Protein AF-A0A7S3DVK8-F1 (afdb_monomer_lite)

Organism: NCBI:txid265537

Foldseek 3Di:
DDDDDPPPPDPPPQPEAAEEEEEDDPDLCLLVLLLVLVVLVVQLVPLRHAYEYEYAYAPVCVVVVVVSVVVSVVVSPCSDHYDYYYHYAAQQDALVVLLVRLLVRVCCCCPVVVQQAHQFYEHHLPDLFCQLVVLPLDPDPQQSQRSLLRSCSSAPRSVVSNVVSCVVSCRYPQDWPDPDPVPTAQSHEYEYEAALLLLALVVVVSHGADQPDLALVSLLCLSRRVNDSDNDSSNSRNSSRNLVLLQQLLVCVVRVSYFGEYEHLFAAVSVVVSLLPPGDPPVSNVVVCCCCCPVNVVCVPPQHHQYSSSSSVRSVCRRVVPDDPAEDNDHGSFHKADPDSGRGDPYIDRSCVDPSNVCSNVNSSSVSSNSSSVVSSD

Sequence (378 aa):
MSSTAMESATPAFVAAKKVYLLVLNRADLLVSQELTRLLASVSSSKEECGCRIFLAVPSAFHEHARVWMKDIEKSINGQSGTTLEILRYTTNQTVAECREQAQQLVQQLQKQFNISHIDGLVFNCHGALPGRYNVVVENRNGVSGGGVLEMVRYKVLGLMVLLEALLQHKLLKSSKLGTNEETSTPSCRVIVAGSEASRGIPGMGFPAPQFKDDTVESFISILNGSGLVTKNGNIVYGHVEAILSLYIGAMARKHPGIFFGTLSPGFTQDSLNYQLTIEKGFLNRLLMAVFLYVLHPSMVTEDKAVDFTDAAKRFLCAITGELDEGLPQFSTGALIGAPDQGISGKVFCDQSTLSDGAFLTDTTKQDLAYRALHKFLD

Secondary structure (DSSP, 8-state):
--------------PPPEEEEEEE-STTHHHHHHHHHHHHHHHHHSTT--EEEEEEE-GGGHHHHHHHHHHHHHHTTT-TTEEEEEEE--SSS-HHHHHHHHHHHHHIIIIIS-----SEEEEE-TT--TTSSS-----BTTB-HHHHHHHHIIIIIHHHHHHHHHHHTT-S---EESSSTTTPEESEEEEEE--GGGT-BGGGTBPPP--SSSSHHHHHHHHTTSS-----HHHHHHHHHHHHHHHHHHHHHHSTTEEEEEE----BHHHHHHHHHSSS-HHHHHHHHHIIIII-GGGTSTTTSBPHHHHHHHHHHHHH----TT---PPTT-EEE-SSSSS--SS-EEGGGSGGGGGGG-HHHHHHHHHHHHHHH-

Structure (mmCIF, N/CA/C/O backbone):
data_AF-A0A7S3DVK8-F1
#
_entry.id   AF-A0A7S3DVK8-F1
#
loop_
_atom_site.group_PDB
_atom_site.id
_atom_site.type_symbol
_atom_site.label_atom_id
_atom_site.label_alt_id
_atom_site.label_comp_id
_atom_site.label_asym_id
_atom_site.label_entity_id
_atom_site.label_seq_id
_atom_site.pdbx_PDB_ins_code
_atom_site.Cartn_x
_atom_site.Cartn_y
_atom_site.Cartn_z
_atom_site.occupancy
_atom_site.B_iso_or_equiv
_atom_site.auth_seq_id
_atom_site.auth_comp_id
_atom_site.auth_asym_id
_atom_site.auth_atom_id
_atom_site.pdbx_PDB_model_num
ATOM 1 N N . MET A 1 1 ? -46.402 -11.790 48.972 1.00 43.56 1 MET A N 1
ATOM 2 C CA . MET A 1 1 ? -45.074 -12.429 49.095 1.00 43.56 1 MET A CA 1
ATOM 3 C C . MET A 1 1 ? -44.784 -13.171 47.797 1.00 43.56 1 MET A C 1
ATOM 5 O O . MET A 1 1 ? -45.672 -13.881 47.356 1.00 43.56 1 MET A O 1
ATOM 9 N N . SER A 1 2 ? -43.579 -12.964 47.237 1.00 39.19 2 SER A N 1
ATOM 10 C CA . SER A 1 2 ? -42.998 -13.539 45.998 1.00 39.19 2 SER A CA 1
ATOM 11 C C . SER A 1 2 ? -43.705 -13.106 44.699 1.00 39.19 2 SER A C 1
ATOM 13 O O . SER A 1 2 ? -44.805 -13.557 44.432 1.00 39.19 2 SER A O 1
ATOM 15 N N . SER A 1 3 ? -43.240 -12.153 43.878 1.00 41.53 3 SER A N 1
ATOM 16 C CA . SER A 1 3 ? -41.893 -11.832 43.362 1.00 41.53 3 SER A CA 1
ATOM 17 C C . SER A 1 3 ? -41.178 -13.040 42.763 1.00 41.53 3 SER A C 1
ATOM 19 O O . SER A 1 3 ? -40.661 -13.880 43.496 1.00 41.53 3 SER A O 1
ATOM 21 N N . THR A 1 4 ? -41.176 -13.109 41.433 1.00 44.16 4 THR A N 1
ATOM 22 C CA . THR A 1 4 ? -40.106 -13.691 40.608 1.00 44.16 4 THR A CA 1
ATOM 23 C C . THR A 1 4 ? -40.258 -13.133 39.195 1.00 44.16 4 THR A C 1
ATOM 25 O O . THR A 1 4 ? -40.965 -13.670 38.347 1.00 44.16 4 THR A O 1
ATOM 28 N N . ALA A 1 5 ? -39.624 -11.983 38.975 1.00 42.50 5 ALA A N 1
ATOM 29 C CA . ALA A 1 5 ? -39.282 -11.514 37.645 1.00 42.50 5 ALA A CA 1
ATOM 30 C C . ALA A 1 5 ? -38.188 -12.441 37.093 1.00 42.50 5 ALA A C 1
ATOM 32 O O . ALA A 1 5 ? -37.128 -12.566 37.704 1.00 42.50 5 ALA A O 1
ATOM 33 N N . MET A 1 6 ? -38.445 -13.108 35.968 1.00 36.66 6 MET A N 1
ATOM 34 C CA . MET A 1 6 ? -37.371 -13.641 35.131 1.00 36.66 6 MET A CA 1
ATOM 35 C C . MET A 1 6 ? -36.948 -12.528 34.178 1.00 36.66 6 MET A C 1
ATOM 37 O O . MET A 1 6 ? -37.547 -12.331 33.123 1.00 36.66 6 MET A O 1
ATOM 41 N N . GLU A 1 7 ? -35.914 -11.792 34.579 1.00 38.34 7 GLU A N 1
ATOM 42 C CA . GLU A 1 7 ? -35.035 -11.099 33.644 1.00 38.34 7 GLU A CA 1
ATOM 43 C C . GLU A 1 7 ? -34.392 -12.154 32.739 1.00 38.34 7 GLU A C 1
ATOM 45 O O . GLU A 1 7 ? -33.501 -12.902 33.147 1.00 38.34 7 GLU A O 1
ATOM 50 N N . SER A 1 8 ? -34.860 -12.245 31.495 1.00 35.84 8 SER A N 1
ATOM 51 C CA . SER A 1 8 ? -34.099 -12.900 30.441 1.00 35.84 8 SER A CA 1
ATOM 52 C C . SER A 1 8 ? -32.932 -11.984 30.085 1.00 35.84 8 SER A C 1
ATOM 54 O O . SER A 1 8 ? -33.095 -11.015 29.344 1.00 35.84 8 SER A O 1
ATOM 56 N N . ALA A 1 9 ? -31.761 -12.274 30.645 1.00 34.94 9 ALA A N 1
ATOM 57 C CA . ALA A 1 9 ? -30.506 -11.685 30.214 1.00 34.94 9 ALA A CA 1
ATOM 58 C C . ALA A 1 9 ? -30.249 -12.082 28.752 1.00 34.94 9 ALA A C 1
ATOM 60 O O . ALA A 1 9 ? -29.771 -13.178 28.455 1.00 34.94 9 ALA A O 1
ATOM 61 N N . THR A 1 10 ? -30.593 -11.192 27.827 1.00 31.77 10 THR A N 1
ATOM 62 C CA . THR A 1 10 ? -30.059 -11.216 26.468 1.00 31.77 10 THR A CA 1
ATOM 63 C C . THR A 1 10 ? -28.540 -11.070 26.595 1.00 31.77 10 THR A C 1
ATOM 65 O O . THR A 1 10 ? -28.094 -10.120 27.244 1.00 31.77 10 THR A O 1
ATOM 68 N N . PRO A 1 11 ? -27.710 -11.971 26.040 1.00 34.75 11 PRO A N 1
ATOM 69 C CA . PRO A 1 11 ? -26.279 -11.729 26.016 1.00 34.75 11 PRO A CA 1
ATOM 70 C C . PRO A 1 11 ? -26.066 -10.477 25.171 1.00 34.75 11 PRO A C 1
ATOM 72 O O . PRO A 1 11 ? -26.375 -10.469 23.979 1.00 34.75 11 PRO A O 1
ATOM 75 N N . ALA A 1 12 ? -25.590 -9.406 25.804 1.00 31.80 12 ALA A N 1
ATOM 76 C CA . ALA A 1 12 ? -25.098 -8.242 25.095 1.00 31.80 12 ALA A CA 1
ATOM 77 C C . ALA A 1 12 ? -24.007 -8.741 24.142 1.00 31.80 12 ALA A C 1
ATOM 79 O O . ALA A 1 12 ? -22.905 -9.091 24.570 1.00 31.80 12 ALA A O 1
ATOM 80 N N . PHE A 1 13 ? -24.336 -8.841 22.853 1.00 31.67 13 PHE A N 1
ATOM 81 C CA . PHE A 1 13 ? -23.341 -8.891 21.798 1.00 31.67 13 PHE A CA 1
ATOM 82 C C . PHE A 1 13 ? -22.551 -7.594 21.948 1.00 31.67 13 PHE A C 1
ATOM 84 O O . PHE A 1 13 ? -22.978 -6.541 21.489 1.00 31.67 13 PHE A O 1
ATOM 91 N N . VAL A 1 14 ? -21.428 -7.644 22.665 1.00 37.06 14 VAL A N 1
ATOM 92 C CA . VAL A 1 14 ? -20.434 -6.579 22.598 1.00 37.06 14 VAL A CA 1
ATOM 93 C C . VAL A 1 14 ? -20.003 -6.574 21.141 1.00 37.06 14 VAL A C 1
ATOM 95 O O . VAL A 1 14 ? -19.322 -7.507 20.705 1.00 37.06 14 VAL A O 1
ATOM 98 N N . ALA A 1 15 ? -20.490 -5.606 20.366 1.00 48.59 15 ALA A N 1
ATOM 99 C CA . ALA A 1 15 ? -20.186 -5.546 18.951 1.00 48.59 15 ALA A CA 1
ATOM 100 C C . ALA A 1 15 ? -18.659 -5.541 18.789 1.00 48.59 15 ALA A C 1
ATOM 102 O O . ALA A 1 15 ? -17.934 -4.852 19.517 1.00 48.59 15 ALA A O 1
ATOM 103 N N . ALA A 1 16 ? -18.159 -6.409 17.909 1.00 56.28 16 ALA A N 1
ATOM 104 C CA . ALA A 1 16 ? -16.728 -6.599 17.742 1.00 56.28 16 ALA A CA 1
ATOM 105 C C . ALA A 1 16 ? -16.089 -5.267 17.328 1.00 56.28 16 ALA A C 1
ATOM 107 O O . ALA A 1 16 ? -16.503 -4.644 16.350 1.00 56.28 16 ALA A O 1
ATOM 108 N N . LYS A 1 17 ? -15.091 -4.815 18.095 1.00 73.12 17 LYS A N 1
ATOM 109 C CA . LYS A 1 17 ? -14.376 -3.581 17.771 1.00 73.12 17 LYS A CA 1
ATOM 110 C C . LYS A 1 17 ? -13.630 -3.757 16.451 1.00 73.12 17 LYS A C 1
ATOM 112 O O . LYS A 1 17 ? -12.819 -4.678 16.365 1.00 73.12 17 LYS A O 1
ATOM 117 N N . LYS A 1 18 ? -13.841 -2.860 15.482 1.00 86.88 18 LYS A N 1
ATOM 118 C CA . LYS A 1 18 ? -13.066 -2.862 14.231 1.00 86.88 18 LYS A CA 1
ATOM 119 C C . LYS A 1 18 ? -11.596 -2.547 14.523 1.00 86.88 18 LYS A C 1
ATOM 121 O O . LYS A 1 18 ? -11.300 -1.684 15.353 1.00 86.88 18 LYS A O 1
ATOM 126 N N . VAL A 1 19 ? -10.674 -3.216 13.843 1.00 89.19 19 VAL A N 1
ATOM 127 C CA . VAL A 1 19 ? -9.226 -3.043 13.997 1.00 89.19 19 VAL A CA 1
ATOM 128 C C . VAL A 1 19 ? -8.610 -2.590 12.679 1.00 89.19 19 VAL A C 1
ATOM 130 O O . VAL A 1 19 ? -8.657 -3.309 11.680 1.00 89.19 19 VAL A O 1
ATOM 133 N N . TYR A 1 20 ? -7.967 -1.424 12.702 1.00 92.31 20 TYR A N 1
ATOM 134 C CA . TYR A 1 20 ? -7.235 -0.869 11.570 1.00 92.31 20 TYR A CA 1
ATOM 135 C C . TYR A 1 20 ? -5.743 -0.765 11.876 1.00 92.31 20 TYR A C 1
ATOM 137 O O . TYR A 1 20 ? -5.348 -0.334 12.960 1.00 92.31 20 TYR A O 1
ATOM 145 N N . LEU A 1 21 ? -4.911 -1.117 10.901 1.00 93.19 21 LEU A N 1
ATOM 146 C CA . LEU A 1 21 ? -3.465 -0.927 10.940 1.00 93.19 21 LEU A CA 1
ATOM 147 C C . LEU A 1 21 ? -3.047 -0.011 9.786 1.00 93.19 21 LEU A C 1
ATOM 149 O O . LEU A 1 21 ? -3.252 -0.330 8.617 1.00 93.19 21 LEU A O 1
ATOM 153 N N . LEU A 1 22 ? -2.459 1.132 10.121 1.00 92.69 22 LEU A N 1
ATOM 154 C CA . LEU A 1 22 ? -1.942 2.116 9.179 1.00 92.69 22 LEU A CA 1
ATOM 155 C C . LEU A 1 22 ? -0.414 2.080 9.230 1.00 92.69 22 LEU A C 1
ATOM 157 O O . LEU A 1 22 ? 0.191 2.424 10.245 1.00 92.69 22 LEU A O 1
ATOM 161 N N . VAL A 1 23 ? 0.213 1.654 8.140 1.00 89.50 23 VAL A N 1
ATOM 162 C CA . VAL A 1 23 ? 1.669 1.561 7.999 1.00 89.50 23 VAL A CA 1
ATOM 163 C C . VAL A 1 23 ? 2.149 2.738 7.167 1.00 89.50 23 VAL A C 1
ATOM 165 O O . VAL A 1 23 ? 1.765 2.870 6.003 1.00 89.50 23 VAL A O 1
ATOM 168 N N . LEU A 1 24 ? 2.975 3.602 7.755 1.00 85.00 24 LEU A N 1
ATOM 169 C CA . LEU A 1 24 ? 3.355 4.870 7.140 1.00 85.00 24 LEU A CA 1
ATOM 170 C C . LEU A 1 24 ? 4.844 4.945 6.833 1.00 85.00 24 LEU A C 1
ATOM 172 O O . LEU A 1 24 ? 5.685 4.555 7.640 1.00 85.00 24 LEU A O 1
ATOM 176 N N . ASN A 1 25 ? 5.173 5.577 5.709 1.00 72.12 25 ASN A N 1
ATOM 177 C CA . ASN A 1 25 ? 6.548 5.909 5.358 1.00 72.12 25 ASN A CA 1
ATOM 178 C C . ASN A 1 25 ? 6.683 7.420 5.111 1.00 72.12 25 ASN A C 1
ATOM 180 O O . ASN A 1 25 ? 6.599 7.864 3.976 1.00 72.12 25 ASN A O 1
ATOM 184 N N . ARG A 1 26 ? 6.853 8.200 6.191 1.00 64.25 26 ARG A N 1
ATOM 185 C CA . ARG A 1 26 ? 7.161 9.652 6.291 1.00 64.25 26 ARG A CA 1
ATOM 186 C C . ARG A 1 26 ? 6.374 10.671 5.438 1.00 64.25 26 ARG A C 1
ATOM 188 O O . ARG A 1 26 ? 5.991 11.693 5.994 1.00 64.25 26 ARG A O 1
ATOM 195 N N . ALA A 1 27 ? 6.247 10.502 4.126 1.00 51.91 27 ALA A N 1
ATOM 196 C CA . ALA A 1 27 ? 5.914 11.578 3.190 1.00 51.91 27 ALA A CA 1
ATOM 197 C C . ALA A 1 27 ? 4.464 12.055 3.255 1.00 51.91 27 ALA A C 1
ATOM 199 O O . ALA A 1 27 ? 4.225 13.250 3.120 1.00 51.91 27 ALA A O 1
ATOM 200 N N . ASP A 1 28 ? 3.524 11.170 3.567 1.00 61.94 28 ASP A N 1
ATOM 201 C CA . ASP A 1 28 ? 2.096 11.493 3.525 1.00 61.94 28 ASP A CA 1
ATOM 202 C C . ASP A 1 28 ? 1.512 11.657 4.929 1.00 61.94 28 ASP A C 1
ATOM 204 O O . ASP A 1 28 ? 0.454 11.115 5.260 1.00 61.94 28 ASP A O 1
ATOM 208 N N . LEU A 1 29 ? 2.227 12.388 5.790 1.00 70.56 29 LEU A N 1
ATOM 209 C CA . LEU A 1 29 ? 1.797 12.648 7.165 1.00 70.56 29 LEU A CA 1
ATOM 210 C C . LEU A 1 29 ? 0.401 13.278 7.211 1.00 70.56 29 LEU A C 1
ATOM 212 O O . LEU A 1 29 ? -0.399 12.826 8.016 1.00 70.56 29 LEU A O 1
ATOM 216 N N . LEU A 1 30 ? 0.079 14.230 6.330 1.00 78.69 30 LEU A N 1
ATOM 217 C CA . LEU A 1 30 ? -1.217 14.926 6.332 1.00 78.69 30 LEU A CA 1
ATOM 218 C C . LEU A 1 30 ? -2.373 14.024 5.883 1.00 78.69 30 LEU A C 1
ATOM 220 O O . LEU A 1 30 ? -3.361 13.905 6.599 1.00 78.69 30 LEU A O 1
ATOM 224 N N . VAL A 1 31 ? -2.224 13.296 4.770 1.00 82.00 31 VAL A N 1
ATOM 225 C CA . VAL A 1 31 ? -3.234 12.312 4.328 1.00 82.00 31 VAL A CA 1
ATOM 226 C C . VAL A 1 31 ? -3.431 11.228 5.388 1.00 82.00 31 VAL A C 1
ATOM 228 O O . VAL A 1 31 ? -4.552 10.810 5.652 1.00 82.00 31 VAL A O 1
ATOM 231 N N . SER A 1 32 ? -2.352 10.778 6.031 1.00 85.06 32 SER A N 1
ATOM 232 C CA . SER A 1 32 ? -2.425 9.730 7.053 1.00 85.06 32 SER A CA 1
ATOM 233 C C . SER A 1 32 ? -3.022 10.225 8.370 1.00 85.06 32 SER A C 1
ATOM 235 O O . SER A 1 32 ? -3.780 9.495 9.008 1.00 85.06 32 SER A O 1
ATOM 237 N N . GLN A 1 33 ? -2.697 11.454 8.775 1.00 86.81 33 GLN A N 1
ATOM 238 C CA . GLN A 1 33 ? -3.319 12.152 9.902 1.00 86.81 33 GLN A CA 1
ATOM 239 C C . GLN A 1 33 ? -4.819 12.264 9.684 1.00 86.81 33 GLN A C 1
ATOM 241 O O . GLN A 1 33 ? -5.610 11.860 10.533 1.00 86.81 33 GLN A O 1
ATOM 246 N N . GLU A 1 34 ? -5.198 12.749 8.510 1.00 87.75 34 GLU A N 1
ATOM 247 C CA . GLU A 1 34 ? -6.582 12.973 8.142 1.00 87.75 34 GLU A CA 1
ATOM 248 C C . GLU A 1 34 ? -7.351 11.654 8.003 1.00 87.75 34 GLU A C 1
ATOM 250 O O . GLU A 1 34 ? -8.441 11.518 8.548 1.00 87.75 34 GLU A O 1
ATOM 255 N N . LEU A 1 35 ? -6.746 10.617 7.417 1.00 89.25 35 LEU A N 1
ATOM 256 C CA . LEU A 1 35 ? -7.310 9.263 7.397 1.00 89.25 35 LEU A CA 1
ATOM 257 C C . LEU A 1 35 ? -7.519 8.720 8.815 1.00 89.25 35 LEU A C 1
ATOM 259 O O . LEU A 1 35 ? -8.563 8.138 9.103 1.00 89.25 35 LEU A O 1
ATOM 263 N N . THR A 1 36 ? -6.549 8.922 9.710 1.00 89.56 36 THR A N 1
ATOM 264 C CA . THR A 1 36 ? -6.661 8.503 11.116 1.00 89.56 36 THR A CA 1
ATOM 265 C C . THR A 1 36 ? -7.820 9.224 11.802 1.00 89.56 36 THR A C 1
ATOM 267 O O . THR A 1 36 ? -8.614 8.586 12.495 1.00 89.56 36 THR A O 1
ATOM 270 N N . ARG A 1 37 ? -7.958 10.536 11.569 1.00 88.31 37 ARG A N 1
ATOM 271 C CA . ARG A 1 37 ? -9.053 11.361 12.091 1.00 88.31 37 ARG A CA 1
ATOM 272 C C . ARG A 1 37 ? -10.409 10.874 11.582 1.00 88.31 37 ARG A C 1
ATOM 274 O O . ARG A 1 37 ? -11.319 10.681 12.382 1.00 88.31 37 ARG A O 1
ATOM 281 N N . LEU A 1 38 ? -10.523 10.624 10.278 1.00 87.69 38 LEU A N 1
ATOM 282 C CA . LEU A 1 38 ? -11.746 10.139 9.640 1.00 87.69 38 LEU A CA 1
ATOM 283 C C . LEU A 1 38 ? -12.142 8.736 10.124 1.00 87.69 38 LEU A C 1
ATOM 285 O O . LEU A 1 38 ? -13.304 8.497 10.445 1.00 87.69 38 LEU A O 1
ATOM 289 N N . LEU A 1 39 ? -11.190 7.806 10.240 1.00 87.56 39 LEU A N 1
ATOM 290 C CA . LEU A 1 39 ? -11.446 6.475 10.804 1.00 87.56 39 LEU A CA 1
ATOM 291 C C . LEU A 1 39 ? -11.931 6.564 12.256 1.00 87.56 39 LEU A C 1
ATOM 293 O O . LEU A 1 39 ? -12.867 5.858 12.648 1.00 87.56 39 LEU A O 1
ATOM 297 N N . ALA A 1 40 ? -11.323 7.453 13.044 1.00 84.94 40 ALA A N 1
ATOM 298 C CA . ALA A 1 40 ? -11.721 7.683 14.424 1.00 84.94 40 ALA A CA 1
ATOM 299 C C . ALA A 1 40 ? -13.137 8.280 14.530 1.00 84.94 40 ALA A C 1
ATOM 301 O O . ALA A 1 40 ? -13.885 7.871 15.418 1.00 84.94 40 ALA A O 1
ATOM 302 N N . SER A 1 41 ? -13.526 9.174 13.609 1.00 82.50 41 SER A N 1
ATOM 303 C CA . SER A 1 41 ? -14.848 9.817 13.595 1.00 82.50 41 SER A CA 1
ATOM 304 C C . SER A 1 41 ? -15.970 8.941 13.030 1.00 82.50 41 SER A C 1
ATOM 306 O O . SER A 1 41 ? -17.102 9.004 13.496 1.00 82.50 41 SER A O 1
ATOM 308 N N . VAL A 1 42 ? -15.698 8.105 12.024 1.00 76.38 42 VAL A N 1
ATOM 309 C CA . VAL A 1 42 ? -16.714 7.168 11.503 1.00 76.38 42 VAL A CA 1
ATOM 310 C C . VAL A 1 42 ? -17.106 6.169 12.588 1.00 76.38 42 VAL A C 1
ATOM 312 O O . VAL A 1 42 ? -18.286 5.867 12.770 1.00 76.38 42 VAL A O 1
ATOM 315 N N . SER A 1 43 ? -16.120 5.709 13.354 1.00 68.31 43 SER A N 1
ATOM 316 C CA . SER A 1 43 ? -16.313 4.725 14.419 1.00 68.31 43 SER A CA 1
ATOM 317 C C . SER A 1 43 ? -17.141 5.253 15.590 1.00 68.31 43 SER A C 1
ATOM 319 O O . SER A 1 43 ? -17.801 4.476 16.264 1.00 68.31 43 SER A O 1
ATOM 321 N N . SER A 1 44 ? -17.147 6.565 15.825 1.00 59.00 44 SER A N 1
ATOM 322 C CA . SER A 1 44 ? -17.921 7.168 16.910 1.00 59.00 44 SER A CA 1
ATOM 323 C C . SER A 1 44 ? -19.370 7.490 16.558 1.00 59.00 44 SER A C 1
ATOM 325 O O . SER A 1 44 ? -20.189 7.648 17.458 1.00 59.00 44 SER A O 1
ATOM 327 N N . SER A 1 45 ? -19.697 7.584 15.267 1.00 57.00 45 SER A N 1
ATOM 328 C CA . SER A 1 45 ? -21.059 7.874 14.794 1.00 57.00 45 SER A CA 1
ATOM 329 C C . SER A 1 45 ? -22.008 6.670 14.841 1.00 57.00 45 SER A C 1
ATOM 331 O O . SER A 1 45 ? -23.223 6.844 14.866 1.00 57.00 45 SER A O 1
A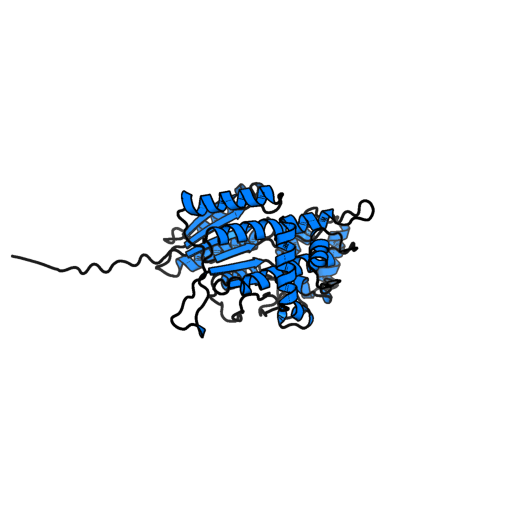TOM 333 N N . LYS A 1 46 ? -21.468 5.444 14.860 1.00 58.84 46 LYS A N 1
ATOM 334 C CA . LYS A 1 46 ? -22.240 4.200 14.965 1.00 58.84 46 LYS A CA 1
ATOM 335 C C . LYS A 1 46 ? -22.176 3.743 16.423 1.00 58.84 46 LYS A C 1
ATOM 337 O O . LYS A 1 46 ? -21.191 3.118 16.802 1.00 58.84 46 LYS A O 1
ATOM 342 N N . GLU A 1 47 ? -23.199 4.080 17.214 1.00 51.41 47 GLU A N 1
ATOM 343 C CA . GLU A 1 47 ? -23.296 3.981 18.692 1.00 51.41 47 GLU A CA 1
ATOM 344 C C . GLU A 1 47 ? -22.891 2.636 19.347 1.00 51.41 47 GLU A C 1
ATOM 346 O O . GLU A 1 47 ? -22.836 2.548 20.571 1.00 51.41 47 GLU A O 1
ATOM 351 N N . GLU A 1 48 ? -22.546 1.596 18.583 1.00 52.44 48 GLU A N 1
ATOM 352 C CA . GLU A 1 48 ? -22.295 0.247 19.098 1.00 52.44 48 GLU A CA 1
ATOM 353 C C . GLU A 1 48 ? -20.884 -0.314 18.825 1.00 52.44 48 GLU A C 1
ATOM 355 O O . GLU A 1 48 ? -20.486 -1.263 19.497 1.00 52.44 48 GLU A O 1
ATOM 360 N N . CYS A 1 49 ? -20.069 0.259 17.926 1.00 60.59 49 CYS A N 1
ATOM 361 C CA . CYS A 1 49 ? -18.787 -0.348 17.523 1.00 60.59 49 CYS A CA 1
ATOM 362 C C . CYS A 1 49 ? -17.570 0.529 17.849 1.00 60.59 49 CYS A C 1
ATOM 364 O O . CYS A 1 49 ? -17.192 1.406 17.076 1.00 60.59 49 CYS A O 1
ATOM 366 N N . GLY A 1 50 ? -16.872 0.230 18.950 1.00 71.44 50 GLY A N 1
ATOM 367 C CA . GLY A 1 50 ? -15.544 0.801 19.197 1.00 71.44 50 GLY A CA 1
ATOM 368 C C . GLY A 1 50 ? -14.533 0.430 18.099 1.00 71.44 50 GLY A C 1
ATOM 369 O O . GLY A 1 50 ? -14.703 -0.552 17.379 1.00 71.44 50 GLY A O 1
ATOM 370 N N . CYS A 1 51 ? -13.445 1.187 17.982 1.00 86.38 51 CYS A N 1
ATOM 371 C CA . CYS A 1 51 ? -12.422 0.982 16.958 1.00 86.38 51 CYS A CA 1
ATOM 372 C C . CYS A 1 51 ? -11.020 0.997 17.571 1.00 86.38 51 CYS A C 1
ATOM 374 O O . CYS A 1 51 ? -10.757 1.715 18.530 1.00 86.38 51 CYS A O 1
ATOM 376 N N . ARG A 1 52 ? -10.088 0.214 17.033 1.00 90.75 52 ARG A N 1
ATOM 377 C CA . ARG A 1 52 ? -8.674 0.273 17.415 1.00 90.75 52 ARG A CA 1
ATOM 378 C C . ARG A 1 52 ? -7.840 0.598 16.194 1.00 90.75 52 ARG A C 1
ATOM 380 O O . ARG A 1 52 ? -7.856 -0.165 15.234 1.00 90.75 52 ARG A O 1
ATOM 387 N N . ILE A 1 53 ? -7.126 1.716 16.232 1.00 90.94 53 ILE A N 1
ATOM 388 C CA . ILE A 1 53 ? -6.268 2.158 15.135 1.00 90.94 53 ILE A CA 1
ATOM 389 C C . ILE A 1 53 ? -4.822 2.074 15.600 1.00 90.94 53 ILE A C 1
ATOM 391 O O . ILE A 1 53 ? -4.426 2.725 16.565 1.00 90.94 53 ILE A O 1
ATOM 395 N N . PHE A 1 54 ? -4.037 1.272 14.896 1.00 93.56 54 PHE A N 1
ATOM 396 C CA . PHE A 1 54 ? -2.605 1.146 15.105 1.00 93.56 54 PHE A CA 1
ATOM 397 C C . PHE A 1 54 ? -1.867 1.910 14.017 1.00 93.56 54 PHE A C 1
ATOM 399 O O . PHE A 1 54 ? -2.104 1.696 12.831 1.00 93.56 54 PHE A O 1
ATOM 406 N N . LEU A 1 55 ? -0.944 2.769 14.422 1.00 91.44 55 LEU A N 1
ATOM 407 C CA . LEU A 1 55 ? -0.081 3.529 13.542 1.00 91.44 55 LEU A CA 1
ATOM 408 C C . LEU A 1 55 ? 1.338 2.965 13.609 1.00 91.44 55 LEU A C 1
ATOM 410 O O . LEU A 1 55 ? 2.065 3.209 14.569 1.00 91.44 55 LEU A O 1
ATOM 414 N N . ALA A 1 56 ? 1.738 2.217 12.590 1.00 91.00 56 ALA A N 1
ATOM 415 C CA . ALA A 1 56 ? 3.077 1.666 12.472 1.00 91.00 56 ALA A CA 1
ATOM 416 C C . ALA A 1 56 ? 3.973 2.647 11.697 1.00 91.00 56 ALA A C 1
ATOM 418 O O . ALA A 1 56 ? 3.796 2.848 10.493 1.00 91.00 56 ALA A O 1
ATOM 419 N N . VAL A 1 57 ? 4.916 3.284 12.397 1.00 87.19 57 VAL A N 1
ATOM 420 C CA . VAL A 1 57 ? 5.782 4.350 11.858 1.00 87.19 57 VAL A CA 1
ATOM 421 C C . VAL A 1 57 ? 7.264 4.095 12.155 1.00 87.19 57 VAL A C 1
ATOM 423 O O . VAL A 1 57 ? 7.600 3.457 13.159 1.00 87.19 57 VAL A O 1
ATOM 426 N N . PRO A 1 58 ? 8.191 4.634 11.338 1.00 84.50 58 PRO A N 1
ATOM 427 C CA . PRO A 1 58 ? 9.611 4.564 11.644 1.00 84.50 58 PRO A CA 1
ATOM 428 C C . PRO A 1 58 ? 9.940 5.329 12.923 1.00 84.50 58 PRO A C 1
ATOM 430 O O . PRO A 1 58 ? 9.380 6.397 13.172 1.00 84.50 58 PRO A O 1
ATOM 433 N N . SER A 1 59 ? 10.923 4.847 13.689 1.00 83.00 59 SER A N 1
ATOM 434 C CA . SER A 1 59 ? 11.313 5.440 14.982 1.00 83.00 59 SER A CA 1
ATOM 435 C C . SER A 1 59 ? 11.584 6.951 14.917 1.00 83.00 59 SER A C 1
ATOM 437 O O . SER A 1 59 ? 11.245 7.671 15.851 1.00 83.00 59 SER A O 1
ATOM 439 N N . ALA A 1 60 ? 12.129 7.448 13.803 1.00 79.88 60 ALA A N 1
ATOM 440 C CA . ALA A 1 60 ? 12.392 8.874 13.584 1.00 79.88 60 ALA A CA 1
ATOM 441 C C . ALA A 1 60 ? 11.121 9.753 13.538 1.00 79.88 60 ALA A C 1
ATOM 443 O O . ALA A 1 60 ? 11.204 10.967 13.717 1.00 79.88 60 ALA A O 1
ATOM 444 N N . PHE A 1 61 ? 9.944 9.161 13.317 1.00 81.50 61 PHE A N 1
ATOM 445 C CA . PHE A 1 61 ? 8.656 9.861 13.244 1.00 81.50 61 PHE A CA 1
ATOM 446 C C . PHE A 1 61 ? 7.776 9.646 14.468 1.00 81.50 61 PHE A C 1
ATOM 448 O O . PHE A 1 61 ? 6.694 10.217 14.519 1.00 81.50 61 PHE A O 1
ATOM 455 N N . HIS A 1 62 ? 8.229 8.886 15.467 1.00 84.06 62 HIS A N 1
ATOM 456 C CA . HIS A 1 62 ? 7.428 8.589 16.655 1.00 84.06 62 HIS A CA 1
ATOM 457 C C . HIS A 1 62 ? 6.978 9.842 17.405 1.00 84.06 62 HIS A C 1
ATOM 459 O O . HIS A 1 62 ? 5.805 9.951 17.745 1.00 84.06 62 HIS A O 1
ATOM 465 N N . GLU A 1 63 ? 7.881 10.793 17.660 1.00 84.31 63 GLU A N 1
ATOM 466 C CA . GLU A 1 63 ? 7.503 12.001 18.403 1.00 84.31 63 GLU A CA 1
ATOM 467 C C . GLU A 1 63 ? 6.548 12.882 17.598 1.00 84.31 63 GLU A C 1
ATOM 469 O O . GLU A 1 63 ? 5.546 13.344 18.136 1.00 84.31 63 GLU A O 1
ATOM 474 N N . HIS A 1 64 ? 6.785 13.036 16.292 1.00 83.38 64 HIS A N 1
ATOM 475 C CA . HIS A 1 64 ? 5.852 13.740 15.412 1.00 83.38 64 HIS A CA 1
ATOM 476 C C . HIS A 1 64 ? 4.477 13.059 15.399 1.00 83.38 64 HIS A C 1
ATOM 478 O O . HIS A 1 64 ? 3.471 13.740 15.568 1.00 83.38 64 HIS A O 1
ATOM 484 N N . ALA A 1 65 ? 4.442 11.725 15.276 1.00 85.88 65 ALA A N 1
ATOM 485 C CA . ALA A 1 65 ? 3.230 10.913 15.347 1.00 85.88 65 ALA A CA 1
ATOM 486 C C . ALA A 1 65 ? 2.450 11.134 16.644 1.00 85.88 65 ALA A C 1
ATOM 488 O O . ALA A 1 65 ? 1.247 11.372 16.611 1.00 85.88 65 ALA A O 1
ATOM 489 N N . ARG A 1 66 ? 3.143 11.143 17.787 1.00 87.81 66 ARG A N 1
ATOM 490 C CA . ARG A 1 66 ? 2.528 11.390 19.099 1.00 87.81 66 ARG A CA 1
ATOM 491 C C . ARG A 1 66 ? 1.897 12.766 19.217 1.00 87.81 66 ARG A C 1
ATOM 493 O O . ARG A 1 66 ? 0.870 12.883 19.878 1.00 87.81 66 ARG A O 1
ATOM 500 N N . VAL A 1 67 ? 2.515 13.799 18.646 1.00 87.25 67 VAL A N 1
ATOM 501 C CA . VAL A 1 67 ? 1.991 15.169 18.732 1.00 87.25 67 VAL A CA 1
ATOM 502 C C . VAL A 1 67 ? 0.624 15.248 18.061 1.00 87.25 67 VAL A C 1
ATOM 504 O O . VAL A 1 67 ? -0.353 15.559 18.733 1.00 87.25 67 VAL A O 1
ATOM 507 N N . TRP A 1 68 ? 0.527 14.884 16.781 1.00 85.75 68 TRP A N 1
ATOM 508 C CA . TRP A 1 68 ? -0.750 14.994 16.074 1.00 85.75 68 TRP A CA 1
ATOM 509 C C . TRP A 1 68 ? -1.769 13.947 16.525 1.00 85.75 68 TRP A C 1
ATOM 511 O O . TRP A 1 68 ? -2.966 14.217 16.494 1.00 85.75 68 TRP A O 1
ATOM 521 N N . MET A 1 69 ? -1.337 12.775 17.006 1.00 85.38 69 MET A N 1
ATOM 522 C CA . MET A 1 69 ? -2.269 11.809 17.587 1.00 85.38 69 MET A CA 1
ATOM 523 C C . MET A 1 69 ? -2.959 12.351 18.834 1.00 85.38 69 MET A C 1
ATOM 525 O O . MET A 1 69 ? -4.167 12.184 18.952 1.00 85.38 69 MET A O 1
ATOM 529 N N . LYS A 1 70 ? -2.246 13.070 19.710 1.00 87.25 70 LYS A N 1
ATOM 530 C CA . LYS A 1 70 ? -2.875 13.751 20.854 1.00 87.25 70 LYS A CA 1
ATOM 531 C C . LYS A 1 70 ? -3.909 14.780 20.409 1.00 87.25 70 LYS A C 1
ATOM 533 O O . LYS A 1 70 ? -4.907 14.978 21.096 1.00 87.25 70 LYS A O 1
ATOM 538 N N . ASP A 1 71 ? -3.675 15.450 19.287 1.00 86.19 71 ASP A N 1
ATOM 539 C CA . ASP A 1 71 ? -4.628 16.419 18.751 1.00 86.19 71 ASP A CA 1
ATOM 540 C C . ASP A 1 71 ? -5.869 15.724 18.176 1.00 86.19 71 ASP A C 1
ATOM 542 O O . ASP A 1 71 ? -6.989 16.169 18.435 1.00 86.19 71 ASP A O 1
ATOM 546 N N . ILE A 1 72 ? -5.700 14.573 17.512 1.00 84.69 72 ILE A N 1
ATOM 547 C CA . ILE A 1 72 ? -6.826 13.727 17.093 1.00 84.69 72 ILE A CA 1
ATOM 548 C C . ILE A 1 72 ? -7.596 13.212 18.314 1.00 84.69 72 ILE A C 1
ATOM 550 O O . ILE A 1 72 ? -8.815 13.361 18.343 1.00 84.69 72 ILE A O 1
ATOM 554 N N . GLU A 1 73 ? -6.921 12.680 19.338 1.00 85.69 73 GLU A N 1
ATOM 555 C CA . GLU A 1 73 ? -7.542 12.194 20.584 1.00 85.69 73 GLU A CA 1
ATOM 556 C C . GLU A 1 73 ? -8.377 13.278 21.274 1.00 85.69 73 GLU A C 1
ATOM 558 O O . GLU A 1 73 ? -9.502 13.019 21.704 1.00 85.69 73 GLU A O 1
ATOM 563 N N . LYS A 1 74 ? -7.864 14.513 21.334 1.00 86.19 74 LYS A N 1
ATOM 564 C CA . LYS A 1 74 ? -8.625 15.664 21.838 1.00 86.19 74 LYS A CA 1
ATOM 565 C C . LYS A 1 74 ? -9.838 15.965 20.960 1.00 86.19 74 LYS A C 1
ATOM 567 O O . LYS A 1 74 ? -10.907 16.242 21.493 1.00 86.19 74 LYS A O 1
ATOM 572 N N . SER A 1 75 ? -9.685 15.914 19.635 1.00 80.94 75 SER A N 1
ATOM 573 C CA . SER A 1 75 ? -10.766 16.232 18.691 1.00 80.94 75 SER A CA 1
ATOM 574 C C . SER A 1 75 ? -11.927 15.233 18.744 1.00 80.94 75 SER A C 1
ATOM 576 O O . SER A 1 75 ? -13.074 15.626 18.552 1.00 80.94 75 SER A O 1
ATOM 578 N N . ILE A 1 76 ? -11.647 13.967 19.071 1.00 77.06 76 ILE A N 1
ATOM 579 C CA . ILE A 1 76 ? -12.664 12.914 19.232 1.00 77.06 76 ILE A CA 1
ATOM 580 C C . ILE A 1 76 ? -13.240 12.846 20.659 1.00 77.06 76 ILE A C 1
ATOM 582 O O . ILE A 1 76 ? -14.097 12.011 20.933 1.00 77.06 76 ILE A O 1
ATOM 586 N N . ASN A 1 77 ? -12.779 13.726 21.558 1.00 63.19 77 ASN A N 1
ATOM 587 C CA . ASN A 1 77 ? -13.375 14.140 22.835 1.00 63.19 77 ASN A CA 1
ATOM 588 C C . ASN A 1 77 ? -14.201 13.074 23.591 1.00 63.19 77 ASN A C 1
ATOM 590 O O . ASN A 1 77 ? -15.378 13.276 23.889 1.00 63.19 77 ASN A O 1
ATOM 594 N N . GLY A 1 78 ? -13.596 11.924 23.905 1.00 57.09 78 GLY A N 1
ATOM 595 C CA . GLY A 1 78 ? -14.235 10.898 24.737 1.00 57.09 78 GLY A CA 1
ATOM 596 C C . GLY A 1 78 ? -15.372 10.119 24.068 1.00 57.09 78 GLY A C 1
ATOM 597 O O . GLY A 1 78 ? -16.117 9.435 24.769 1.00 57.09 78 GLY A O 1
ATOM 598 N N . GLN A 1 79 ? -15.505 10.175 22.739 1.00 59.72 79 GLN A N 1
ATOM 599 C CA . GLN A 1 79 ? -16.405 9.288 22.005 1.00 59.72 79 GLN A CA 1
ATOM 600 C C . GLN A 1 79 ? -16.046 7.826 22.318 1.00 59.72 79 GLN A C 1
ATOM 602 O O . GLN A 1 79 ? -14.926 7.361 22.085 1.00 59.72 79 GLN A O 1
ATOM 607 N N . SER A 1 80 ? -16.985 7.130 22.956 1.00 60.94 80 SER A N 1
ATOM 608 C CA . SER A 1 80 ? -16.727 5.916 23.723 1.00 60.94 80 SER A CA 1
ATOM 609 C C . SER A 1 80 ? -16.410 4.732 22.815 1.00 60.94 80 SER A C 1
ATOM 611 O O . SER A 1 80 ? -17.304 4.014 22.381 1.00 60.94 80 SER A O 1
ATOM 613 N N . GLY A 1 81 ? -15.128 4.488 22.543 1.00 76.00 81 GLY A N 1
ATOM 614 C CA . GLY A 1 81 ? -14.706 3.207 21.975 1.00 76.00 81 GLY A CA 1
ATOM 615 C C . GLY A 1 81 ? -13.486 3.220 21.067 1.00 76.00 81 GLY A C 1
ATOM 616 O O . GLY A 1 81 ? -12.949 2.134 20.833 1.00 76.00 81 GLY A O 1
ATOM 617 N N . THR A 1 82 ? -13.036 4.384 20.586 1.00 85.75 82 THR A N 1
ATOM 618 C CA . THR A 1 82 ? -11.847 4.481 19.726 1.00 85.75 82 THR A CA 1
ATOM 619 C C . THR A 1 82 ? -10.561 4.536 20.553 1.00 85.75 82 THR A C 1
ATOM 621 O O . THR A 1 82 ? -10.417 5.391 21.420 1.00 85.75 82 THR A O 1
ATOM 624 N N . THR A 1 83 ? -9.608 3.645 20.272 1.00 89.06 83 THR A N 1
ATOM 625 C CA . THR A 1 83 ? -8.246 3.676 20.838 1.00 89.06 83 THR A CA 1
ATOM 626 C C . THR A 1 83 ? -7.224 3.871 19.729 1.00 89.06 83 THR A C 1
ATOM 628 O O . THR A 1 83 ? -7.294 3.159 18.722 1.00 89.06 83 THR A O 1
ATOM 631 N N . LEU A 1 84 ? -6.259 4.764 19.930 1.00 90.19 84 LEU A N 1
ATOM 632 C CA . LEU A 1 84 ? -5.157 4.987 19.000 1.00 90.19 84 LEU A CA 1
ATOM 633 C C . LEU A 1 84 ? -3.844 4.514 19.634 1.00 90.19 84 LEU A C 1
ATOM 635 O O . LEU A 1 84 ? -3.578 4.801 20.795 1.00 90.19 84 LEU A O 1
ATOM 639 N N . GLU A 1 85 ? -3.022 3.791 18.879 1.00 93.38 85 GLU A N 1
ATOM 640 C CA . GLU A 1 85 ? -1.764 3.216 19.368 1.00 93.38 85 GLU A CA 1
ATOM 641 C C . GLU A 1 85 ? -0.644 3.434 18.349 1.00 93.38 85 GLU A C 1
ATOM 643 O O . GLU A 1 85 ? -0.850 3.241 17.152 1.00 93.38 85 GLU A O 1
ATOM 648 N N . ILE A 1 86 ? 0.559 3.791 18.806 1.00 91.88 86 ILE A N 1
ATOM 649 C CA . ILE A 1 86 ? 1.734 3.965 17.934 1.00 91.88 86 ILE A CA 1
ATOM 650 C C . ILE A 1 86 ? 2.673 2.780 18.101 1.00 91.88 86 ILE A C 1
ATOM 652 O O . ILE A 1 86 ? 3.177 2.522 19.196 1.00 91.88 86 ILE A O 1
ATOM 656 N N . LEU A 1 87 ? 2.978 2.118 16.991 1.00 93.00 87 LEU A N 1
ATOM 657 C CA . LEU A 1 87 ? 3.885 0.982 16.908 1.00 93.00 87 LEU A CA 1
ATOM 658 C C . LEU A 1 87 ? 5.122 1.348 16.083 1.00 93.00 87 LEU A C 1
ATOM 660 O O . LEU A 1 87 ? 5.072 2.184 15.181 1.00 93.00 87 LEU A O 1
ATOM 664 N N . ARG A 1 88 ? 6.249 0.701 16.392 1.00 91.12 88 ARG A N 1
ATOM 665 C CA . ARG A 1 88 ? 7.496 0.868 15.634 1.00 91.12 88 ARG A CA 1
ATOM 666 C C . ARG A 1 88 ? 7.479 -0.051 14.424 1.00 91.12 88 ARG A C 1
ATOM 668 O O . ARG A 1 88 ? 7.355 -1.261 14.587 1.00 91.12 88 ARG A O 1
ATOM 675 N N . TYR A 1 89 ? 7.662 0.516 13.237 1.00 90.06 89 TYR A N 1
ATOM 676 C CA . TYR A 1 89 ? 7.897 -0.257 12.023 1.00 90.06 89 TYR A CA 1
ATOM 677 C C . TYR A 1 89 ? 8.590 0.588 10.955 1.00 90.06 89 TYR A C 1
ATOM 679 O O . TYR A 1 89 ? 8.143 1.688 10.639 1.00 90.06 89 TYR A O 1
ATOM 687 N N . THR A 1 90 ? 9.688 0.094 10.390 1.00 84.75 90 THR A N 1
ATOM 688 C CA . THR A 1 90 ? 10.448 0.796 9.347 1.00 84.75 90 THR A CA 1
ATOM 689 C C . THR A 1 90 ? 10.577 -0.080 8.112 1.00 84.75 90 THR A C 1
ATOM 691 O O . THR A 1 90 ? 11.009 -1.220 8.212 1.00 84.75 90 THR A O 1
ATOM 694 N N . THR A 1 91 ? 10.251 0.465 6.938 1.00 75.75 91 THR A N 1
ATOM 695 C CA . THR A 1 91 ? 10.329 -0.277 5.669 1.00 75.75 91 THR A CA 1
ATOM 696 C C . THR A 1 91 ? 11.707 -0.206 5.006 1.00 75.75 91 THR A C 1
ATOM 698 O O . THR A 1 91 ? 12.061 -1.094 4.239 1.00 75.75 91 THR A O 1
ATOM 701 N N . ASN A 1 92 ? 12.513 0.818 5.307 1.00 75.56 92 ASN A N 1
ATOM 702 C CA . ASN A 1 92 ? 13.839 1.006 4.710 1.00 75.56 92 ASN A CA 1
ATOM 703 C C . ASN A 1 92 ? 14.955 0.322 5.497 1.00 75.56 92 ASN A C 1
ATOM 705 O O . ASN A 1 92 ? 15.784 0.982 6.126 1.00 75.56 92 ASN A O 1
ATOM 709 N N . GLN A 1 93 ? 14.945 -1.002 5.488 1.00 81.31 93 GLN A N 1
ATOM 710 C CA . GLN A 1 93 ? 15.972 -1.819 6.121 1.00 81.31 93 GLN A CA 1
ATOM 711 C C . GLN A 1 93 ? 16.368 -2.987 5.218 1.00 81.31 93 GLN A C 1
ATOM 713 O O . GLN A 1 93 ? 15.857 -3.135 4.102 1.00 81.31 93 GLN A O 1
ATOM 718 N N . THR A 1 94 ? 17.317 -3.805 5.670 1.00 85.88 94 THR A N 1
ATOM 719 C CA . THR A 1 94 ? 17.594 -5.087 5.018 1.00 85.88 94 THR A CA 1
ATOM 720 C C . THR A 1 94 ? 16.393 -6.024 5.155 1.00 85.88 94 THR A C 1
ATOM 722 O O . THR A 1 94 ? 15.556 -5.871 6.044 1.00 85.88 94 THR A O 1
ATOM 725 N N . VAL A 1 95 ? 16.308 -7.039 4.291 1.00 87.12 95 VAL A N 1
ATOM 726 C CA . VAL A 1 95 ? 15.215 -8.024 4.343 1.00 87.12 95 VAL A CA 1
ATOM 727 C C . VAL A 1 95 ? 15.153 -8.726 5.706 1.00 87.12 95 VAL A C 1
ATOM 729 O O . VAL A 1 95 ? 14.066 -8.917 6.246 1.00 87.12 95 VAL A O 1
ATOM 732 N N . ALA A 1 96 ? 16.306 -9.079 6.284 1.00 89.94 96 ALA A N 1
ATOM 733 C CA . ALA A 1 96 ? 16.380 -9.736 7.587 1.00 89.94 96 ALA A CA 1
ATOM 734 C C . ALA A 1 96 ? 15.815 -8.853 8.712 1.00 89.94 96 ALA A C 1
ATOM 736 O O . ALA A 1 96 ? 14.991 -9.317 9.499 1.00 89.94 96 ALA A O 1
ATOM 737 N N . GLU A 1 97 ? 16.187 -7.574 8.743 1.00 91.19 97 GLU A N 1
ATOM 738 C CA . GLU A 1 97 ? 15.688 -6.628 9.745 1.00 91.19 97 GLU A CA 1
ATOM 739 C C . GLU A 1 97 ? 14.189 -6.335 9.549 1.00 91.19 97 GLU A C 1
ATOM 741 O O . GLU A 1 97 ? 13.430 -6.319 10.518 1.00 91.19 97 GLU A O 1
ATOM 746 N N . CYS A 1 98 ? 13.722 -6.198 8.299 1.00 90.25 98 CYS A N 1
ATOM 747 C CA . CYS A 1 98 ? 12.292 -6.086 7.993 1.00 90.25 98 CYS A CA 1
ATOM 748 C C . CYS A 1 98 ? 11.508 -7.310 8.498 1.00 90.25 98 CYS A C 1
ATOM 750 O O . CYS A 1 98 ? 10.410 -7.149 9.036 1.00 90.25 98 CYS A O 1
ATOM 752 N N . ARG A 1 99 ? 12.061 -8.526 8.346 1.00 93.50 99 ARG A N 1
ATOM 753 C CA . ARG A 1 99 ? 11.448 -9.778 8.832 1.00 93.50 99 ARG A CA 1
ATOM 754 C C . ARG A 1 99 ? 11.369 -9.783 10.349 1.00 93.50 99 ARG A C 1
ATOM 756 O O . ARG A 1 99 ? 10.309 -10.076 10.896 1.00 93.50 99 ARG A O 1
ATOM 763 N N . GLU A 1 100 ? 12.450 -9.411 11.023 1.00 94.75 100 GLU A N 1
ATOM 764 C CA . GLU A 1 100 ? 12.473 -9.307 12.479 1.00 94.75 100 GLU A CA 1
ATOM 765 C C . GLU A 1 100 ? 11.431 -8.299 12.986 1.00 94.75 100 GLU A C 1
ATOM 767 O O . GLU A 1 100 ? 10.601 -8.648 13.829 1.00 94.75 100 GLU A O 1
ATOM 772 N N . GLN A 1 101 ? 11.399 -7.084 12.429 1.00 94.12 101 GLN A N 1
ATOM 773 C CA . GLN A 1 101 ? 10.426 -6.062 12.826 1.00 94.12 101 GLN A CA 1
ATOM 774 C C . GLN A 1 101 ? 8.986 -6.481 12.549 1.00 94.12 101 GLN A C 1
ATOM 776 O O . GLN A 1 101 ? 8.113 -6.229 13.376 1.00 94.12 101 GLN A O 1
ATOM 781 N N . ALA A 1 102 ? 8.718 -7.136 11.417 1.00 95.06 102 ALA A N 1
ATOM 782 C CA . ALA A 1 102 ? 7.385 -7.639 11.110 1.00 95.06 102 ALA A CA 1
ATOM 783 C C . ALA A 1 102 ? 6.933 -8.682 12.143 1.00 95.06 102 ALA A C 1
ATOM 785 O O . ALA A 1 102 ? 5.812 -8.605 12.643 1.00 95.06 102 ALA A O 1
ATOM 786 N N . GLN A 1 103 ? 7.813 -9.612 12.527 1.00 96.69 103 GLN A N 1
ATOM 787 C CA . GLN A 1 103 ? 7.513 -10.602 13.565 1.00 96.69 103 GLN A CA 1
ATOM 788 C C . GLN A 1 103 ? 7.304 -9.948 14.936 1.00 96.69 103 GLN A C 1
ATOM 790 O O . GLN A 1 103 ? 6.357 -10.297 15.640 1.00 96.69 103 GLN A O 1
ATOM 795 N N . GLN A 1 104 ? 8.139 -8.976 15.314 1.00 96.31 104 GLN A N 1
ATOM 796 C CA . GLN A 1 104 ? 7.967 -8.217 16.557 1.00 96.31 104 GLN A CA 1
ATOM 797 C C . GLN A 1 104 ? 6.631 -7.464 16.575 1.00 96.31 104 GLN A C 1
ATOM 799 O O . GLN A 1 104 ? 5.910 -7.522 17.570 1.00 96.31 104 GLN A O 1
ATOM 804 N N . LEU A 1 105 ? 6.269 -6.810 15.469 1.00 96.12 105 LEU A N 1
ATOM 805 C CA . LEU A 1 105 ? 5.011 -6.082 15.325 1.00 96.12 105 LEU A CA 1
ATOM 806 C C . LEU A 1 105 ? 3.802 -7.016 15.463 1.00 96.12 105 LEU A C 1
ATOM 808 O O . LEU A 1 105 ? 2.882 -6.731 16.228 1.00 96.12 105 LEU A O 1
ATOM 812 N N . VAL A 1 106 ? 3.825 -8.166 14.784 1.00 96.81 106 VAL A N 1
ATOM 813 C CA . VAL A 1 106 ? 2.785 -9.199 14.906 1.00 96.81 106 VAL A CA 1
ATOM 814 C C . VAL A 1 106 ? 2.657 -9.692 16.348 1.00 96.81 106 VAL A C 1
ATOM 816 O O . VAL A 1 106 ? 1.547 -9.786 16.875 1.00 96.81 106 VAL A O 1
ATOM 819 N N . GLN A 1 107 ? 3.780 -9.966 17.016 1.00 96.38 107 GLN A N 1
ATOM 820 C CA . GLN A 1 107 ? 3.774 -10.412 18.408 1.00 96.38 107 GLN A CA 1
ATOM 821 C C . GLN A 1 107 ? 3.224 -9.347 19.356 1.00 96.38 107 GLN A C 1
ATOM 823 O O . GLN A 1 107 ? 2.481 -9.696 20.272 1.00 96.38 107 GLN A O 1
ATOM 828 N N . GLN A 1 108 ? 3.545 -8.068 19.145 1.00 96.25 108 GLN A N 1
ATOM 829 C CA . GLN A 1 108 ? 2.952 -6.968 19.907 1.00 96.25 108 GLN A CA 1
ATOM 830 C C . GLN A 1 108 ? 1.434 -6.938 19.706 1.00 96.25 108 GLN A C 1
ATOM 832 O O . GLN A 1 108 ? 0.687 -6.977 20.684 1.00 96.25 108 GLN A O 1
ATOM 837 N N . LEU A 1 109 ? 0.958 -6.962 18.458 1.00 95.25 109 LEU A N 1
ATOM 838 C CA . LEU A 1 109 ? -0.475 -6.978 18.150 1.00 95.25 109 LEU A CA 1
ATOM 839 C C . LEU A 1 109 ? -1.195 -8.138 18.856 1.00 95.25 109 LEU A C 1
ATOM 841 O O . LEU A 1 109 ? -2.182 -7.918 19.555 1.00 95.25 109 LEU A O 1
ATOM 845 N N . GLN A 1 110 ? -0.677 -9.360 18.746 1.00 94.62 110 GLN A N 1
ATOM 846 C CA . GLN A 1 110 ? -1.320 -10.544 19.322 1.00 94.62 110 GLN A CA 1
ATOM 847 C C . GLN A 1 110 ? -1.200 -10.624 20.845 1.00 94.62 110 GLN A C 1
ATOM 849 O O . GLN A 1 110 ? -2.191 -10.872 21.522 1.00 94.62 110 GLN A O 1
ATOM 854 N N . LYS A 1 111 ? 0.002 -10.446 21.401 1.00 94.88 111 LYS A N 1
ATOM 855 C CA . LYS A 1 111 ? 0.266 -10.721 22.822 1.00 94.88 111 LYS A CA 1
ATOM 856 C C . LYS A 1 111 ? 0.004 -9.516 23.710 1.00 94.88 111 LYS A C 1
ATOM 858 O O . LYS A 1 111 ? -0.579 -9.667 24.775 1.00 94.88 111 LYS A O 1
ATOM 863 N N . GLN A 1 112 ? 0.447 -8.333 23.288 1.00 94.69 112 GLN A N 1
ATOM 864 C CA . GLN A 1 112 ? 0.305 -7.115 24.085 1.00 94.69 112 GLN A CA 1
ATOM 865 C C . GLN A 1 112 ? -1.087 -6.509 23.917 1.00 94.69 112 GLN A C 1
ATOM 867 O O . GLN A 1 112 ? -1.692 -6.081 24.895 1.00 94.69 112 GLN A O 1
ATOM 872 N N . PHE A 1 113 ? -1.611 -6.494 22.691 1.00 92.56 113 PHE A N 1
ATOM 873 C CA . PHE A 1 113 ? -2.893 -5.856 22.401 1.00 92.56 113 PHE A CA 1
ATOM 874 C C . PHE A 1 113 ? -4.059 -6.837 22.240 1.00 92.56 113 PHE A C 1
ATOM 876 O O . PHE A 1 113 ? -5.184 -6.375 22.058 1.00 92.56 113 PHE A O 1
ATOM 883 N N . ASN A 1 114 ? -3.829 -8.151 22.344 1.00 93.56 114 ASN A N 1
ATOM 884 C CA . ASN A 1 114 ? -4.855 -9.190 22.188 1.00 93.56 114 ASN A CA 1
ATOM 885 C C . ASN A 1 114 ? -5.636 -9.075 20.861 1.00 93.56 114 ASN A C 1
ATOM 887 O O . ASN A 1 114 ? -6.854 -9.253 20.812 1.00 93.56 114 ASN A O 1
ATOM 891 N N . ILE A 1 115 ? -4.940 -8.715 19.779 1.00 92.81 115 ILE A N 1
ATOM 892 C CA . ILE A 1 115 ? -5.521 -8.606 18.440 1.00 92.81 115 ILE A CA 1
ATOM 893 C C . ILE A 1 115 ? -5.519 -9.980 17.779 1.00 92.81 115 ILE A C 1
ATOM 895 O O . ILE A 1 115 ? -4.475 -10.603 17.597 1.00 92.81 115 ILE A O 1
ATOM 899 N N . SER A 1 116 ? -6.706 -10.445 17.396 1.00 90.94 116 SER A N 1
ATOM 900 C CA . SER A 1 116 ? -6.912 -11.738 16.734 1.00 90.94 116 SER A CA 1
ATOM 901 C C . SER A 1 116 ? -7.248 -11.618 15.245 1.00 90.94 116 SER A C 1
ATOM 903 O O . SER A 1 116 ? -7.273 -12.637 14.548 1.00 90.94 116 SER A O 1
ATOM 905 N N . HIS A 1 117 ? -7.550 -10.405 14.775 1.00 92.00 117 HIS A N 1
ATOM 906 C CA . HIS A 1 117 ? -7.845 -10.071 13.384 1.00 92.00 117 HIS A CA 1
ATOM 907 C C . HIS A 1 117 ? -7.666 -8.565 13.130 1.00 92.00 117 HIS A C 1
ATOM 909 O O . HIS A 1 117 ? -7.745 -7.764 14.060 1.00 92.00 117 HIS A O 1
ATOM 915 N N . ILE A 1 118 ? -7.417 -8.210 11.871 1.00 93.06 118 ILE A N 1
ATOM 916 C CA . ILE A 1 118 ? -7.369 -6.844 11.345 1.00 93.06 118 ILE A CA 1
ATOM 917 C C . ILE A 1 118 ? -8.437 -6.741 10.252 1.00 93.06 118 ILE A C 1
ATOM 919 O O . ILE A 1 118 ? -8.407 -7.509 9.288 1.00 93.06 118 ILE A O 1
ATOM 923 N N . ASP A 1 119 ? -9.362 -5.796 10.394 1.00 91.00 119 ASP A N 1
ATOM 924 C CA . ASP A 1 119 ? -10.425 -5.533 9.413 1.00 91.00 119 ASP A CA 1
ATOM 925 C C . ASP A 1 119 ? -9.909 -4.686 8.251 1.00 91.00 119 ASP A C 1
ATOM 927 O O . ASP A 1 119 ? -10.302 -4.873 7.100 1.00 91.00 119 ASP A O 1
ATOM 931 N N . GLY A 1 120 ? -8.979 -3.778 8.538 1.00 92.62 120 GLY A N 1
ATOM 932 C CA . GLY A 1 120 ? -8.410 -2.903 7.532 1.00 92.62 120 GLY A CA 1
ATOM 933 C C . GLY A 1 120 ? -6.915 -2.677 7.703 1.00 92.62 120 GLY A C 1
ATOM 934 O O . GLY A 1 120 ? -6.433 -2.358 8.787 1.00 92.62 120 GLY A O 1
ATOM 935 N N . LEU A 1 121 ? -6.180 -2.767 6.603 1.00 95.56 121 LEU A N 1
ATOM 936 C CA . LEU A 1 121 ? -4.755 -2.480 6.530 1.00 95.56 121 LEU A CA 1
ATOM 937 C C . LEU A 1 121 ? -4.498 -1.461 5.423 1.00 95.56 121 LEU A C 1
ATOM 939 O O . LEU A 1 121 ? -4.818 -1.727 4.268 1.00 95.56 121 LEU A O 1
ATOM 943 N N . VAL A 1 122 ? -3.903 -0.315 5.756 1.00 94.00 122 VAL A N 1
ATOM 944 C CA . VAL A 1 122 ? -3.393 0.641 4.763 1.00 94.00 122 VAL A CA 1
ATOM 945 C C . VAL A 1 122 ? -1.876 0.675 4.829 1.00 94.00 122 VAL A C 1
ATOM 947 O O . VAL A 1 122 ? -1.304 0.976 5.874 1.00 94.00 122 VAL A O 1
ATOM 950 N N . PHE A 1 123 ? -1.227 0.452 3.692 1.00 91.75 123 PHE A N 1
ATOM 951 C CA . PHE A 1 123 ? 0.177 0.794 3.493 1.00 91.75 123 PHE A CA 1
ATOM 952 C C . PHE A 1 123 ? 0.273 2.133 2.777 1.00 91.75 123 PHE A C 1
ATOM 954 O O . PHE A 1 123 ? 0.289 2.186 1.545 1.00 91.75 123 PHE A O 1
ATOM 961 N N . ASN A 1 124 ? 0.350 3.222 3.539 1.00 87.00 124 ASN A N 1
ATOM 962 C CA . ASN A 1 124 ? 0.559 4.544 2.969 1.00 87.00 124 ASN A CA 1
ATOM 963 C C . ASN A 1 124 ? 2.058 4.848 2.854 1.00 87.00 124 ASN A C 1
ATOM 965 O O . ASN A 1 124 ? 2.654 5.580 3.649 1.00 87.00 124 ASN A O 1
ATOM 969 N N . CYS A 1 125 ? 2.679 4.215 1.860 1.00 74.31 125 CYS A N 1
ATOM 970 C CA . CYS A 1 125 ? 4.090 4.385 1.518 1.00 74.31 125 CYS A CA 1
ATOM 971 C C . CYS A 1 125 ? 4.274 5.195 0.224 1.00 74.31 125 CYS A C 1
ATOM 973 O O . CYS A 1 125 ? 5.212 4.959 -0.547 1.00 74.31 125 CYS A O 1
ATOM 975 N N . HIS A 1 126 ? 3.351 6.118 -0.062 1.00 68.06 126 HIS A N 1
ATOM 976 C CA . HIS A 1 126 ? 3.462 7.001 -1.215 1.00 68.06 126 HIS A CA 1
ATOM 977 C C . HIS A 1 126 ? 4.673 7.943 -1.080 1.00 68.06 126 HIS A C 1
ATOM 979 O O . HIS A 1 126 ? 5.244 8.125 -0.004 1.00 68.06 126 HIS A O 1
ATOM 985 N N . GLY A 1 127 ? 5.092 8.511 -2.211 1.00 57.75 127 GLY A N 1
ATOM 986 C CA . GLY A 1 127 ? 6.035 9.622 -2.231 1.00 57.75 127 GLY A CA 1
ATOM 987 C C . GLY A 1 127 ? 7.436 9.308 -2.741 1.00 57.75 127 GLY A C 1
ATOM 988 O O . GLY A 1 127 ? 8.047 10.260 -3.215 1.00 57.75 127 GLY A O 1
ATOM 989 N N . ALA A 1 128 ? 7.911 8.049 -2.741 1.00 51.81 128 ALA A N 1
ATOM 990 C CA . ALA A 1 128 ? 9.298 7.621 -3.041 1.00 51.81 128 ALA A CA 1
ATOM 991 C C . ALA A 1 128 ? 9.800 7.833 -4.486 1.00 51.81 128 ALA A C 1
ATOM 993 O O . ALA A 1 128 ? 10.357 6.928 -5.101 1.00 51.81 128 ALA A O 1
ATOM 994 N N . LEU A 1 129 ? 9.631 9.032 -5.043 1.00 54.09 129 LEU A N 1
ATOM 995 C CA . LEU A 1 129 ? 10.242 9.421 -6.309 1.00 54.09 129 LEU A CA 1
ATOM 996 C C . LEU A 1 129 ? 11.770 9.537 -6.155 1.00 54.09 129 LEU A C 1
ATOM 998 O O . LEU A 1 129 ? 12.247 10.032 -5.124 1.00 54.09 129 LEU A O 1
ATOM 1002 N N . PRO A 1 130 ? 12.551 9.162 -7.186 1.00 43.56 130 PRO A N 1
ATOM 1003 C CA . PRO A 1 130 ? 13.984 9.426 -7.220 1.00 43.56 130 PRO A CA 1
ATOM 1004 C C . PRO A 1 130 ? 14.263 10.921 -7.031 1.00 43.56 130 PRO A C 1
ATOM 1006 O O . PRO A 1 130 ? 13.709 11.755 -7.748 1.00 43.56 130 PRO A O 1
ATOM 1009 N N . GLY A 1 131 ? 15.084 11.263 -6.037 1.00 46.69 131 GLY A N 1
ATOM 1010 C CA . GLY A 1 131 ? 15.356 12.650 -5.647 1.00 46.69 131 GLY A CA 1
ATOM 1011 C C . GLY A 1 131 ? 14.295 13.340 -4.776 1.00 46.69 131 GLY A C 1
ATOM 1012 O O . GLY A 1 131 ? 14.316 14.561 -4.729 1.00 46.69 131 GLY A O 1
ATOM 1013 N N . ARG A 1 132 ? 13.360 12.608 -4.141 1.00 49.47 132 ARG A N 1
ATOM 1014 C CA . ARG A 1 132 ? 12.585 13.081 -2.962 1.00 49.47 132 ARG A CA 1
ATOM 1015 C C . ARG A 1 132 ? 13.119 12.532 -1.621 1.00 49.47 132 ARG A C 1
ATOM 1017 O O . ARG A 1 132 ? 12.645 12.927 -0.562 1.00 49.47 132 ARG A O 1
ATOM 1024 N N . TYR A 1 133 ? 14.032 11.556 -1.665 1.00 46.66 133 TYR A N 1
ATOM 1025 C CA . TYR A 1 133 ? 14.515 10.789 -0.498 1.00 46.66 133 TYR A CA 1
ATOM 1026 C C . TYR A 1 133 ? 16.040 10.641 -0.487 1.00 46.66 133 TYR A C 1
ATOM 1028 O O . TYR A 1 133 ? 16.549 9.683 0.080 1.00 46.66 133 TYR A O 1
ATOM 1036 N N . ASN A 1 134 ? 16.781 11.515 -1.181 1.00 43.78 134 ASN A N 1
ATOM 1037 C CA . ASN A 1 134 ? 18.171 11.237 -1.582 1.00 43.78 134 ASN A CA 1
ATOM 1038 C C . ASN A 1 134 ? 18.342 9.904 -2.332 1.00 43.78 134 ASN A C 1
ATOM 1040 O O . ASN A 1 134 ? 19.448 9.380 -2.415 1.00 43.78 134 ASN A O 1
ATOM 1044 N N . VAL A 1 135 ? 17.261 9.404 -2.940 1.00 46.41 135 VAL A N 1
ATOM 1045 C CA . VAL A 1 135 ? 17.295 8.306 -3.904 1.00 46.41 135 VAL A CA 1
ATOM 1046 C C . VAL A 1 135 ? 17.996 8.833 -5.148 1.00 46.41 135 VAL A C 1
ATOM 1048 O O . VAL A 1 135 ? 17.369 9.310 -6.100 1.00 46.41 135 VAL A O 1
ATOM 1051 N N . VAL A 1 136 ? 19.323 8.842 -5.097 1.00 46.53 136 VAL A N 1
ATOM 1052 C CA . VAL A 1 136 ? 20.163 9.191 -6.228 1.00 46.53 136 VAL A CA 1
ATOM 1053 C C . VAL A 1 136 ? 20.190 7.957 -7.112 1.00 46.53 136 VAL A C 1
ATOM 1055 O O . VAL A 1 136 ? 20.687 6.899 -6.724 1.00 46.53 136 VAL A O 1
ATOM 1058 N N . VAL A 1 137 ? 19.670 8.079 -8.332 1.00 51.88 137 VAL A N 1
ATOM 1059 C CA . VAL A 1 137 ? 19.985 7.119 -9.398 1.00 51.88 137 VAL A CA 1
ATOM 1060 C C . VAL A 1 137 ? 21.435 7.393 -9.808 1.00 51.88 137 VAL A C 1
ATOM 1062 O O . VAL A 1 137 ? 21.716 8.009 -10.835 1.00 51.88 137 VAL A O 1
ATOM 1065 N N . GLU A 1 138 ? 22.370 7.057 -8.918 1.00 44.28 138 GLU A N 1
ATOM 1066 C CA . GLU A 1 138 ? 23.785 7.340 -9.088 1.00 44.28 138 GLU A CA 1
ATOM 1067 C C . GLU A 1 138 ? 24.380 6.237 -9.955 1.00 44.28 138 GLU A C 1
ATOM 1069 O O . GLU A 1 138 ? 24.453 5.074 -9.564 1.00 44.28 138 GLU A O 1
ATOM 1074 N N . ASN A 1 139 ? 24.776 6.606 -11.169 1.00 46.56 139 ASN A N 1
ATOM 1075 C CA . ASN A 1 139 ? 25.434 5.703 -12.095 1.00 46.56 139 ASN A CA 1
ATOM 1076 C C . ASN A 1 139 ? 26.947 5.769 -11.862 1.00 46.56 139 ASN A C 1
ATOM 1078 O O . ASN A 1 139 ? 27.670 6.430 -12.612 1.00 46.56 139 ASN A O 1
ATOM 1082 N N . ARG A 1 140 ? 27.440 5.126 -10.800 1.00 39.88 140 ARG A N 1
ATOM 1083 C CA . ARG A 1 140 ? 28.883 4.883 -10.689 1.00 39.88 140 ARG A CA 1
ATOM 1084 C C . ARG A 1 140 ? 29.216 3.690 -11.588 1.00 39.88 140 ARG A C 1
ATOM 1086 O O . ARG A 1 140 ? 28.887 2.555 -11.270 1.00 39.88 140 ARG A O 1
ATOM 1093 N N . ASN A 1 141 ? 29.866 3.969 -12.719 1.00 42.22 141 ASN A N 1
ATOM 1094 C CA . ASN A 1 141 ? 30.466 2.994 -13.646 1.00 42.22 141 ASN A CA 1
ATOM 1095 C C . ASN A 1 141 ? 29.513 2.138 -14.509 1.00 42.22 141 ASN A C 1
ATOM 1097 O O . ASN A 1 141 ? 29.886 1.043 -14.916 1.00 42.22 141 ASN A O 1
ATOM 1101 N N . GLY A 1 142 ? 28.313 2.616 -14.844 1.00 44.97 142 GLY A N 1
ATOM 1102 C CA . GLY A 1 142 ? 27.383 1.891 -15.727 1.00 44.97 142 GLY A CA 1
ATOM 1103 C C . GLY A 1 142 ? 26.372 0.998 -15.001 1.00 44.97 142 GLY A C 1
ATOM 1104 O O . GLY A 1 142 ? 25.604 0.308 -15.664 1.00 44.97 142 GLY A O 1
ATOM 1105 N N . VAL A 1 143 ? 26.337 1.022 -13.663 1.00 42.75 143 VAL A N 1
ATOM 1106 C CA . VAL A 1 143 ? 25.392 0.258 -12.835 1.00 42.75 143 VAL A CA 1
ATOM 1107 C C . VAL A 1 143 ? 24.436 1.234 -12.138 1.00 42.75 143 VAL A C 1
ATOM 1109 O O . VAL A 1 143 ? 24.824 1.976 -11.240 1.00 42.75 143 VAL A O 1
ATOM 1112 N N . SER A 1 144 ? 23.169 1.238 -12.554 1.00 50.56 144 SER A N 1
ATOM 1113 C CA . SER A 1 144 ? 22.087 2.134 -12.100 1.00 50.56 144 SER A CA 1
ATOM 1114 C C . SER A 1 144 ? 21.350 1.673 -10.826 1.00 50.56 144 SER A C 1
ATOM 1116 O O . SER A 1 144 ? 20.292 2.207 -10.500 1.00 50.56 144 SER A O 1
ATOM 1118 N N . GLY A 1 145 ? 21.879 0.690 -10.089 1.00 53.06 145 GLY A N 1
ATOM 1119 C CA . GLY A 1 145 ? 21.123 -0.053 -9.069 1.00 53.06 145 GLY A CA 1
ATOM 1120 C C . GLY A 1 145 ? 20.809 0.681 -7.757 1.00 53.06 145 GLY A C 1
ATOM 1121 O O . GLY A 1 145 ? 19.790 0.391 -7.138 1.00 53.06 145 GLY A O 1
ATOM 1122 N N . GLY A 1 146 ? 21.641 1.637 -7.324 1.00 60.78 146 GLY A N 1
ATOM 1123 C CA . GLY A 1 146 ? 21.571 2.206 -5.965 1.00 60.78 146 GLY A CA 1
ATOM 1124 C C . GLY A 1 146 ? 20.224 2.849 -5.618 1.00 60.78 146 GLY A C 1
ATOM 1125 O O . GLY A 1 146 ? 19.581 2.453 -4.647 1.00 60.78 146 GLY A O 1
ATOM 1126 N N . GLY A 1 147 ? 19.760 3.786 -6.449 1.00 66.81 147 GLY A N 1
ATOM 1127 C CA . GLY A 1 147 ? 18.485 4.468 -6.218 1.00 66.81 147 GLY A CA 1
ATOM 1128 C C . GLY A 1 147 ? 17.255 3.573 -6.426 1.00 66.81 147 GLY A C 1
ATOM 1129 O O . GLY A 1 147 ? 16.249 3.714 -5.734 1.00 66.81 147 GLY A O 1
ATOM 1130 N N . VAL A 1 148 ? 17.326 2.601 -7.339 1.00 74.81 148 VAL A N 1
ATOM 1131 C CA . VAL A 1 148 ? 16.222 1.648 -7.542 1.00 74.81 148 VAL A CA 1
ATOM 1132 C C . VAL A 1 148 ? 16.054 0.758 -6.313 1.00 74.81 148 VAL A C 1
ATOM 1134 O O . VAL A 1 148 ? 14.949 0.627 -5.792 1.00 74.81 148 VAL A O 1
ATOM 1137 N N . LEU A 1 149 ? 17.161 0.214 -5.800 1.00 75.94 149 LEU A N 1
ATOM 1138 C CA . LEU A 1 149 ? 17.171 -0.614 -4.596 1.00 75.94 149 LEU A CA 1
ATOM 1139 C C . LEU A 1 149 ? 16.636 0.136 -3.379 1.00 75.94 149 LEU A C 1
ATOM 1141 O O . LEU A 1 149 ? 15.907 -0.440 -2.574 1.00 75.94 149 LEU A O 1
ATOM 1145 N N . GLU A 1 150 ? 16.977 1.413 -3.241 1.00 76.81 150 GLU A N 1
ATOM 1146 C CA . GLU A 1 150 ? 16.455 2.244 -2.165 1.00 76.81 150 GLU A CA 1
ATOM 1147 C C . GLU A 1 150 ? 14.931 2.426 -2.279 1.00 76.81 150 GLU A C 1
ATOM 1149 O O . GLU A 1 150 ? 14.211 2.185 -1.311 1.00 76.81 150 GLU A O 1
ATOM 1154 N N . MET A 1 151 ? 14.407 2.740 -3.468 1.00 79.81 151 MET A N 1
ATOM 1155 C CA . MET A 1 151 ? 12.957 2.829 -3.693 1.00 79.81 151 MET A CA 1
ATOM 1156 C C . MET A 1 151 ? 12.239 1.506 -3.397 1.00 79.81 151 MET A C 1
ATOM 1158 O O . MET A 1 151 ? 11.208 1.494 -2.720 1.00 79.81 151 MET A O 1
ATOM 1162 N N . VAL A 1 152 ? 12.797 0.387 -3.866 1.00 85.12 152 VAL A N 1
ATOM 1163 C CA . VAL A 1 152 ? 12.259 -0.957 -3.623 1.00 85.12 152 VAL A CA 1
ATOM 1164 C C . VAL A 1 152 ? 12.253 -1.281 -2.128 1.00 85.12 152 VAL A C 1
ATOM 1166 O O . VAL A 1 152 ? 11.254 -1.798 -1.628 1.00 85.12 152 VAL A O 1
ATOM 1169 N N . ARG A 1 153 ? 13.296 -0.906 -1.374 1.00 80.44 153 ARG A N 1
ATOM 1170 C CA . ARG A 1 153 ? 13.307 -1.028 0.095 1.00 80.44 153 ARG A CA 1
ATOM 1171 C C . ARG A 1 153 ? 12.155 -0.250 0.725 1.00 80.44 153 ARG A C 1
ATOM 1173 O O . ARG A 1 153 ? 11.348 -0.829 1.446 1.00 80.44 153 ARG A O 1
ATOM 1180 N N . TYR A 1 154 ? 12.029 1.034 0.395 1.00 77.31 154 TYR A N 1
ATOM 1181 C CA . TYR A 1 154 ? 11.021 1.914 0.991 1.00 77.31 154 TYR A CA 1
ATOM 1182 C C . TYR A 1 154 ? 9.575 1.506 0.696 1.00 77.31 154 TYR A C 1
ATOM 1184 O O . TYR A 1 154 ? 8.727 1.634 1.584 1.00 77.31 154 TYR A O 1
ATOM 1192 N N . LYS A 1 155 ? 9.282 1.084 -0.539 1.00 82.44 155 LYS A N 1
ATOM 1193 C CA . LYS A 1 155 ? 7.905 0.857 -1.005 1.00 82.44 155 LYS A CA 1
ATOM 1194 C C . LYS A 1 155 ? 7.472 -0.599 -1.002 1.00 82.44 155 LYS A C 1
ATOM 1196 O O . LYS A 1 155 ? 6.294 -0.871 -0.802 1.00 82.44 155 LYS A O 1
ATOM 1201 N N . VAL A 1 156 ? 8.398 -1.515 -1.260 1.00 88.69 156 VAL A N 1
ATOM 1202 C CA . VAL A 1 156 ? 8.056 -2.895 -1.606 1.00 88.69 156 VAL A CA 1
ATOM 1203 C C . VAL A 1 156 ? 8.469 -3.852 -0.496 1.00 88.69 156 VAL A C 1
ATOM 1205 O O . VAL A 1 156 ? 7.621 -4.572 0.021 1.00 88.69 156 VAL A O 1
ATOM 1208 N N . LEU A 1 157 ? 9.734 -3.825 -0.063 1.00 86.94 157 LEU A N 1
ATOM 1209 C CA . LEU A 1 157 ? 10.268 -4.837 0.859 1.00 86.94 157 LEU A CA 1
ATOM 1210 C C . LEU A 1 157 ? 9.540 -4.880 2.202 1.00 86.94 157 LEU A C 1
ATOM 1212 O O . LEU A 1 157 ? 9.029 -5.929 2.586 1.00 86.94 157 LEU A O 1
ATOM 1216 N N . GLY A 1 158 ? 9.478 -3.751 2.915 1.00 86.06 158 GLY A N 1
ATOM 1217 C CA . GLY A 1 158 ? 8.807 -3.717 4.216 1.00 86.06 158 GLY A CA 1
ATOM 1218 C C . GLY A 1 158 ? 7.321 -4.070 4.106 1.00 86.06 158 GLY A C 1
ATOM 1219 O O . GLY A 1 158 ? 6.805 -4.869 4.880 1.00 86.06 158 GLY A O 1
ATOM 1220 N N . LEU A 1 159 ? 6.642 -3.560 3.076 1.00 91.69 159 LEU A N 1
ATOM 1221 C CA . LEU A 1 159 ? 5.240 -3.889 2.823 1.00 91.69 159 LEU A CA 1
ATOM 1222 C C . LEU A 1 159 ? 5.029 -5.394 2.681 1.00 91.69 159 LEU A C 1
ATOM 1224 O O . LEU A 1 159 ? 4.179 -5.965 3.361 1.00 91.69 159 LEU A O 1
ATOM 1228 N N . MET A 1 160 ? 5.809 -6.032 1.812 1.00 92.62 160 MET A N 1
ATOM 1229 C CA . MET A 1 160 ? 5.673 -7.454 1.528 1.00 92.62 160 MET A CA 1
ATOM 1230 C C . MET A 1 160 ? 5.946 -8.314 2.748 1.00 92.62 160 MET A C 1
ATOM 1232 O O . MET A 1 160 ? 5.134 -9.167 3.092 1.00 92.62 160 MET A O 1
ATOM 1236 N N . VAL A 1 161 ? 7.057 -8.046 3.430 1.00 93.56 161 VAL A N 1
ATOM 1237 C CA . VAL A 1 161 ? 7.472 -8.821 4.596 1.00 93.56 161 VAL A CA 1
ATOM 1238 C C . VAL A 1 161 ? 6.453 -8.702 5.731 1.00 93.56 161 VAL A C 1
ATOM 1240 O O . VAL A 1 161 ? 6.130 -9.701 6.376 1.00 93.56 161 VAL A O 1
ATOM 1243 N N . LEU A 1 162 ? 5.901 -7.506 5.965 1.00 95.00 162 LEU A N 1
ATOM 1244 C CA . LEU A 1 162 ? 4.837 -7.340 6.951 1.00 95.00 162 LEU A CA 1
ATOM 1245 C C . LEU A 1 162 ? 3.545 -8.034 6.517 1.00 95.00 162 LEU A C 1
ATOM 1247 O O . LEU A 1 162 ? 2.919 -8.713 7.329 1.00 95.00 162 LEU A O 1
ATOM 1251 N N . LEU A 1 163 ? 3.151 -7.894 5.252 1.00 94.94 163 LEU A N 1
ATOM 1252 C CA . LEU A 1 163 ? 1.947 -8.530 4.729 1.00 94.94 163 LEU A CA 1
ATOM 1253 C C . LEU A 1 163 ? 2.011 -10.060 4.863 1.00 94.94 163 LEU A C 1
ATOM 1255 O O . LEU A 1 163 ? 1.060 -10.670 5.352 1.00 94.94 163 LEU A O 1
ATOM 1259 N N . GLU A 1 164 ? 3.138 -10.674 4.499 1.00 94.44 164 GLU A N 1
ATOM 1260 C CA . GLU A 1 164 ? 3.377 -12.108 4.676 1.00 94.44 164 GLU A CA 1
ATOM 1261 C C . GLU A 1 164 ? 3.302 -12.519 6.147 1.00 94.44 164 GLU A C 1
ATOM 1263 O O . GLU A 1 164 ? 2.619 -13.489 6.473 1.00 94.44 164 GLU A O 1
ATOM 1268 N N . ALA A 1 165 ? 3.940 -11.769 7.051 1.00 96.25 165 ALA A N 1
ATOM 1269 C CA . ALA A 1 165 ? 3.894 -12.066 8.480 1.00 96.25 165 ALA A CA 1
ATOM 1270 C C . ALA A 1 165 ? 2.455 -12.004 9.028 1.00 96.25 165 ALA A C 1
ATOM 1272 O O . ALA A 1 165 ? 2.022 -12.904 9.750 1.00 96.25 165 ALA A O 1
ATOM 1273 N N . LEU A 1 166 ? 1.677 -10.987 8.648 1.00 96.94 166 LEU A N 1
ATOM 1274 C CA . LEU A 1 166 ? 0.277 -10.847 9.060 1.00 96.94 166 LEU A CA 1
ATOM 1275 C C . LEU A 1 166 ? -0.606 -11.994 8.531 1.00 96.94 166 LEU A C 1
ATOM 1277 O O . LEU A 1 166 ? -1.488 -12.469 9.254 1.00 96.94 166 LEU A O 1
ATOM 1281 N N . LEU A 1 167 ? -0.368 -12.459 7.300 1.00 95.19 167 LEU A N 1
ATOM 1282 C CA . LEU A 1 167 ? -1.062 -13.610 6.707 1.00 95.19 167 LEU A CA 1
ATOM 1283 C C . LEU A 1 167 ? -0.673 -14.928 7.393 1.00 95.19 167 LEU A C 1
ATOM 1285 O O . LEU A 1 167 ? -1.553 -15.697 7.781 1.00 95.19 167 LEU A O 1
ATOM 1289 N N . GLN A 1 168 ? 0.625 -15.175 7.597 1.00 95.00 168 GLN A N 1
ATOM 1290 C CA . GLN A 1 168 ? 1.150 -16.377 8.263 1.00 95.00 168 GLN A CA 1
ATOM 1291 C C . GLN A 1 168 ? 0.584 -16.537 9.679 1.00 95.00 168 GLN A C 1
ATOM 1293 O O . GLN A 1 168 ? 0.198 -17.634 10.085 1.00 95.00 168 GLN A O 1
ATOM 1298 N N . HIS A 1 169 ? 0.465 -15.428 10.410 1.00 95.31 169 HIS A N 1
ATOM 1299 C CA . HIS A 1 169 ? -0.097 -15.391 11.762 1.00 95.31 169 HIS A CA 1
ATOM 1300 C C . HIS A 1 169 ? -1.622 -15.231 11.801 1.00 95.31 169 HIS A C 1
ATOM 1302 O O . HIS A 1 169 ? -2.200 -15.072 12.878 1.00 95.31 169 HIS A O 1
ATOM 1308 N N . LYS A 1 170 ? -2.290 -15.317 10.642 1.00 93.81 170 LYS A N 1
ATOM 1309 C CA . LYS A 1 170 ? -3.754 -15.283 10.495 1.00 93.81 170 LYS A CA 1
ATOM 1310 C C . LYS A 1 170 ? -4.397 -14.026 11.089 1.00 93.81 170 LYS A C 1
ATOM 1312 O O . LYS A 1 170 ? -5.535 -14.085 11.549 1.00 93.81 170 LYS A O 1
ATOM 1317 N N . LEU A 1 171 ? -3.685 -12.899 11.091 1.00 94.06 171 LEU A N 1
ATOM 1318 C CA . LEU A 1 171 ? -4.248 -11.603 11.476 1.00 94.06 171 LEU A CA 1
ATOM 1319 C C . LEU A 1 171 ? -5.087 -11.006 10.345 1.00 94.06 171 LEU A C 1
ATOM 1321 O O . LEU A 1 171 ? -6.084 -10.345 10.612 1.00 94.06 171 LEU A O 1
ATOM 1325 N N . LEU A 1 172 ? -4.743 -11.298 9.092 1.00 92.88 172 LEU A N 1
ATOM 1326 C CA . LEU A 1 172 ? -5.582 -10.989 7.936 1.00 92.88 172 LEU A CA 1
ATOM 1327 C C . LEU A 1 172 ? -6.404 -12.232 7.603 1.00 92.88 172 LEU A C 1
ATOM 1329 O O . LEU A 1 172 ? -5.870 -13.228 7.110 1.00 92.88 172 LEU A O 1
ATOM 1333 N N . LYS A 1 173 ? -7.693 -12.209 7.948 1.00 84.19 173 LYS A N 1
ATOM 1334 C CA . LYS A 1 173 ? -8.581 -13.361 7.771 1.00 84.19 173 LYS A CA 1
ATOM 1335 C C . LYS A 1 173 ? -9.506 -13.141 6.593 1.00 84.19 173 LYS A C 1
ATOM 1337 O O . LYS A 1 173 ? -10.190 -12.128 6.497 1.00 84.19 173 LYS A O 1
ATOM 1342 N N . SER A 1 174 ? -9.561 -14.160 5.749 1.00 69.81 174 SER A N 1
ATOM 1343 C CA . SER A 1 174 ? -10.584 -14.294 4.729 1.00 69.81 174 SER A CA 1
ATOM 1344 C C . SER A 1 174 ? -11.917 -14.591 5.409 1.00 69.81 174 SER A C 1
ATOM 1346 O O . SER A 1 174 ? -12.161 -15.731 5.806 1.00 69.81 174 SER A O 1
ATOM 1348 N N . SER A 1 175 ? -12.774 -13.587 5.558 1.00 67.50 175 SER A N 1
ATOM 1349 C CA . SER A 1 175 ? -14.180 -13.815 5.877 1.00 67.50 175 SER A CA 1
ATOM 1350 C C . SER A 1 175 ? -15.056 -12.934 4.996 1.00 67.50 175 SER A C 1
ATOM 1352 O O . SER A 1 175 ? -14.642 -11.870 4.543 1.00 67.50 175 SER A O 1
ATOM 1354 N N . LYS A 1 176 ? -16.237 -13.440 4.673 1.00 61.88 176 LYS A N 1
ATOM 1355 C CA . LYS A 1 176 ? -17.205 -12.821 3.774 1.00 61.88 176 LYS A CA 1
ATOM 1356 C C . LYS A 1 176 ? -18.380 -12.356 4.640 1.00 61.88 176 LYS A C 1
ATOM 1358 O O . LYS A 1 176 ? -18.970 -13.181 5.333 1.00 61.88 176 LYS A O 1
ATOM 1363 N N . LEU A 1 177 ? -18.695 -11.060 4.651 1.00 57.28 177 LEU A N 1
ATOM 1364 C CA . LEU A 1 177 ? -19.923 -10.539 5.259 1.00 57.28 177 LEU A CA 1
ATOM 1365 C C . LEU A 1 177 ? -21.067 -10.651 4.250 1.00 57.28 177 LEU A C 1
ATOM 1367 O O . LEU A 1 177 ? -20.983 -10.084 3.166 1.00 57.28 177 LEU A O 1
ATOM 1371 N N . GLY A 1 178 ? -22.138 -11.355 4.615 1.00 53.88 178 GLY A N 1
ATOM 1372 C CA . GLY A 1 178 ? -23.345 -11.525 3.797 1.00 53.88 178 GLY A CA 1
ATOM 1373 C C . GLY A 1 178 ? -23.825 -12.977 3.767 1.00 53.88 178 GLY A C 1
ATOM 1374 O O . GLY A 1 178 ? -23.030 -13.900 3.912 1.00 53.88 178 GLY A O 1
ATOM 1375 N N . THR A 1 179 ? -25.133 -13.191 3.600 1.00 47.84 179 THR A N 1
ATOM 1376 C CA . THR A 1 179 ? -25.740 -14.537 3.544 1.00 47.84 179 THR A CA 1
ATOM 1377 C C . THR A 1 179 ? -25.655 -15.183 2.161 1.00 47.84 179 THR A C 1
ATOM 1379 O O . THR A 1 179 ? -25.795 -16.397 2.055 1.00 47.84 179 THR A O 1
ATOM 1382 N N . ASN A 1 180 ? -25.400 -14.387 1.117 1.00 53.12 180 ASN A N 1
ATOM 1383 C CA . ASN A 1 180 ? -25.291 -14.842 -0.267 1.00 53.12 180 ASN A CA 1
ATOM 1384 C C . ASN A 1 180 ? -23.865 -14.638 -0.777 1.00 53.12 180 ASN A C 1
ATOM 1386 O O . ASN A 1 180 ? -23.282 -13.566 -0.612 1.00 53.12 180 ASN A O 1
ATOM 1390 N N . GLU A 1 181 ? -23.317 -15.656 -1.437 1.00 54.44 181 GLU A N 1
ATOM 1391 C CA . GLU A 1 181 ? -21.934 -15.653 -1.917 1.00 54.44 181 GLU A CA 1
ATOM 1392 C C . GLU A 1 181 ? -21.669 -14.546 -2.956 1.00 54.44 181 GLU A C 1
ATOM 1394 O O . GLU A 1 181 ? -20.588 -13.957 -2.955 1.00 54.44 181 GLU A O 1
ATOM 1399 N N . GLU A 1 182 ? -22.684 -14.195 -3.753 1.00 48.66 182 GLU A N 1
ATOM 1400 C CA . GLU A 1 182 ? -22.645 -13.147 -4.787 1.00 48.66 182 GLU A CA 1
ATOM 1401 C C . GLU A 1 182 ? -22.675 -11.714 -4.231 1.00 48.66 182 GLU A C 1
ATOM 1403 O O . GLU A 1 182 ? -22.131 -10.806 -4.852 1.00 48.66 182 GLU A O 1
ATOM 1408 N N . THR A 1 183 ? -23.269 -11.492 -3.052 1.00 53.84 183 THR A N 1
ATOM 1409 C CA . THR A 1 183 ? -23.339 -10.161 -2.412 1.00 53.84 183 THR A CA 1
ATOM 1410 C C . THR A 1 183 ? -22.367 -10.024 -1.246 1.00 53.84 183 THR A C 1
ATOM 1412 O O . THR A 1 183 ? -22.405 -9.035 -0.514 1.00 53.84 183 THR A O 1
ATOM 1415 N N . SER A 1 184 ? -21.542 -11.047 -1.019 1.00 57.59 184 SER A N 1
ATOM 1416 C CA . SER A 1 184 ? -20.681 -11.097 0.147 1.00 57.59 184 SER A CA 1
ATOM 1417 C C . SER A 1 184 ? -19.471 -10.176 -0.003 1.00 57.59 184 SER A C 1
ATOM 1419 O O . SER A 1 184 ? -18.695 -10.284 -0.954 1.00 57.59 184 SER A O 1
ATOM 1421 N N . THR A 1 185 ? -19.297 -9.252 0.939 1.00 62.56 185 THR A N 1
ATOM 1422 C CA . THR A 1 185 ? -18.164 -8.323 0.947 1.00 62.56 185 THR A CA 1
ATOM 1423 C C . THR A 1 185 ? -17.017 -8.899 1.778 1.00 62.56 185 THR A C 1
ATOM 1425 O O . THR A 1 185 ? -17.259 -9.483 2.837 1.00 62.56 185 THR A O 1
ATOM 1428 N N . PRO A 1 186 ? -15.751 -8.774 1.341 1.00 68.75 186 PRO A N 1
ATOM 1429 C CA . PRO A 1 186 ? -14.623 -9.172 2.174 1.00 68.75 186 PRO A CA 1
ATOM 1430 C C . PRO A 1 186 ? -14.616 -8.377 3.483 1.00 68.75 186 PRO A C 1
ATOM 1432 O O . PRO A 1 186 ? -14.688 -7.148 3.466 1.00 68.75 186 PRO A O 1
ATOM 1435 N N . SER A 1 187 ? -14.505 -9.077 4.611 1.00 75.31 187 SER A N 1
ATOM 1436 C CA . SER A 1 187 ? -14.420 -8.479 5.948 1.00 75.31 187 SER A CA 1
ATOM 1437 C C . SER A 1 187 ? -13.085 -7.787 6.193 1.00 75.31 187 SER A C 1
ATOM 1439 O O . SER A 1 187 ? -12.995 -6.890 7.019 1.00 75.31 187 SER A O 1
ATOM 1441 N N . CYS A 1 188 ? -12.040 -8.267 5.517 1.00 89.38 188 CYS A N 1
ATOM 1442 C CA . CYS A 1 188 ? -10.675 -7.791 5.638 1.00 89.38 188 CYS A CA 1
ATOM 1443 C C . CYS A 1 188 ? -10.276 -7.100 4.336 1.00 89.38 188 CYS A C 1
ATOM 1445 O O . CYS A 1 188 ? -10.433 -7.677 3.252 1.00 89.38 188 CYS A O 1
ATOM 1447 N N . ARG A 1 189 ? -9.767 -5.871 4.438 1.00 92.62 189 ARG A N 1
ATOM 1448 C CA . ARG A 1 189 ? -9.384 -5.046 3.288 1.00 92.62 189 ARG A CA 1
ATOM 1449 C C . ARG A 1 189 ? -7.954 -4.537 3.452 1.00 92.62 189 ARG A C 1
ATOM 1451 O O . ARG A 1 189 ? -7.617 -3.916 4.453 1.00 92.62 189 ARG A O 1
ATOM 1458 N N . VAL A 1 190 ? -7.112 -4.794 2.459 1.00 95.44 190 VAL A N 1
ATOM 1459 C CA . VAL A 1 190 ? -5.712 -4.377 2.376 1.00 95.44 190 VAL A CA 1
ATOM 1460 C C . VAL A 1 190 ? -5.574 -3.400 1.218 1.00 95.44 190 VAL A C 1
ATOM 1462 O O . VAL A 1 190 ? -5.712 -3.780 0.053 1.00 95.44 190 VAL A O 1
ATOM 1465 N N . ILE A 1 191 ? -5.289 -2.144 1.545 1.00 94.50 191 ILE A N 1
ATOM 1466 C CA . ILE A 1 191 ? -5.105 -1.059 0.587 1.00 94.50 191 ILE A CA 1
ATOM 1467 C C . ILE A 1 191 ? -3.646 -0.631 0.583 1.00 94.50 191 ILE A C 1
ATOM 1469 O O . ILE A 1 191 ? -3.079 -0.267 1.613 1.00 94.50 191 ILE A O 1
ATOM 1473 N N . VAL A 1 192 ? -3.034 -0.649 -0.592 1.00 93.62 192 VAL A N 1
ATOM 1474 C CA . VAL A 1 192 ? -1.658 -0.197 -0.789 1.00 93.62 192 VAL A CA 1
ATOM 1475 C C . VAL A 1 192 ? -1.669 1.115 -1.549 1.00 93.62 192 VAL A C 1
ATOM 1477 O O . VAL A 1 192 ? -2.277 1.208 -2.610 1.00 93.62 192 VAL A O 1
ATOM 1480 N N . ALA A 1 193 ? -0.990 2.132 -1.025 1.00 89.94 193 ALA A N 1
ATOM 1481 C CA . ALA A 1 193 ? -0.824 3.388 -1.738 1.00 89.94 193 ALA A CA 1
ATOM 1482 C C . ALA A 1 193 ? 0.035 3.173 -2.993 1.00 89.94 193 ALA A C 1
ATOM 1484 O O . ALA A 1 193 ? 1.219 2.837 -2.895 1.00 89.94 193 ALA A O 1
ATOM 1485 N N . GLY A 1 194 ? -0.561 3.393 -4.160 1.00 89.69 194 GLY A N 1
ATOM 1486 C CA . GLY A 1 194 ? 0.099 3.305 -5.457 1.00 89.69 194 GLY A CA 1
ATOM 1487 C C . GLY A 1 194 ? 0.131 4.638 -6.186 1.00 89.69 194 GLY A C 1
ATOM 1488 O O . GLY A 1 194 ? 0.044 5.713 -5.585 1.00 89.69 194 GLY A O 1
ATOM 1489 N N . SER A 1 195 ? 0.269 4.551 -7.505 1.00 87.81 195 SER A N 1
ATOM 1490 C CA . SER A 1 195 ? 0.282 5.695 -8.409 1.00 87.81 195 SER A CA 1
ATOM 1491 C C . SER A 1 195 ? -0.216 5.299 -9.794 1.00 87.81 195 SER A C 1
ATOM 1493 O O . SER A 1 195 ? 0.059 4.194 -10.267 1.00 87.81 195 SER A O 1
ATOM 1495 N N . GLU A 1 196 ? -0.861 6.232 -10.494 1.00 88.81 196 GLU A N 1
ATOM 1496 C CA . GLU A 1 196 ? -1.172 6.114 -11.922 1.00 88.81 196 GLU A CA 1
ATOM 1497 C C . GLU A 1 196 ? 0.100 5.925 -12.776 1.00 88.81 196 GLU A C 1
ATOM 1499 O O . GLU A 1 196 ? 0.030 5.379 -13.875 1.00 88.81 196 GLU A O 1
ATOM 1504 N N . ALA A 1 197 ? 1.293 6.252 -12.253 1.00 88.62 197 ALA A N 1
ATOM 1505 C CA . ALA A 1 197 ? 2.570 5.898 -12.877 1.00 88.62 197 ALA A CA 1
ATOM 1506 C C . ALA A 1 197 ? 2.725 4.386 -13.137 1.00 88.62 197 ALA A C 1
ATOM 1508 O O . ALA A 1 197 ? 3.464 4.013 -14.045 1.00 88.62 197 ALA A O 1
ATOM 1509 N N . SER A 1 198 ? 1.998 3.531 -12.404 1.00 92.62 198 SER A N 1
ATOM 1510 C CA . SER A 1 198 ? 1.952 2.081 -12.640 1.00 92.62 198 SER A CA 1
ATOM 1511 C C . SER A 1 198 ? 1.473 1.730 -14.045 1.00 92.62 198 SER A C 1
ATOM 1513 O O . SER A 1 198 ? 1.983 0.788 -14.628 1.00 92.62 198 SER A O 1
ATOM 1515 N N . ARG A 1 199 ? 0.496 2.461 -14.598 1.00 92.75 199 ARG A N 1
ATOM 1516 C CA . ARG A 1 199 ? 0.046 2.275 -15.993 1.00 92.75 199 ARG A CA 1
ATOM 1517 C C . ARG A 1 199 ? 0.780 3.188 -16.976 1.00 92.75 199 ARG A C 1
ATOM 1519 O O . ARG A 1 199 ? 0.787 2.945 -18.174 1.00 92.75 199 ARG A O 1
ATOM 1526 N N . GLY A 1 200 ? 1.398 4.245 -16.461 1.00 89.69 200 GLY A N 1
ATOM 1527 C CA . GLY A 1 200 ? 1.935 5.335 -17.255 1.00 89.69 200 GLY A CA 1
ATOM 1528 C C . GLY A 1 200 ? 0.922 6.454 -17.475 1.00 89.69 200 GLY A C 1
ATOM 1529 O O . GLY A 1 200 ? -0.281 6.257 -17.644 1.00 89.69 200 GLY A O 1
ATOM 1530 N N . ILE A 1 201 ? 1.461 7.664 -17.481 1.00 86.00 201 ILE A N 1
ATOM 1531 C CA . ILE A 1 201 ? 0.791 8.916 -17.793 1.00 86.00 201 ILE A CA 1
ATOM 1532 C C . ILE A 1 201 ? 1.746 9.729 -18.685 1.00 86.00 201 ILE A C 1
ATOM 1534 O O . ILE A 1 201 ? 2.492 10.582 -18.187 1.00 86.00 201 ILE A O 1
ATOM 1538 N N . PRO A 1 202 ? 1.796 9.461 -20.004 1.00 83.19 202 PRO A N 1
ATOM 1539 C CA . PRO A 1 202 ? 2.780 10.088 -20.888 1.00 83.19 202 PRO A CA 1
ATOM 1540 C C . PRO A 1 202 ? 2.732 11.621 -20.867 1.00 83.19 202 PRO A C 1
ATOM 1542 O O . PRO A 1 202 ? 3.784 12.259 -20.862 1.00 83.19 202 PRO A O 1
ATOM 1545 N N . GLY A 1 203 ? 1.536 12.212 -20.740 1.00 76.00 203 GLY A N 1
ATOM 1546 C CA . GLY A 1 203 ? 1.350 13.662 -20.599 1.00 76.00 203 GLY A CA 1
ATOM 1547 C C . GLY A 1 203 ? 2.004 14.281 -19.352 1.00 76.00 203 GLY A C 1
ATOM 1548 O O . GLY A 1 203 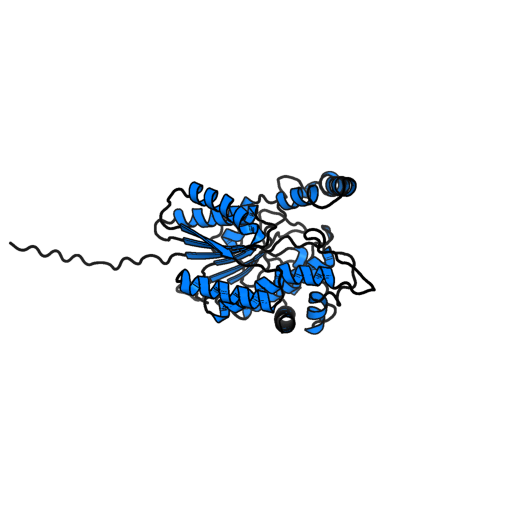? 2.239 15.483 -19.324 1.00 76.00 203 GLY A O 1
ATOM 1549 N N . MET A 1 204 ? 2.347 13.463 -18.352 1.00 72.50 204 MET A N 1
ATOM 1550 C CA . MET A 1 204 ? 3.051 13.846 -17.118 1.00 72.50 204 MET A CA 1
ATOM 1551 C C . MET A 1 204 ? 4.524 13.400 -17.117 1.00 72.50 204 MET A C 1
ATOM 1553 O O . MET A 1 204 ? 5.208 13.479 -16.097 1.00 72.50 204 MET A O 1
ATOM 1557 N N . GLY A 1 205 ? 5.024 12.870 -18.237 1.00 78.12 205 GLY A N 1
ATOM 1558 C CA . GLY A 1 205 ? 6.388 12.353 -18.338 1.00 78.12 205 GLY A CA 1
ATOM 1559 C C . GLY A 1 205 ? 6.608 10.998 -17.654 1.00 78.12 205 GLY A C 1
ATOM 1560 O O . GLY A 1 205 ? 7.760 10.637 -17.404 1.00 78.12 205 GLY A O 1
ATOM 1561 N N . PHE A 1 206 ? 5.540 10.250 -17.359 1.00 84.69 206 PHE A N 1
ATOM 1562 C CA . PHE A 1 206 ? 5.602 8.856 -16.908 1.00 84.69 206 PHE A CA 1
ATOM 1563 C C . PHE A 1 206 ? 5.211 7.948 -18.078 1.00 84.69 206 PHE A C 1
ATOM 1565 O O . PHE A 1 206 ? 4.024 7.733 -18.295 1.00 84.69 206 PHE A O 1
ATOM 1572 N N . PRO A 1 207 ? 6.147 7.437 -18.890 1.00 89.62 207 PRO A N 1
ATOM 1573 C CA . PRO A 1 207 ? 5.773 6.502 -19.947 1.00 89.62 207 PRO A CA 1
ATOM 1574 C C . PRO A 1 207 ? 5.214 5.205 -19.345 1.00 89.62 207 PRO A C 1
ATOM 1576 O O . PRO A 1 207 ? 5.578 4.831 -18.228 1.00 89.62 207 PRO A O 1
ATOM 1579 N N . ALA A 1 208 ? 4.353 4.518 -20.100 1.00 91.06 208 ALA A N 1
ATOM 1580 C CA . ALA A 1 208 ? 3.853 3.201 -19.720 1.00 91.06 208 ALA A CA 1
ATOM 1581 C C . ALA A 1 208 ? 5.025 2.231 -19.485 1.00 91.06 208 ALA A C 1
ATOM 1583 O O . ALA A 1 208 ? 5.920 2.163 -20.337 1.00 91.06 208 ALA A O 1
ATOM 1584 N N . PRO A 1 209 ? 5.053 1.496 -18.358 1.00 93.06 209 PRO A N 1
ATOM 1585 C CA . PRO A 1 209 ? 6.084 0.499 -18.094 1.00 93.06 209 PRO A CA 1
ATOM 1586 C C . PRO A 1 209 ? 6.155 -0.561 -19.195 1.00 93.06 209 PRO A C 1
ATOM 1588 O O . PRO A 1 209 ? 5.131 -1.031 -19.686 1.00 93.06 209 PRO A O 1
ATOM 1591 N N . GLN A 1 210 ? 7.373 -0.926 -19.595 1.00 90.19 210 GLN A N 1
ATOM 1592 C CA . GLN A 1 210 ? 7.636 -1.900 -20.654 1.00 90.19 210 GLN A CA 1
ATOM 1593 C C . GLN A 1 210 ? 8.544 -2.995 -20.099 1.00 90.19 210 GLN A C 1
ATOM 1595 O O . GLN A 1 210 ? 9.710 -2.756 -19.784 1.00 90.19 210 GLN A O 1
ATOM 1600 N N . PHE A 1 211 ? 8.012 -4.209 -19.989 1.00 89.88 211 PHE A N 1
ATOM 1601 C CA . PHE A 1 211 ? 8.779 -5.376 -19.563 1.00 89.88 211 PHE A CA 1
ATOM 1602 C C . PHE A 1 211 ? 9.476 -5.983 -20.782 1.00 89.88 211 PHE A C 1
ATOM 1604 O O . PHE A 1 211 ? 8.848 -6.198 -21.817 1.00 89.88 211 PHE A O 1
ATOM 1611 N N . LYS A 1 212 ? 10.789 -6.216 -20.677 1.00 85.12 212 LYS A N 1
ATOM 1612 C CA . LYS A 1 212 ? 11.611 -6.707 -21.795 1.00 85.12 212 LYS A CA 1
ATOM 1613 C C . LYS A 1 212 ? 11.148 -8.085 -22.271 1.00 85.12 212 LYS A C 1
ATOM 1615 O O . LYS A 1 212 ? 11.112 -8.343 -23.470 1.00 85.12 212 LYS A O 1
ATOM 1620 N N . ASP A 1 213 ? 10.839 -8.951 -21.317 1.00 90.12 213 ASP A N 1
ATOM 1621 C CA . ASP A 1 213 ? 10.275 -10.273 -21.525 1.00 90.12 213 ASP A CA 1
ATOM 1622 C C . ASP A 1 213 ? 9.409 -10.659 -20.314 1.00 90.12 213 ASP A C 1
ATOM 1624 O O . ASP A 1 213 ? 9.528 -10.090 -19.226 1.00 90.12 213 ASP A O 1
ATOM 1628 N N . ASP A 1 214 ? 8.511 -11.622 -20.512 1.00 93.06 214 ASP A N 1
ATOM 1629 C CA . ASP A 1 214 ? 7.633 -12.144 -19.463 1.00 93.06 214 ASP A CA 1
ATOM 1630 C C . ASP A 1 214 ? 8.357 -13.251 -18.663 1.00 93.06 214 ASP A C 1
ATOM 1632 O O . ASP A 1 214 ? 7.921 -14.403 -18.604 1.00 93.06 214 ASP A O 1
ATOM 1636 N N . THR A 1 215 ? 9.500 -12.909 -18.051 1.00 96.56 215 THR A N 1
ATOM 1637 C CA . THR A 1 215 ? 10.276 -13.812 -17.178 1.00 96.56 215 THR A CA 1
ATOM 1638 C C . THR A 1 215 ? 10.440 -13.265 -15.764 1.00 96.56 215 THR A C 1
ATOM 1640 O O . THR A 1 215 ? 10.431 -12.059 -15.522 1.00 96.56 215 THR A O 1
ATOM 1643 N N . VAL A 1 216 ? 10.638 -14.166 -14.797 1.00 97.00 216 VAL A N 1
ATOM 1644 C CA . VAL A 1 216 ? 10.899 -13.791 -13.397 1.00 97.00 216 VAL A CA 1
ATOM 1645 C C . VAL A 1 216 ? 12.185 -12.963 -13.301 1.00 97.00 216 VAL A C 1
ATOM 1647 O O . VAL A 1 216 ? 12.254 -11.983 -12.562 1.00 97.00 216 VAL A O 1
ATOM 1650 N N . GLU A 1 217 ? 13.193 -13.328 -14.087 1.00 95.56 217 GLU A N 1
ATOM 1651 C CA . GLU A 1 217 ? 14.494 -12.674 -14.149 1.00 95.56 217 GLU A CA 1
ATOM 1652 C C . GLU A 1 217 ? 14.397 -11.232 -14.668 1.00 95.56 217 GLU A C 1
ATOM 1654 O O . GLU A 1 217 ? 15.081 -10.359 -14.130 1.00 95.56 217 GLU A O 1
ATOM 1659 N N . SER A 1 218 ? 13.519 -10.938 -15.638 1.00 94.00 218 SER A N 1
ATOM 1660 C CA . SER A 1 218 ? 13.299 -9.555 -16.085 1.00 94.00 218 SER A CA 1
ATOM 1661 C C . SER A 1 218 ? 12.707 -8.685 -14.977 1.00 94.00 218 SER A C 1
ATOM 1663 O O . SER A 1 218 ? 13.213 -7.587 -14.733 1.00 94.00 218 SER A O 1
ATOM 1665 N N . PHE A 1 219 ? 11.731 -9.189 -14.224 1.00 95.38 219 PHE A N 1
ATOM 1666 C CA . PHE A 1 219 ? 11.156 -8.462 -13.090 1.00 95.38 219 PHE A CA 1
ATOM 1667 C C . PHE A 1 219 ? 12.190 -8.242 -11.974 1.00 95.38 219 PHE A C 1
ATOM 1669 O O . PHE A 1 219 ? 12.321 -7.128 -11.467 1.00 95.38 219 PHE A O 1
ATOM 1676 N N . ILE A 1 220 ? 12.994 -9.258 -11.641 1.00 93.69 220 ILE A N 1
ATOM 1677 C CA . ILE A 1 220 ? 14.102 -9.124 -10.676 1.00 93.69 220 ILE A CA 1
ATOM 1678 C C . ILE A 1 220 ? 15.124 -8.088 -11.150 1.00 93.69 220 ILE A C 1
ATOM 1680 O O . ILE A 1 220 ? 15.607 -7.292 -10.343 1.00 93.69 220 ILE A O 1
ATOM 1684 N N . SER A 1 221 ? 15.438 -8.064 -12.448 1.00 91.69 221 SER A N 1
ATOM 1685 C CA . SER A 1 221 ? 16.383 -7.092 -13.002 1.00 91.69 221 SER A CA 1
ATOM 1686 C C . SER A 1 221 ? 15.891 -5.650 -12.832 1.00 91.69 221 SER A C 1
ATOM 1688 O O . SER A 1 221 ? 16.687 -4.749 -12.577 1.00 91.69 221 SER A O 1
ATOM 1690 N N . ILE A 1 222 ? 14.579 -5.413 -12.901 1.00 90.81 222 ILE A N 1
ATOM 1691 C CA . ILE A 1 222 ? 13.995 -4.104 -12.593 1.00 90.81 222 ILE A CA 1
ATOM 1692 C C . ILE A 1 222 ? 14.157 -3.801 -11.102 1.00 90.81 222 ILE A C 1
ATOM 1694 O O . ILE A 1 222 ? 14.650 -2.733 -10.758 1.00 90.81 222 ILE A O 1
ATOM 1698 N N . LEU A 1 223 ? 13.800 -4.739 -10.220 1.00 89.06 223 LEU A N 1
ATOM 1699 C CA . LEU A 1 223 ? 13.848 -4.551 -8.763 1.00 89.06 223 LEU A CA 1
ATOM 1700 C C . LEU A 1 223 ? 15.262 -4.279 -8.230 1.00 89.06 223 LEU A C 1
ATOM 1702 O O . LEU A 1 223 ? 15.442 -3.469 -7.323 1.00 89.06 223 LEU A O 1
ATOM 1706 N N . ASN A 1 224 ? 16.280 -4.918 -8.808 1.00 87.06 224 ASN A N 1
ATOM 1707 C CA . ASN A 1 224 ? 17.679 -4.671 -8.454 1.00 87.06 224 ASN A CA 1
ATOM 1708 C C . ASN A 1 224 ? 18.328 -3.522 -9.258 1.00 87.06 224 ASN A C 1
ATOM 1710 O O . ASN A 1 224 ? 19.501 -3.208 -9.055 1.00 87.06 224 ASN A O 1
ATOM 1714 N N . GLY A 1 225 ? 17.573 -2.905 -10.173 1.00 83.50 225 GLY A N 1
ATOM 1715 C CA . GLY A 1 225 ? 17.984 -1.783 -11.015 1.00 83.50 225 GLY A CA 1
ATOM 1716 C C . GLY A 1 225 ? 18.943 -2.111 -12.165 1.00 83.50 225 GLY A C 1
ATOM 1717 O O . GLY A 1 225 ? 19.348 -1.190 -12.875 1.00 83.50 225 GLY A O 1
ATOM 1718 N N . SER A 1 226 ? 19.294 -3.382 -12.388 1.00 84.81 226 SER A N 1
ATOM 1719 C CA . SER A 1 226 ? 20.146 -3.806 -13.517 1.00 84.81 226 SER A CA 1
ATOM 1720 C C . SER A 1 226 ? 19.418 -3.831 -14.866 1.00 84.81 226 SER A C 1
ATOM 1722 O O . SER A 1 226 ? 20.048 -3.686 -15.910 1.00 84.81 226 SER A O 1
ATOM 1724 N N . GLY A 1 227 ? 18.092 -3.986 -14.855 1.00 83.69 227 GLY A N 1
ATOM 1725 C CA . GLY A 1 227 ? 17.239 -4.067 -16.043 1.00 83.69 227 GLY A CA 1
ATOM 1726 C C . GLY A 1 227 ? 16.807 -2.715 -16.607 1.00 83.69 227 GLY A C 1
ATOM 1727 O O . GLY A 1 227 ? 16.311 -2.649 -17.729 1.00 83.69 227 GLY A O 1
ATOM 1728 N N . LEU A 1 228 ? 17.006 -1.628 -15.856 1.00 80.19 228 LEU A N 1
ATOM 1729 C CA . LEU A 1 228 ? 16.622 -0.275 -16.252 1.00 80.19 228 LEU A CA 1
ATOM 1730 C C . LEU A 1 228 ? 17.862 0.565 -16.560 1.00 80.19 228 LEU A C 1
ATOM 1732 O O . LEU A 1 228 ? 18.379 1.277 -15.702 1.00 80.19 228 LEU A O 1
ATOM 1736 N N . VAL A 1 229 ? 18.316 0.529 -17.814 1.00 72.62 229 VAL A N 1
ATOM 1737 C CA . VAL A 1 229 ? 19.419 1.377 -18.295 1.00 72.62 229 VAL A CA 1
ATOM 1738 C C . VAL A 1 229 ? 18.876 2.760 -18.663 1.00 72.62 229 VAL A C 1
ATOM 1740 O O . VAL A 1 229 ? 18.795 3.145 -19.827 1.00 72.62 229 VAL A O 1
ATOM 1743 N N . THR A 1 230 ? 18.432 3.516 -17.660 1.00 75.38 230 THR A N 1
ATOM 1744 C CA . THR A 1 230 ? 17.877 4.860 -17.851 1.00 75.38 230 THR A CA 1
ATOM 1745 C C . THR A 1 230 ? 18.227 5.787 -16.697 1.00 75.38 230 THR A C 1
ATOM 1747 O O . THR A 1 230 ? 18.337 5.370 -15.548 1.00 75.38 230 THR A O 1
ATOM 1750 N N . LYS A 1 231 ? 18.388 7.077 -17.008 1.00 67.88 231 LYS A N 1
ATOM 1751 C CA . LYS A 1 231 ? 18.520 8.151 -16.009 1.00 67.88 231 LYS A CA 1
ATOM 1752 C C . LYS A 1 231 ? 17.172 8.782 -15.657 1.00 67.88 231 LYS A C 1
ATOM 1754 O O . LYS A 1 231 ? 17.108 9.647 -14.788 1.00 67.88 231 LYS A O 1
ATOM 1759 N N . ASN A 1 232 ? 16.103 8.397 -16.353 1.00 76.19 232 ASN A N 1
ATOM 1760 C CA . ASN A 1 232 ? 14.787 8.967 -16.127 1.00 76.19 232 ASN A CA 1
ATOM 1761 C C . ASN A 1 232 ? 14.137 8.307 -14.902 1.00 76.19 232 ASN A C 1
ATOM 1763 O O . ASN A 1 232 ? 13.635 7.185 -14.978 1.00 76.19 232 ASN A O 1
ATOM 1767 N N . GLY A 1 233 ? 14.128 9.031 -13.782 1.00 76.38 233 GLY A N 1
ATOM 1768 C CA . GLY A 1 233 ? 13.525 8.572 -12.533 1.00 76.38 233 GLY A CA 1
ATOM 1769 C C . GLY A 1 233 ? 12.034 8.240 -12.643 1.00 76.38 233 GLY A C 1
ATOM 1770 O O . GLY A 1 233 ? 11.564 7.366 -11.921 1.00 76.38 233 GLY A O 1
ATOM 1771 N N . ASN A 1 234 ? 11.306 8.848 -13.585 1.00 81.06 234 ASN A N 1
ATOM 1772 C CA . ASN A 1 234 ? 9.894 8.539 -13.817 1.00 81.06 234 ASN A CA 1
ATOM 1773 C C . ASN A 1 234 ? 9.708 7.146 -14.423 1.00 81.06 234 ASN A C 1
ATOM 1775 O O . ASN A 1 234 ? 8.759 6.452 -14.068 1.00 81.06 234 ASN A O 1
ATOM 1779 N N . ILE A 1 235 ? 10.631 6.716 -15.295 1.00 85.12 235 ILE A N 1
ATOM 1780 C CA . ILE A 1 235 ? 10.628 5.353 -15.843 1.00 85.12 235 ILE A CA 1
ATOM 1781 C C . ILE A 1 235 ? 10.840 4.360 -14.705 1.00 85.12 235 ILE A C 1
ATOM 1783 O O . ILE A 1 235 ? 10.057 3.428 -14.560 1.00 85.12 235 ILE A O 1
ATOM 1787 N N . VAL A 1 236 ? 11.860 4.585 -13.873 1.00 84.88 236 VAL A N 1
ATOM 1788 C CA . VAL A 1 236 ? 12.151 3.732 -12.710 1.00 84.88 236 VAL A CA 1
ATOM 1789 C C . VAL A 1 236 ? 10.942 3.630 -11.789 1.00 84.88 236 VAL A C 1
ATOM 1791 O O . VAL A 1 236 ? 10.499 2.528 -11.479 1.00 84.88 236 VAL A O 1
ATOM 1794 N N . TYR A 1 237 ? 10.389 4.776 -11.397 1.00 85.56 237 TYR A N 1
ATOM 1795 C CA . TYR A 1 237 ? 9.242 4.840 -10.504 1.00 85.56 237 TYR A CA 1
ATOM 1796 C C . TYR A 1 237 ? 8.031 4.103 -11.080 1.00 85.56 237 TYR A C 1
ATOM 1798 O O . TYR A 1 237 ? 7.479 3.237 -10.410 1.00 85.56 237 TYR A O 1
ATOM 1806 N N . GLY A 1 238 ? 7.671 4.365 -12.341 1.00 90.69 238 GLY A N 1
ATOM 1807 C CA . GLY A 1 238 ? 6.548 3.691 -12.995 1.00 90.69 238 GLY A CA 1
ATOM 1808 C C . GLY A 1 238 ? 6.700 2.168 -13.030 1.00 90.69 238 GLY A C 1
ATOM 1809 O O . GLY A 1 238 ? 5.742 1.455 -12.753 1.00 90.69 238 GLY A O 1
ATOM 1810 N N . HIS A 1 239 ? 7.907 1.650 -13.284 1.00 93.12 239 HIS A N 1
ATOM 1811 C CA . HIS A 1 239 ? 8.148 0.203 -13.284 1.00 93.12 239 HIS A CA 1
ATOM 1812 C C . HIS A 1 239 ? 8.036 -0.416 -11.885 1.00 93.12 239 HIS A C 1
ATOM 1814 O O . HIS A 1 239 ? 7.440 -1.482 -11.741 1.00 93.12 239 HIS A O 1
ATOM 1820 N N . VAL A 1 240 ? 8.576 0.235 -10.849 1.00 91.81 240 VAL A N 1
ATOM 1821 C CA . VAL A 1 240 ? 8.461 -0.257 -9.464 1.00 91.81 240 VAL A CA 1
ATOM 1822 C C . VAL A 1 240 ? 6.997 -0.250 -9.006 1.00 91.81 240 VAL A C 1
ATOM 1824 O O . VAL A 1 240 ? 6.527 -1.239 -8.443 1.00 91.81 240 VAL A O 1
ATOM 1827 N N . GLU A 1 241 ? 6.257 0.820 -9.302 1.00 92.12 241 GLU A N 1
ATOM 1828 C CA . GLU A 1 241 ? 4.818 0.939 -9.023 1.00 92.12 241 GLU A CA 1
ATOM 1829 C C . GLU A 1 241 ? 3.987 -0.114 -9.778 1.00 92.12 241 GLU A C 1
ATOM 1831 O O . GLU A 1 241 ? 3.077 -0.723 -9.209 1.00 92.12 241 GLU A O 1
ATOM 1836 N N . ALA A 1 242 ? 4.334 -0.400 -11.037 1.00 95.25 242 ALA A N 1
ATOM 1837 C CA . ALA A 1 242 ? 3.684 -1.442 -11.826 1.00 95.25 242 ALA A CA 1
ATOM 1838 C C . ALA A 1 242 ? 3.915 -2.838 -11.252 1.00 95.25 242 ALA A C 1
ATOM 1840 O O . ALA A 1 242 ? 2.962 -3.604 -11.126 1.00 95.25 242 ALA A O 1
ATOM 1841 N N . ILE A 1 243 ? 5.151 -3.170 -10.865 1.00 96.12 243 ILE A N 1
ATOM 1842 C CA . ILE A 1 243 ? 5.461 -4.461 -10.235 1.00 96.12 243 ILE A CA 1
ATOM 1843 C C . ILE A 1 243 ? 4.699 -4.608 -8.916 1.00 96.12 243 ILE A C 1
ATOM 1845 O O . ILE A 1 243 ? 4.132 -5.671 -8.661 1.00 96.12 243 ILE A O 1
ATOM 1849 N N . LEU A 1 244 ? 4.626 -3.549 -8.104 1.00 94.94 244 LEU A N 1
ATOM 1850 C CA . LEU A 1 244 ? 3.836 -3.557 -6.874 1.00 94.94 244 LEU A CA 1
ATOM 1851 C C . LEU A 1 244 ? 2.340 -3.753 -7.165 1.00 94.94 244 LEU A C 1
ATOM 1853 O O . LEU A 1 244 ? 1.695 -4.573 -6.520 1.00 94.94 244 LEU A O 1
ATOM 1857 N N . SER A 1 245 ? 1.785 -3.068 -8.164 1.00 95.94 245 SER A N 1
ATOM 1858 C CA . SER A 1 245 ? 0.375 -3.223 -8.547 1.00 95.94 245 SER A CA 1
ATOM 1859 C C . SER A 1 245 ? 0.061 -4.633 -9.060 1.00 95.94 245 SER A C 1
ATOM 1861 O O . SER A 1 245 ? -0.923 -5.239 -8.637 1.00 95.94 245 SER A O 1
ATOM 1863 N N . LEU A 1 246 ? 0.932 -5.199 -9.899 1.00 97.75 246 LEU A N 1
ATOM 1864 C CA . LEU A 1 246 ? 0.835 -6.585 -10.367 1.00 97.75 246 LEU A CA 1
ATOM 1865 C C . LEU A 1 246 ? 0.922 -7.586 -9.204 1.00 97.75 246 LEU A C 1
ATOM 1867 O O . LEU A 1 246 ? 0.164 -8.556 -9.160 1.00 97.75 246 LEU A O 1
ATOM 1871 N N . TYR A 1 247 ? 1.804 -7.334 -8.235 1.00 97.50 247 TYR A N 1
ATOM 1872 C CA . TYR A 1 247 ? 1.911 -8.130 -7.014 1.00 97.50 247 TYR A CA 1
ATOM 1873 C C . TYR A 1 247 ? 0.616 -8.118 -6.201 1.00 97.50 247 TYR A C 1
ATOM 1875 O O . TYR A 1 247 ? 0.127 -9.178 -5.817 1.00 97.50 247 TYR A O 1
ATOM 1883 N N . ILE A 1 248 ? 0.014 -6.947 -5.983 1.00 97.12 248 ILE A N 1
ATOM 1884 C CA . ILE A 1 248 ? -1.265 -6.833 -5.268 1.00 97.12 248 ILE A CA 1
ATOM 1885 C C . ILE A 1 248 ? -2.397 -7.531 -6.034 1.00 97.12 248 ILE A C 1
ATOM 1887 O O . ILE A 1 248 ? -3.206 -8.229 -5.417 1.00 97.12 248 ILE A O 1
ATOM 1891 N N . GLY A 1 249 ? -2.401 -7.461 -7.368 1.00 97.00 249 GLY A N 1
ATOM 1892 C CA . GLY A 1 249 ? -3.288 -8.268 -8.211 1.00 97.00 249 GLY A CA 1
ATOM 1893 C C . GLY A 1 249 ? -3.109 -9.780 -8.000 1.00 97.00 249 GLY A C 1
ATOM 1894 O O . GLY A 1 249 ? -4.092 -10.518 -7.899 1.00 97.00 249 GLY A O 1
ATOM 1895 N N . ALA A 1 250 ? -1.866 -10.256 -7.863 1.00 97.69 250 ALA A N 1
ATOM 1896 C CA . ALA A 1 250 ? -1.561 -11.649 -7.522 1.00 97.69 250 ALA A CA 1
ATOM 1897 C C . ALA A 1 250 ? -2.050 -12.042 -6.125 1.00 97.69 250 ALA A C 1
ATOM 1899 O O . ALA A 1 250 ? -2.639 -13.114 -5.962 1.00 97.69 250 ALA A O 1
ATOM 1900 N N . MET A 1 251 ? -1.853 -11.169 -5.135 1.00 96.94 251 MET A N 1
ATOM 1901 C CA . MET A 1 251 ? -2.333 -11.382 -3.768 1.00 96.94 251 MET A CA 1
ATOM 1902 C C . MET A 1 251 ? -3.856 -11.518 -3.724 1.00 96.94 251 MET A C 1
ATOM 1904 O O . MET A 1 251 ? -4.355 -12.446 -3.091 1.00 96.94 251 MET A O 1
ATOM 1908 N N . ALA A 1 252 ? -4.583 -10.681 -4.470 1.00 95.00 252 ALA A N 1
ATOM 1909 C CA . ALA A 1 252 ? -6.038 -10.765 -4.599 1.00 95.00 252 ALA A CA 1
ATOM 1910 C C . ALA A 1 252 ? -6.515 -12.157 -5.047 1.00 95.00 252 ALA A C 1
ATOM 1912 O O . ALA A 1 252 ? -7.405 -12.743 -4.433 1.00 95.00 252 ALA A O 1
ATOM 1913 N N . ARG A 1 253 ? -5.881 -12.732 -6.080 1.00 94.94 253 ARG A N 1
ATOM 1914 C CA . ARG A 1 253 ? -6.233 -14.078 -6.570 1.00 94.94 253 ARG A CA 1
ATOM 1915 C C . ARG A 1 253 ? -5.854 -15.186 -5.596 1.00 94.94 253 ARG A C 1
ATOM 1917 O O . ARG A 1 253 ? -6.584 -16.164 -5.469 1.00 94.94 253 ARG A O 1
ATOM 1924 N N . LYS A 1 254 ? -4.701 -15.063 -4.937 1.00 94.81 254 LYS A N 1
ATOM 1925 C CA . LYS A 1 254 ? -4.193 -16.081 -4.002 1.00 94.81 254 LYS A CA 1
ATOM 1926 C C . LYS A 1 254 ? -4.943 -16.083 -2.668 1.00 94.81 254 LYS A C 1
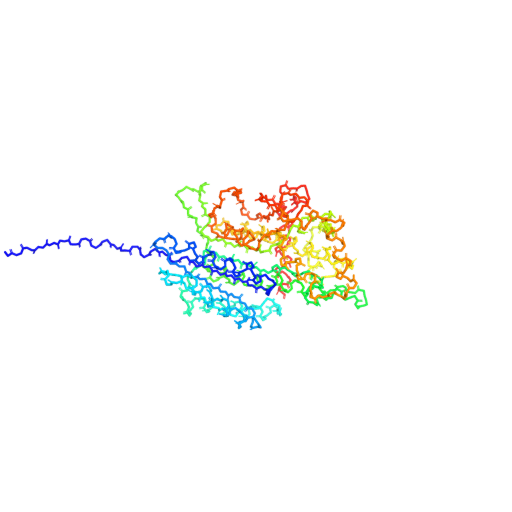ATOM 1928 O O . LYS A 1 254 ? -4.928 -17.093 -1.969 1.00 94.81 254 LYS A O 1
ATOM 1933 N N . HIS A 1 255 ? -5.622 -14.987 -2.335 1.00 93.00 255 HIS A N 1
ATOM 1934 C CA . HIS A 1 255 ? -6.345 -14.801 -1.078 1.00 93.00 255 HIS A CA 1
ATOM 1935 C C . HIS A 1 255 ? -7.770 -14.259 -1.321 1.00 93.00 255 HIS A C 1
ATOM 1937 O O . HIS A 1 255 ? -8.094 -13.160 -0.872 1.00 93.00 255 HIS A O 1
ATOM 1943 N N . PRO A 1 256 ? -8.657 -15.027 -1.983 1.00 88.88 256 PRO A N 1
ATOM 1944 C CA . PRO A 1 256 ? -9.910 -14.518 -2.556 1.00 88.88 256 PRO A CA 1
ATOM 1945 C C . PRO A 1 256 ? -10.968 -14.024 -1.553 1.00 88.88 256 PRO A C 1
ATOM 1947 O O . PRO A 1 256 ? -11.964 -13.439 -1.969 1.00 88.88 256 PRO A O 1
ATOM 1950 N N . GLY A 1 257 ? -10.807 -14.252 -0.246 1.00 86.88 257 GLY A N 1
ATOM 1951 C CA . GLY A 1 257 ? -11.700 -13.669 0.766 1.00 86.88 257 GLY A CA 1
ATOM 1952 C C . GLY A 1 257 ? -11.115 -12.483 1.531 1.00 86.88 257 GLY A C 1
ATOM 1953 O O . GLY A 1 257 ? -11.696 -12.064 2.529 1.00 86.88 257 GLY A O 1
ATOM 1954 N N . ILE A 1 258 ? -9.986 -11.938 1.076 1.00 91.50 258 ILE A N 1
ATOM 1955 C CA . ILE A 1 258 ? -9.451 -10.649 1.520 1.00 91.50 258 ILE A CA 1
ATOM 1956 C C . ILE A 1 258 ? -9.513 -9.705 0.321 1.00 91.50 258 ILE A C 1
ATOM 1958 O O . ILE A 1 258 ? -9.070 -10.052 -0.772 1.00 91.50 258 ILE A O 1
ATOM 1962 N N . PHE A 1 259 ? -10.041 -8.499 0.516 1.00 93.19 259 PHE A N 1
ATOM 1963 C CA . PHE A 1 259 ? -9.956 -7.475 -0.514 1.00 93.19 259 PHE A CA 1
ATOM 1964 C C . PHE A 1 259 ? -8.532 -6.932 -0.552 1.00 93.19 259 PHE A C 1
ATOM 1966 O O . PHE A 1 259 ? -8.096 -6.274 0.384 1.00 93.19 259 PHE A O 1
ATOM 1973 N N . PHE A 1 260 ? -7.820 -7.165 -1.640 1.00 94.81 260 PHE A N 1
ATOM 1974 C CA . PHE A 1 260 ? -6.592 -6.455 -1.975 1.00 94.81 260 PHE A CA 1
ATOM 1975 C C . PHE A 1 260 ? -6.885 -5.364 -2.998 1.00 94.81 260 PHE A C 1
ATOM 1977 O O . PHE A 1 260 ? -7.626 -5.615 -3.948 1.00 94.81 260 PHE A O 1
ATOM 1984 N N . GLY A 1 261 ? -6.297 -4.183 -2.833 1.00 94.00 261 GLY A N 1
ATOM 1985 C CA . GLY A 1 261 ? -6.373 -3.113 -3.821 1.00 94.00 261 GLY A CA 1
ATOM 1986 C C . GLY A 1 261 ? -5.177 -2.177 -3.740 1.00 94.00 261 GLY A C 1
ATOM 1987 O O . GLY A 1 261 ? -4.639 -1.924 -2.659 1.00 94.00 261 GLY A O 1
ATOM 1988 N N . THR A 1 262 ? -4.775 -1.648 -4.888 1.00 93.94 262 THR A N 1
ATOM 1989 C CA . THR A 1 262 ? -3.821 -0.542 -4.958 1.00 93.94 262 THR A CA 1
ATOM 1990 C C . THR A 1 262 ? -4.611 0.739 -5.176 1.00 93.94 262 THR A C 1
ATOM 1992 O O . THR A 1 262 ? -5.507 0.762 -6.011 1.00 93.94 262 THR A O 1
ATOM 1995 N N . LEU A 1 263 ? -4.314 1.807 -4.443 1.00 91.00 263 LEU A N 1
ATOM 1996 C CA . LEU A 1 263 ? -5.031 3.074 -4.543 1.00 91.00 263 LEU A CA 1
ATOM 1997 C C . LEU A 1 263 ? -4.052 4.222 -4.739 1.00 91.00 263 LEU A C 1
ATOM 1999 O O . LEU A 1 263 ? -3.181 4.448 -3.901 1.00 91.00 263 LEU A O 1
ATOM 2003 N N . SER A 1 264 ? -4.212 4.965 -5.829 1.00 88.00 264 SER A N 1
ATOM 2004 C CA . SER A 1 264 ? -3.620 6.287 -5.950 1.00 88.00 264 SER A CA 1
ATOM 2005 C C . SER A 1 264 ? -4.545 7.305 -5.279 1.00 88.00 264 SER A C 1
ATOM 2007 O O . SER A 1 264 ? -5.689 7.469 -5.713 1.00 88.00 264 SER A O 1
ATOM 2009 N N . PRO A 1 265 ? -4.092 8.016 -4.232 1.00 79.75 265 PRO A N 1
ATOM 2010 C CA . PRO A 1 265 ? -4.886 9.082 -3.628 1.00 79.75 265 PRO A CA 1
ATOM 2011 C C . PRO A 1 265 ? -4.985 10.320 -4.528 1.00 79.75 265 PRO A C 1
ATOM 2013 O O . PRO A 1 265 ? -5.771 11.218 -4.232 1.00 79.75 265 PRO A O 1
ATOM 2016 N N . GLY A 1 266 ? -4.240 10.354 -5.636 1.00 73.88 266 GLY A N 1
ATOM 2017 C CA . GLY A 1 266 ? -4.076 11.509 -6.504 1.00 73.88 266 GLY A CA 1
ATOM 2018 C C . GLY A 1 266 ? -2.995 12.474 -6.015 1.00 73.88 266 GLY A C 1
ATOM 2019 O O . GLY A 1 266 ? -2.407 12.319 -4.945 1.00 73.88 266 GLY A O 1
ATOM 2020 N N . PHE A 1 267 ? -2.709 13.479 -6.834 1.00 70.19 267 PHE A N 1
ATOM 2021 C CA . PHE A 1 267 ? -1.701 14.492 -6.558 1.00 70.19 267 PHE A CA 1
ATOM 2022 C C . PHE A 1 267 ? -2.240 15.540 -5.591 1.00 70.19 267 PHE A C 1
ATOM 2024 O O . PHE A 1 267 ? -3.107 16.346 -5.938 1.00 70.19 267 PHE A O 1
ATOM 2031 N N . THR A 1 268 ? -1.727 15.506 -4.364 1.00 65.81 268 THR A N 1
ATOM 2032 C CA . THR A 1 268 ? -2.146 16.410 -3.293 1.00 65.81 268 THR A CA 1
ATOM 2033 C C . THR A 1 268 ? -1.444 17.765 -3.365 1.00 65.81 268 THR A C 1
ATOM 2035 O O . THR A 1 268 ? -0.300 17.861 -3.819 1.00 65.81 268 THR A O 1
ATOM 2038 N N . GLN A 1 269 ? -2.086 18.829 -2.872 1.00 59.78 269 GLN A N 1
ATOM 2039 C CA . GLN A 1 269 ? -1.460 20.162 -2.778 1.00 59.78 269 GLN A CA 1
ATOM 2040 C C . GLN A 1 269 ? -0.167 20.156 -1.938 1.00 59.78 269 GLN A C 1
ATOM 2042 O O . GLN A 1 269 ? 0.758 20.918 -2.203 1.00 59.78 269 GLN A O 1
ATOM 2047 N N . ASP A 1 270 ? -0.022 19.240 -0.984 1.00 57.56 270 ASP A N 1
ATOM 2048 C CA . ASP A 1 270 ? 1.219 19.106 -0.214 1.00 57.56 270 ASP A CA 1
ATOM 2049 C C . ASP A 1 270 ? 2.343 18.439 -1.004 1.00 57.56 270 ASP A C 1
ATOM 2051 O O . ASP A 1 270 ? 3.510 18.808 -0.857 1.00 57.56 270 ASP A O 1
ATOM 2055 N N . SER A 1 271 ? 2.007 17.522 -1.918 1.00 57.06 271 SER A N 1
ATOM 2056 C CA . SER A 1 271 ? 2.973 16.991 -2.886 1.00 57.06 271 SER A CA 1
ATOM 2057 C C . SER A 1 271 ? 3.559 18.100 -3.761 1.00 57.06 271 SER A C 1
ATOM 2059 O O . SER A 1 271 ? 4.738 18.026 -4.129 1.00 57.06 271 SER A O 1
ATOM 2061 N N . LEU A 1 272 ? 2.748 19.119 -4.065 1.00 56.25 272 LEU A N 1
ATOM 2062 C CA . LEU A 1 272 ? 3.126 20.330 -4.786 1.00 56.25 272 LEU A CA 1
ATOM 2063 C C . LEU A 1 272 ? 3.982 21.254 -3.907 1.00 56.25 272 LEU A C 1
ATOM 2065 O O . LEU A 1 272 ? 5.097 21.606 -4.290 1.00 56.25 272 LEU A O 1
ATOM 2069 N N . ASN A 1 273 ? 3.517 21.577 -2.698 1.00 51.69 273 ASN A N 1
ATOM 2070 C CA . ASN A 1 273 ? 4.238 22.439 -1.760 1.00 51.69 273 ASN A CA 1
ATOM 2071 C C . ASN A 1 273 ? 5.610 21.861 -1.390 1.00 51.69 273 ASN A C 1
ATOM 2073 O O . ASN A 1 273 ? 6.597 22.594 -1.372 1.00 51.69 273 ASN A O 1
ATOM 2077 N N . TYR A 1 274 ? 5.720 20.548 -1.182 1.00 52.47 274 TYR A N 1
ATOM 2078 C CA . TYR A 1 274 ? 6.991 19.866 -0.927 1.00 52.47 274 TYR A CA 1
ATOM 2079 C C . TYR A 1 274 ? 7.943 19.930 -2.132 1.00 52.47 274 TYR A C 1
ATOM 2081 O O . TYR A 1 274 ? 9.125 20.240 -1.969 1.00 52.47 274 TYR A O 1
ATOM 2089 N N . GLN A 1 275 ? 7.444 19.700 -3.358 1.00 52.16 275 GLN A N 1
ATOM 2090 C CA . GLN A 1 275 ? 8.249 19.860 -4.582 1.00 52.16 275 GLN A CA 1
ATOM 2091 C C . GLN A 1 275 ? 8.783 21.289 -4.739 1.00 52.16 275 GLN A C 1
ATOM 2093 O O . GLN A 1 275 ? 9.895 21.482 -5.236 1.00 52.16 275 GLN A O 1
ATOM 2098 N N . LEU A 1 276 ? 8.005 22.276 -4.297 1.00 49.22 276 LEU A N 1
ATOM 2099 C CA . LEU A 1 276 ? 8.371 23.687 -4.332 1.00 49.22 276 LEU A CA 1
ATOM 2100 C C . LEU A 1 276 ? 9.280 24.106 -3.165 1.00 49.22 276 LEU A C 1
ATOM 2102 O O . LEU A 1 276 ? 9.932 25.144 -3.269 1.00 49.22 276 LEU A O 1
ATOM 2106 N N . THR A 1 277 ? 9.378 23.329 -2.079 1.00 49.06 277 THR A N 1
ATOM 2107 C CA . THR A 1 277 ? 10.095 23.748 -0.860 1.00 49.06 277 THR A CA 1
ATOM 2108 C C . THR A 1 277 ? 11.364 22.963 -0.539 1.00 49.06 277 THR A C 1
ATOM 2110 O O . THR A 1 277 ? 12.292 23.600 -0.040 1.00 49.06 277 THR A O 1
ATOM 2113 N N . ILE A 1 278 ? 11.473 21.652 -0.818 1.00 49.41 278 ILE A N 1
ATOM 2114 C CA . ILE A 1 278 ? 12.457 20.841 -0.065 1.00 49.41 278 ILE A CA 1
ATOM 2115 C C . ILE A 1 278 ? 13.770 20.453 -0.770 1.00 49.41 278 ILE A C 1
ATOM 2117 O O . ILE A 1 278 ? 14.776 20.433 -0.077 1.00 49.41 278 ILE A O 1
ATOM 2121 N N . GLU A 1 279 ? 13.891 20.252 -2.087 1.00 45.28 279 GLU A N 1
ATOM 2122 C CA . GLU A 1 279 ? 15.159 19.648 -2.594 1.00 45.28 279 GLU A CA 1
ATOM 2123 C C . GLU A 1 279 ? 15.757 20.236 -3.873 1.00 45.28 279 GLU A C 1
ATOM 2125 O O . GLU A 1 279 ? 16.646 19.662 -4.503 1.00 45.28 279 GLU A O 1
ATOM 2130 N N . LYS A 1 280 ? 15.321 21.425 -4.279 1.00 49.12 280 LYS A N 1
ATOM 2131 C CA . LYS A 1 280 ? 15.737 21.995 -5.559 1.00 49.12 280 LYS A CA 1
ATOM 2132 C C . LYS A 1 280 ? 16.213 23.436 -5.374 1.00 49.12 280 LYS A C 1
ATOM 2134 O O . LYS A 1 280 ? 15.516 24.266 -4.797 1.00 49.12 280 LYS A O 1
ATOM 2139 N N . GLY A 1 281 ? 17.434 23.733 -5.838 1.00 53.62 281 GLY A N 1
ATOM 2140 C CA . GLY A 1 281 ? 17.994 25.091 -5.826 1.00 53.62 281 GLY A CA 1
ATOM 2141 C C . GLY A 1 281 ? 17.021 26.102 -6.442 1.00 53.62 281 GLY A C 1
ATOM 2142 O O . GLY A 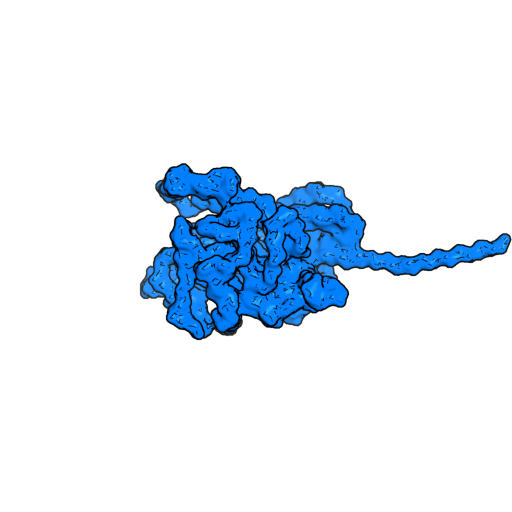1 281 ? 16.127 25.719 -7.196 1.00 53.62 281 GLY A O 1
ATOM 2143 N N . PHE A 1 282 ? 17.169 27.392 -6.121 1.00 63.03 282 PHE A N 1
ATOM 2144 C CA . PHE A 1 282 ? 16.241 28.460 -6.538 1.00 63.03 282 PHE A CA 1
ATOM 2145 C C . PHE A 1 282 ? 15.780 28.347 -8.004 1.00 63.03 282 PHE A C 1
ATOM 2147 O O . PHE A 1 282 ? 14.586 28.422 -8.271 1.00 63.03 282 PHE A O 1
ATOM 2154 N N . LEU A 1 283 ? 16.700 28.054 -8.929 1.00 58.50 283 LEU A N 1
ATOM 2155 C CA . LEU A 1 283 ? 16.392 27.896 -10.350 1.00 58.50 283 LEU A CA 1
ATOM 2156 C C . LEU A 1 283 ? 15.438 26.729 -10.647 1.00 58.50 283 LEU A C 1
ATOM 2158 O O . LEU A 1 283 ? 14.532 26.870 -11.454 1.00 58.50 283 LEU A O 1
ATOM 2162 N N . ASN A 1 284 ? 15.591 25.593 -9.973 1.00 55.22 284 ASN A N 1
ATOM 2163 C CA . ASN A 1 284 ? 14.697 24.454 -10.151 1.00 55.22 284 ASN A CA 1
ATOM 2164 C C . ASN A 1 284 ? 13.321 24.695 -9.509 1.00 55.22 284 ASN A C 1
ATOM 2166 O O . ASN A 1 284 ? 12.328 24.199 -10.031 1.00 55.22 284 ASN A O 1
ATOM 2170 N N . ARG A 1 285 ? 13.245 25.469 -8.416 1.00 62.25 285 ARG A N 1
ATOM 2171 C CA . ARG A 1 285 ? 11.961 25.932 -7.858 1.00 62.25 285 ARG A CA 1
ATOM 2172 C C . ARG A 1 285 ? 11.252 26.870 -8.824 1.00 62.25 285 ARG A C 1
ATOM 2174 O O . ARG A 1 285 ? 10.069 26.689 -9.071 1.00 62.25 285 ARG A O 1
ATOM 2181 N N . LEU A 1 286 ? 11.990 27.809 -9.418 1.00 64.06 286 LEU A N 1
ATOM 2182 C CA . LEU A 1 286 ? 11.468 28.723 -10.429 1.00 64.06 286 LEU A CA 1
ATOM 2183 C C . LEU A 1 286 ? 11.007 27.972 -11.684 1.00 64.06 286 LEU A C 1
ATOM 2185 O O . LEU A 1 286 ? 9.897 28.193 -12.144 1.00 64.06 286 LEU A O 1
ATOM 2189 N N . LEU A 1 287 ? 11.814 27.048 -12.209 1.00 63.53 287 LEU A N 1
ATOM 2190 C CA . LEU A 1 287 ? 11.456 26.238 -13.376 1.00 63.53 287 LEU A CA 1
ATOM 2191 C C . LEU A 1 287 ? 10.261 25.328 -13.102 1.00 63.53 287 LEU A C 1
ATOM 2193 O O . LEU A 1 287 ? 9.410 25.184 -13.970 1.00 63.53 287 LEU A O 1
ATOM 2197 N N . MET A 1 288 ? 10.172 24.740 -11.907 1.00 61.47 288 MET A N 1
ATOM 2198 C CA . MET A 1 288 ? 9.025 23.917 -11.532 1.00 61.47 288 MET A CA 1
ATOM 2199 C C . MET A 1 288 ? 7.772 24.777 -11.343 1.00 61.47 288 MET A C 1
ATOM 2201 O O . MET A 1 288 ? 6.713 24.415 -11.837 1.00 61.47 288 MET A O 1
ATOM 2205 N N . ALA A 1 289 ? 7.892 25.963 -10.742 1.00 58.53 289 ALA A N 1
ATOM 2206 C CA . ALA A 1 289 ? 6.798 26.926 -10.679 1.00 58.53 289 ALA A CA 1
ATOM 2207 C C . ALA A 1 289 ? 6.351 27.374 -12.082 1.00 58.53 289 ALA A C 1
ATOM 2209 O O . ALA A 1 289 ? 5.161 27.400 -12.358 1.00 58.53 289 ALA A O 1
ATOM 2210 N N . VAL A 1 290 ? 7.268 27.647 -13.012 1.00 62.81 290 VAL A N 1
ATOM 2211 C CA . VAL A 1 290 ? 6.914 27.953 -14.409 1.00 62.81 290 VAL A CA 1
ATOM 2212 C C . VAL A 1 290 ? 6.254 26.745 -15.082 1.00 62.81 290 VAL A C 1
ATOM 2214 O O . VAL A 1 290 ? 5.222 26.889 -15.729 1.00 62.81 290 VAL A O 1
ATOM 2217 N N . PHE A 1 291 ? 6.785 25.536 -14.899 1.00 64.50 291 PHE A N 1
ATOM 2218 C CA . PHE A 1 291 ? 6.193 24.318 -15.450 1.00 64.50 291 PHE A CA 1
ATOM 2219 C C . PHE A 1 291 ? 4.758 24.105 -14.952 1.00 64.50 291 PHE A C 1
ATOM 2221 O O . PHE A 1 291 ? 3.859 23.877 -15.751 1.00 64.50 291 PHE A O 1
ATOM 2228 N N . LEU A 1 292 ? 4.530 24.245 -13.649 1.00 59.47 292 LEU A N 1
ATOM 2229 C CA . LEU A 1 292 ? 3.238 24.002 -13.016 1.00 59.47 292 LEU A CA 1
ATOM 2230 C C . LEU A 1 292 ? 2.241 25.142 -13.254 1.00 59.47 292 LEU A C 1
ATOM 2232 O O . LEU A 1 292 ? 1.110 24.889 -13.638 1.00 59.47 292 LEU A O 1
ATOM 2236 N N . TYR A 1 293 ? 2.642 26.396 -13.053 1.00 57.28 293 TYR A N 1
ATOM 2237 C CA . TYR A 1 293 ? 1.726 27.541 -13.104 1.00 57.28 293 TYR A CA 1
ATOM 2238 C C . TYR A 1 293 ? 1.598 28.169 -14.497 1.00 57.28 293 TYR A C 1
ATOM 2240 O O . TYR A 1 293 ? 0.612 28.854 -14.753 1.00 57.28 293 TYR A O 1
ATOM 2248 N N . VAL A 1 294 ? 2.566 27.963 -15.398 1.00 60.41 294 VAL A N 1
ATOM 2249 C CA . VAL A 1 294 ? 2.574 28.586 -16.738 1.00 60.41 294 VAL A CA 1
ATOM 2250 C C . VAL A 1 294 ? 2.395 27.555 -17.848 1.00 60.41 294 VAL A C 1
ATOM 2252 O O . VAL A 1 294 ? 1.580 27.771 -18.740 1.00 60.41 294 VAL A O 1
ATOM 2255 N N . LEU A 1 295 ? 3.127 26.435 -17.812 1.00 48.06 295 LEU A N 1
ATOM 2256 C CA . LEU A 1 295 ? 3.063 25.423 -18.880 1.00 48.06 295 LEU A CA 1
ATOM 2257 C C . LEU A 1 295 ? 1.932 24.411 -18.672 1.00 48.06 295 LEU A C 1
ATOM 2259 O O . LEU A 1 295 ? 1.323 23.958 -19.638 1.00 48.06 295 LEU A O 1
ATOM 2263 N N . HIS A 1 296 ? 1.619 24.096 -17.417 1.00 57.06 296 HIS A N 1
ATOM 2264 C CA . HIS A 1 296 ? 0.557 23.172 -17.041 1.00 57.06 296 HIS A CA 1
ATOM 2265 C C . HIS A 1 296 ? -0.372 23.750 -15.964 1.00 57.06 296 HIS A C 1
ATOM 2267 O O . HIS A 1 296 ? -0.634 23.067 -14.974 1.00 57.06 296 HIS A O 1
ATOM 2273 N N . PRO A 1 297 ? -0.934 24.964 -16.152 1.00 51.94 297 PRO A N 1
ATOM 2274 C CA . PRO A 1 297 ? -1.767 25.629 -15.144 1.00 51.94 297 PRO A CA 1
ATOM 2275 C C . PRO A 1 297 ? -2.940 24.758 -14.681 1.00 51.94 297 PRO A C 1
ATOM 2277 O O . PRO A 1 297 ? -3.345 24.819 -13.525 1.00 51.94 297 PRO A O 1
ATOM 2280 N N . SER A 1 298 ? -3.425 23.862 -15.547 1.00 51.25 298 SER A N 1
ATOM 2281 C CA . SER A 1 298 ? -4.433 22.857 -15.211 1.00 51.25 298 SER A CA 1
ATOM 2282 C C . SER A 1 298 ? -4.040 21.910 -14.070 1.00 51.25 298 SER A C 1
ATOM 2284 O O . SER A 1 298 ? -4.916 21.262 -13.527 1.00 51.25 298 SER A O 1
ATOM 2286 N N . MET A 1 299 ? -2.761 21.764 -13.716 1.00 51.12 299 MET A N 1
ATOM 2287 C CA . MET A 1 299 ? -2.313 20.928 -12.589 1.00 51.12 299 MET A CA 1
ATOM 2288 C C . MET A 1 299 ? -2.370 21.655 -11.241 1.00 51.12 299 MET A C 1
ATOM 2290 O O . MET A 1 299 ? -2.218 21.013 -10.205 1.00 51.12 299 MET A O 1
ATOM 2294 N N . VAL A 1 300 ? -2.564 22.978 -11.251 1.00 51.88 300 VAL A N 1
ATOM 2295 C CA . VAL A 1 300 ? -2.533 23.829 -10.051 1.00 51.88 300 VAL A CA 1
ATOM 2296 C C . VAL A 1 300 ? -3.847 24.575 -9.818 1.00 51.88 300 VAL A C 1
ATOM 2298 O O . VAL A 1 300 ? -4.017 25.235 -8.798 1.00 51.88 300 VAL A O 1
ATOM 2301 N N . THR A 1 301 ? -4.810 24.463 -10.732 1.00 51.72 301 THR A N 1
ATOM 2302 C CA . THR A 1 301 ? -6.177 24.919 -10.467 1.00 51.72 301 THR A CA 1
ATOM 2303 C C . THR A 1 301 ? -6.757 24.146 -9.282 1.00 51.72 301 THR A C 1
ATOM 2305 O O . THR A 1 301 ? -6.596 22.925 -9.222 1.00 51.72 301 THR A O 1
ATOM 2308 N N . GLU A 1 302 ? -7.463 24.839 -8.384 1.00 46.31 302 GLU A N 1
ATOM 2309 C CA . GLU A 1 302 ? -8.134 24.271 -7.198 1.00 46.31 302 GLU A CA 1
ATOM 2310 C C . GLU A 1 302 ? -8.998 23.040 -7.531 1.00 46.31 302 GLU A C 1
ATOM 2312 O O . GLU A 1 302 ? -9.107 22.124 -6.724 1.00 46.31 302 GLU A O 1
ATOM 2317 N N . ASP A 1 303 ? -9.510 22.950 -8.761 1.00 48.09 303 ASP A N 1
ATOM 2318 C CA . ASP A 1 303 ? -10.309 21.822 -9.251 1.00 48.09 303 ASP A CA 1
ATOM 2319 C C . ASP A 1 303 ? -9.514 20.527 -9.538 1.00 48.09 303 ASP A C 1
ATOM 2321 O O . ASP A 1 303 ? -10.118 19.476 -9.774 1.00 48.09 303 ASP A O 1
ATOM 2325 N N . LYS A 1 304 ? -8.171 20.575 -9.567 1.00 51.62 304 LYS A N 1
ATOM 2326 C CA . LYS A 1 304 ? -7.298 19.462 -10.002 1.00 51.62 304 LYS A CA 1
ATOM 2327 C C . LYS A 1 304 ? -6.134 19.128 -9.065 1.00 51.62 304 LYS A C 1
ATOM 2329 O O . LYS A 1 304 ? -5.424 18.171 -9.355 1.00 51.62 304 LYS A O 1
ATOM 2334 N N . ALA A 1 305 ? -5.919 19.829 -7.959 1.00 55.25 305 ALA A N 1
ATOM 2335 C CA . ALA A 1 305 ? -5.090 19.299 -6.876 1.00 55.25 305 ALA A CA 1
ATOM 2336 C C . ALA A 1 305 ? -6.024 18.697 -5.825 1.00 55.25 305 ALA A C 1
ATOM 2338 O O . ALA A 1 305 ? -6.982 19.340 -5.411 1.00 55.25 305 ALA A O 1
ATOM 2339 N N . VAL A 1 306 ? -5.785 17.448 -5.431 1.00 62.41 306 VAL A N 1
ATOM 2340 C CA . VAL A 1 306 ? -6.661 16.762 -4.476 1.00 62.41 306 VAL A CA 1
ATOM 2341 C C . VAL A 1 306 ? -6.373 17.318 -3.082 1.00 62.41 306 VAL A C 1
ATOM 2343 O O . VAL A 1 306 ? -5.222 17.306 -2.639 1.00 62.41 306 VAL A O 1
ATOM 2346 N N . ASP A 1 307 ? -7.395 17.816 -2.389 1.00 75.00 307 ASP A N 1
ATOM 2347 C CA . ASP A 1 307 ? -7.264 18.164 -0.974 1.00 75.00 307 ASP A CA 1
ATOM 2348 C C . ASP A 1 307 ? -6.848 16.912 -0.182 1.00 75.00 307 ASP A C 1
ATOM 2350 O O . ASP A 1 307 ? -7.304 15.803 -0.476 1.00 75.00 307 ASP A O 1
ATOM 2354 N N . PHE A 1 308 ? -5.967 17.036 0.813 1.00 75.88 308 PHE A N 1
ATOM 2355 C CA . PHE A 1 308 ? -5.510 15.862 1.569 1.00 75.88 308 PHE A CA 1
ATOM 2356 C C . PHE A 1 308 ? -6.671 15.152 2.298 1.00 75.88 308 PHE A C 1
ATOM 2358 O O . PHE A 1 308 ? -6.594 13.946 2.542 1.00 75.88 308 PHE A O 1
ATOM 2365 N N . THR A 1 309 ? -7.767 15.862 2.580 1.00 81.38 309 THR A N 1
ATOM 2366 C CA . THR A 1 309 ? -9.032 15.304 3.076 1.00 81.38 309 THR A CA 1
ATOM 2367 C C . THR A 1 309 ? -9.687 14.408 2.044 1.00 81.38 309 THR A C 1
ATOM 2369 O O . THR A 1 309 ? -10.102 13.300 2.374 1.00 81.38 309 THR A O 1
ATOM 2372 N N . ASP A 1 310 ? -9.740 14.830 0.784 1.00 80.38 310 ASP A N 1
ATOM 2373 C CA . ASP A 1 310 ? -10.281 13.998 -0.288 1.00 80.38 310 ASP A CA 1
ATOM 2374 C C . ASP A 1 310 ? -9.393 12.770 -0.520 1.00 80.38 310 ASP A C 1
ATOM 2376 O O . ASP A 1 310 ? -9.911 11.658 -0.636 1.00 80.38 310 ASP A O 1
ATOM 2380 N N . ALA A 1 311 ? -8.063 12.940 -0.498 1.00 81.19 311 ALA A N 1
ATOM 2381 C CA . ALA A 1 311 ? -7.078 11.850 -0.496 1.00 81.19 311 ALA A CA 1
ATOM 2382 C C . ALA A 1 311 ? -7.355 10.828 0.624 1.00 81.19 311 ALA A C 1
ATOM 2384 O O . ALA A 1 311 ? -7.413 9.620 0.380 1.00 81.19 311 ALA A O 1
ATOM 2385 N N . ALA A 1 312 ? -7.577 11.305 1.848 1.00 86.12 312 ALA A N 1
ATOM 2386 C CA . ALA A 1 312 ? -7.868 10.471 3.006 1.00 86.12 312 ALA A CA 1
ATOM 2387 C C . ALA A 1 312 ? -9.234 9.776 2.913 1.00 86.12 312 ALA A C 1
ATOM 2389 O O . ALA A 1 312 ? -9.331 8.584 3.209 1.00 86.12 312 ALA A O 1
ATOM 2390 N N . LYS A 1 313 ? -10.278 10.468 2.440 1.00 85.06 313 LYS A N 1
ATOM 2391 C CA . LYS A 1 313 ? -11.604 9.879 2.191 1.00 85.06 313 LYS A CA 1
ATOM 2392 C C . LYS A 1 313 ? -11.543 8.729 1.193 1.00 85.06 313 LYS A C 1
ATOM 2394 O O . LYS A 1 313 ? -12.246 7.740 1.366 1.00 85.06 313 LYS A O 1
ATOM 2399 N N . ARG A 1 314 ? -10.670 8.807 0.185 1.00 84.44 314 ARG A N 1
ATOM 2400 C CA . ARG A 1 314 ? -10.458 7.712 -0.779 1.00 84.44 314 ARG A CA 1
ATOM 2401 C C . ARG A 1 314 ? -9.908 6.466 -0.093 1.00 84.44 314 ARG A C 1
ATOM 2403 O O . ARG A 1 314 ? -10.440 5.376 -0.294 1.00 84.44 314 ARG A O 1
ATOM 2410 N N . PHE A 1 315 ? -8.891 6.625 0.757 1.00 88.12 315 PHE A N 1
ATOM 2411 C CA . PHE A 1 315 ? -8.387 5.517 1.571 1.00 88.12 315 PHE A CA 1
ATOM 2412 C C . PHE A 1 315 ? -9.453 4.977 2.518 1.00 88.12 315 PHE A C 1
ATOM 2414 O O . PHE A 1 315 ? -9.598 3.760 2.603 1.00 88.12 315 PHE A O 1
ATOM 2421 N N . LEU A 1 316 ? -10.210 5.857 3.182 1.00 87.75 316 LEU A N 1
ATOM 2422 C CA . LEU A 1 316 ? -11.315 5.476 4.058 1.00 87.75 316 LEU A CA 1
ATOM 2423 C C . LEU A 1 316 ? -12.331 4.614 3.299 1.00 87.75 316 LEU A C 1
ATOM 2425 O O . LEU A 1 316 ? -12.602 3.499 3.722 1.00 87.75 316 LEU A O 1
ATOM 2429 N N . CYS A 1 317 ? -12.833 5.077 2.154 1.00 84.56 317 CYS A N 1
ATOM 2430 C CA . CYS A 1 317 ? -13.799 4.325 1.351 1.00 84.56 317 CYS A CA 1
ATOM 2431 C C . CYS A 1 317 ? -13.229 2.973 0.906 1.00 84.56 317 CYS A C 1
ATOM 2433 O O . CYS A 1 317 ? -13.904 1.945 0.965 1.00 84.56 317 CYS A O 1
ATOM 2435 N N . ALA A 1 318 ? -11.960 2.942 0.495 1.00 85.88 318 ALA A N 1
ATOM 2436 C CA . ALA A 1 318 ? -11.316 1.715 0.050 1.00 85.88 318 ALA A CA 1
ATOM 2437 C C . ALA A 1 318 ? -11.117 0.697 1.188 1.00 85.88 318 ALA A C 1
ATOM 2439 O O . ALA A 1 318 ? -11.318 -0.499 0.962 1.00 85.88 318 ALA A O 1
ATOM 2440 N N . ILE A 1 319 ? -10.751 1.145 2.397 1.00 87.69 319 ILE A N 1
ATOM 2441 C CA . ILE A 1 319 ? -10.485 0.274 3.556 1.00 87.69 319 ILE A CA 1
ATOM 2442 C C . ILE A 1 319 ? -11.751 -0.119 4.325 1.00 87.69 319 ILE A C 1
ATOM 2444 O O . ILE A 1 319 ? -11.767 -1.181 4.940 1.00 87.69 319 ILE A O 1
ATOM 2448 N N . THR A 1 320 ? -12.817 0.681 4.292 1.00 83.56 320 THR A N 1
ATOM 2449 C CA . THR A 1 320 ? -14.095 0.336 4.940 1.00 83.56 320 THR A CA 1
ATOM 2450 C C . THR A 1 320 ? -15.053 -0.366 3.984 1.00 83.56 320 THR A C 1
ATOM 2452 O O . THR A 1 320 ? -15.919 -1.115 4.429 1.00 83.56 320 THR A O 1
ATOM 2455 N N . GLY A 1 321 ? -14.908 -0.139 2.674 1.00 76.00 321 GLY A N 1
ATOM 2456 C CA . GLY A 1 321 ? -15.894 -0.539 1.672 1.00 76.00 321 GLY A CA 1
ATOM 2457 C C . GLY A 1 321 ? -17.194 0.266 1.730 1.00 76.00 321 GLY A C 1
ATOM 2458 O O . GLY A 1 321 ? -18.103 -0.015 0.955 1.00 76.00 321 GLY A O 1
ATOM 2459 N N . GLU A 1 322 ? -17.291 1.237 2.640 1.00 71.19 322 GLU A N 1
ATOM 2460 C CA . GLU A 1 322 ? -18.418 2.156 2.755 1.00 71.19 322 GLU A CA 1
ATOM 2461 C C . GLU A 1 322 ? -18.141 3.311 1.787 1.00 71.19 322 GLU A C 1
ATOM 2463 O O . GLU A 1 322 ? -17.189 4.069 1.967 1.00 71.19 322 GLU A O 1
ATOM 2468 N N . LEU A 1 323 ? -18.906 3.368 0.698 1.00 55.12 323 LEU A N 1
ATOM 2469 C CA . LEU A 1 323 ? -18.744 4.377 -0.345 1.00 55.12 323 LEU A CA 1
ATOM 2470 C C . LEU A 1 323 ? -19.375 5.693 0.128 1.00 55.12 323 LEU A C 1
ATOM 2472 O O . LEU A 1 323 ? -20.545 5.703 0.507 1.00 55.12 323 LEU A O 1
ATOM 2476 N N . ASP A 1 324 ? -18.631 6.797 0.047 1.00 50.09 324 ASP A N 1
ATOM 2477 C CA . ASP A 1 324 ? -19.247 8.114 -0.151 1.00 50.09 324 ASP A CA 1
ATOM 2478 C C . ASP A 1 324 ? -20.014 8.072 -1.488 1.00 50.09 324 ASP A C 1
ATOM 2480 O O . ASP A 1 324 ? -19.575 7.408 -2.439 1.00 50.09 324 ASP A O 1
ATOM 2484 N N . GLU A 1 325 ? -21.164 8.744 -1.570 1.00 45.06 325 GLU A N 1
ATOM 2485 C CA . GLU A 1 325 ? -22.007 8.776 -2.772 1.00 45.06 325 GLU A CA 1
ATOM 2486 C C . GLU A 1 325 ? -21.166 9.117 -4.023 1.00 45.06 325 GLU A C 1
ATOM 2488 O O . GLU A 1 325 ? -20.710 10.246 -4.196 1.00 45.06 325 GLU A O 1
ATOM 2493 N N . GLY A 1 326 ? -20.932 8.131 -4.903 1.00 47.66 326 GLY A N 1
ATOM 2494 C CA . GLY A 1 326 ? -20.271 8.336 -6.200 1.00 47.66 326 GLY A CA 1
ATOM 2495 C C . GLY A 1 326 ? -18.956 7.588 -6.459 1.00 47.66 326 GLY A C 1
ATOM 2496 O O . GLY A 1 326 ? -18.438 7.691 -7.573 1.00 47.66 326 GLY A O 1
ATOM 2497 N N . LEU A 1 327 ? -18.412 6.812 -5.512 1.00 54.16 327 LEU A N 1
ATOM 2498 C CA . LEU A 1 327 ? -17.270 5.930 -5.806 1.00 54.16 327 LEU A CA 1
ATOM 2499 C C . LEU A 1 327 ? -17.738 4.567 -6.361 1.00 54.16 327 LEU A C 1
ATOM 2501 O O . LEU A 1 327 ? -18.654 3.971 -5.798 1.00 54.16 327 LEU A O 1
ATOM 2505 N N . PRO A 1 328 ? -17.139 4.036 -7.445 1.00 60.50 328 PRO A N 1
ATOM 2506 C CA . PRO A 1 328 ? -17.472 2.699 -7.927 1.00 60.50 328 PRO A CA 1
ATOM 2507 C C . PRO A 1 328 ? -17.088 1.627 -6.904 1.00 60.50 328 PRO A C 1
ATOM 2509 O O . PRO A 1 328 ? -16.056 1.720 -6.237 1.00 60.50 328 PRO A O 1
ATOM 2512 N N . GLN A 1 329 ? -17.873 0.554 -6.827 1.00 73.06 329 GLN A N 1
ATOM 2513 C CA . GLN A 1 329 ? -17.431 -0.659 -6.149 1.00 73.06 329 GLN A CA 1
ATOM 2514 C C . GLN A 1 329 ? -16.347 -1.327 -7.002 1.00 73.06 329 GLN A C 1
ATOM 2516 O O . GLN A 1 329 ? -16.598 -1.746 -8.131 1.00 73.06 329 GLN A O 1
ATOM 2521 N N . PHE A 1 330 ? -15.129 -1.408 -6.472 1.00 80.88 330 PHE A N 1
ATOM 2522 C CA . PHE A 1 330 ? -14.001 -2.005 -7.183 1.00 80.88 330 PHE A CA 1
ATOM 2523 C C . PHE A 1 330 ? -13.892 -3.502 -6.915 1.00 80.88 330 PHE A C 1
ATOM 2525 O O . PHE A 1 330 ? -14.171 -3.974 -5.810 1.00 80.88 330 PHE A O 1
ATOM 2532 N N . SER A 1 331 ? -13.433 -4.236 -7.927 1.00 87.00 331 SER A N 1
ATOM 2533 C CA . SER A 1 331 ? -13.036 -5.634 -7.766 1.00 87.00 331 SER A CA 1
ATOM 2534 C C . SER A 1 331 ? -11.733 -5.723 -6.975 1.00 87.00 331 SER A C 1
ATOM 2536 O O . SER A 1 331 ? -10.901 -4.814 -7.007 1.00 87.00 331 SER A O 1
ATOM 2538 N N . THR A 1 332 ? -11.531 -6.826 -6.257 1.00 91.00 332 THR A N 1
ATOM 2539 C CA . THR A 1 332 ? -10.228 -7.070 -5.635 1.00 91.00 332 THR A CA 1
ATOM 2540 C C . THR A 1 332 ? -9.147 -7.248 -6.707 1.00 91.00 332 THR A C 1
ATOM 2542 O O . THR A 1 332 ? -9.401 -7.803 -7.772 1.00 91.00 332 THR A O 1
ATOM 2545 N N . GLY A 1 333 ? -7.943 -6.751 -6.433 1.00 92.12 333 GLY A N 1
ATOM 2546 C CA . GLY A 1 333 ? -6.823 -6.706 -7.369 1.00 92.12 333 GLY A CA 1
ATOM 2547 C C . GLY A 1 333 ? -6.801 -5.453 -8.245 1.00 92.12 333 GLY A C 1
ATOM 2548 O O . GLY A 1 333 ? -5.851 -5.283 -9.002 1.00 92.12 333 GLY A O 1
ATOM 2549 N N . ALA A 1 334 ? -7.802 -4.573 -8.132 1.00 91.88 334 ALA A N 1
ATOM 2550 C CA . ALA A 1 334 ? -7.857 -3.329 -8.889 1.00 91.88 334 ALA A CA 1
ATOM 2551 C C . ALA A 1 334 ? -6.737 -2.355 -8.494 1.00 91.88 334 ALA A C 1
ATOM 2553 O O . ALA A 1 334 ? -6.388 -2.213 -7.314 1.00 91.88 334 ALA A O 1
ATOM 2554 N N . LEU A 1 335 ? -6.240 -1.622 -9.492 1.00 92.62 335 LEU A N 1
ATOM 2555 C CA . LEU A 1 335 ? -5.531 -0.364 -9.283 1.00 92.62 335 LEU A CA 1
ATOM 2556 C C . LEU A 1 335 ? -6.559 0.762 -9.398 1.00 92.62 335 LEU A C 1
ATOM 2558 O O . LEU A 1 335 ? -7.101 0.989 -10.468 1.00 92.62 335 LEU A O 1
ATOM 2562 N N . ILE A 1 336 ? -6.831 1.465 -8.311 1.00 90.25 336 ILE A N 1
ATOM 2563 C CA . ILE A 1 336 ? -7.849 2.509 -8.213 1.00 90.25 336 ILE A CA 1
ATOM 2564 C C . ILE A 1 336 ? -7.162 3.867 -8.352 1.00 90.25 336 ILE A C 1
ATOM 2566 O O . ILE A 1 336 ? -6.210 4.155 -7.628 1.00 90.25 336 ILE A O 1
ATOM 2570 N N . GLY A 1 337 ? -7.632 4.706 -9.269 1.00 87.38 337 GLY A N 1
ATOM 2571 C CA . GLY A 1 337 ? -7.053 6.030 -9.511 1.00 87.38 337 GLY A CA 1
ATOM 2572 C C . GLY A 1 337 ? -7.958 6.931 -10.345 1.00 87.38 337 GLY A C 1
ATOM 2573 O O . GLY A 1 337 ? -9.106 6.576 -10.639 1.00 87.38 337 GLY A O 1
ATOM 2574 N N . ALA A 1 338 ? -7.439 8.093 -10.736 1.00 81.69 338 ALA A N 1
ATOM 2575 C CA . ALA A 1 338 ? -8.163 9.019 -11.605 1.00 81.69 338 ALA A CA 1
ATOM 2576 C C . ALA A 1 338 ? -8.344 8.445 -13.037 1.00 81.69 338 ALA A C 1
ATOM 2578 O O . ALA A 1 338 ? -7.430 7.804 -13.561 1.00 81.69 338 ALA A O 1
ATOM 2579 N N . PRO A 1 339 ? -9.508 8.637 -13.688 1.00 72.62 339 PRO A N 1
ATOM 2580 C CA . PRO A 1 339 ? -9.844 8.010 -14.971 1.00 72.62 339 PRO A CA 1
ATOM 2581 C C . PRO A 1 339 ? -9.194 8.636 -16.212 1.00 72.62 339 PRO A C 1
ATOM 2583 O O . PRO A 1 339 ? -9.224 8.019 -17.275 1.00 72.62 339 PRO A O 1
ATOM 2586 N N . ASP A 1 340 ? -8.638 9.847 -16.125 1.00 64.44 340 ASP A N 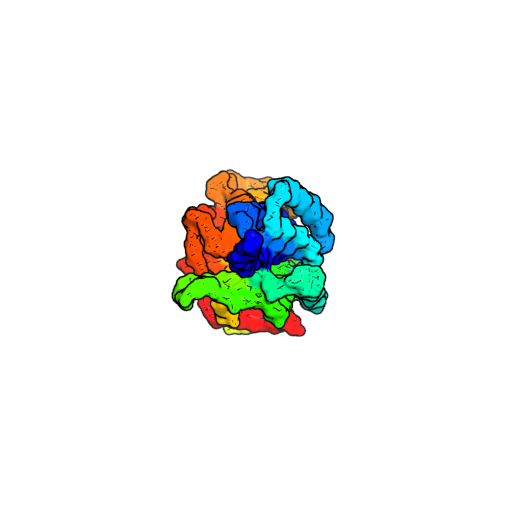1
ATOM 2587 C CA . ASP A 1 340 ? -8.077 10.575 -17.270 1.00 64.44 340 ASP A CA 1
ATOM 2588 C C . ASP A 1 340 ? -6.535 10.503 -17.330 1.00 64.44 340 ASP A C 1
ATOM 2590 O O . ASP A 1 340 ? -5.879 9.824 -16.541 1.00 64.44 340 ASP A O 1
ATOM 2594 N N . GLN A 1 341 ? -5.904 11.205 -18.281 1.00 57.09 341 GLN A N 1
ATOM 2595 C CA . GLN A 1 341 ? -4.437 11.380 -18.309 1.00 57.09 341 GLN A CA 1
ATOM 2596 C C . GLN A 1 341 ? -3.903 12.257 -17.157 1.00 57.09 341 GLN A C 1
ATOM 2598 O O . GLN A 1 341 ? -2.773 12.745 -17.206 1.00 57.09 341 GLN A O 1
ATOM 2603 N N . GLY A 1 342 ? -4.725 12.510 -16.147 1.00 59.12 342 GLY A N 1
ATOM 2604 C CA . GLY A 1 342 ? -4.383 13.253 -14.963 1.00 59.12 342 GLY A CA 1
ATOM 2605 C C . GLY A 1 342 ? -3.997 12.354 -13.798 1.00 59.12 342 GLY A C 1
ATOM 2606 O O . GLY A 1 342 ? -3.901 11.132 -13.868 1.00 59.12 342 GLY A O 1
ATOM 2607 N N . ILE A 1 343 ? -3.749 13.046 -12.700 1.00 61.84 343 ILE A N 1
ATOM 2608 C CA . ILE A 1 343 ? -3.410 12.521 -11.377 1.00 61.84 343 ILE A CA 1
ATOM 2609 C C . ILE A 1 343 ? -4.453 13.008 -10.362 1.00 61.84 343 ILE A C 1
ATOM 2611 O O . ILE A 1 343 ? -4.198 13.072 -9.163 1.00 61.84 343 ILE A O 1
ATOM 2615 N N . SER A 1 344 ? -5.617 13.445 -10.846 1.00 63.06 344 SER A N 1
ATOM 2616 C CA . SER A 1 344 ? -6.648 14.113 -10.064 1.00 63.06 344 SER A CA 1
ATOM 2617 C C . SER A 1 344 ? -8.014 14.019 -10.730 1.00 63.06 344 SER A C 1
ATOM 2619 O O . SER A 1 344 ? -8.130 13.771 -11.923 1.00 63.06 344 SER A O 1
ATOM 2621 N N . GLY A 1 345 ? -9.065 14.195 -9.936 1.00 61.59 345 GLY A N 1
ATOM 2622 C CA . GLY A 1 345 ? -10.445 14.060 -10.390 1.00 61.59 345 GLY A CA 1
ATOM 2623 C C . GLY A 1 345 ? -11.348 13.570 -9.268 1.00 61.59 345 GLY A C 1
ATOM 2624 O O . GLY A 1 345 ? -10.879 12.920 -8.334 1.00 61.59 345 GLY A O 1
ATOM 2625 N N . LYS A 1 346 ? -12.638 13.911 -9.338 1.00 62.91 346 LYS A N 1
ATOM 2626 C CA . LYS A 1 346 ? -13.653 13.491 -8.352 1.00 62.91 346 LYS A CA 1
ATOM 2627 C C . LYS A 1 346 ? -14.122 12.049 -8.566 1.00 62.91 346 LYS A C 1
ATOM 2629 O O . LYS A 1 346 ? -14.509 11.385 -7.614 1.00 62.91 346 LYS A O 1
ATOM 2634 N N . VAL A 1 347 ? -14.071 11.578 -9.811 1.00 67.00 347 VAL A N 1
ATOM 2635 C CA . VAL A 1 347 ? -14.455 10.218 -10.201 1.00 67.00 347 VAL A CA 1
ATOM 2636 C C . VAL A 1 347 ? -13.220 9.331 -10.185 1.00 67.00 347 VAL A C 1
ATOM 2638 O O . VAL A 1 347 ? -12.147 9.764 -10.595 1.00 67.00 347 VAL A O 1
ATOM 2641 N N . PHE A 1 348 ? -13.392 8.093 -9.737 1.00 77.62 348 PHE A N 1
ATOM 2642 C CA . PHE A 1 348 ? -12.369 7.060 -9.770 1.00 77.62 348 PHE A CA 1
ATOM 2643 C C . PHE A 1 348 ? -12.725 5.971 -10.753 1.00 77.62 348 PHE A C 1
ATOM 2645 O O . PHE A 1 348 ? -13.900 5.666 -10.949 1.00 77.62 348 PHE A O 1
ATOM 2652 N N . CYS A 1 349 ? -11.707 5.333 -11.312 1.00 84.69 349 CYS A N 1
ATOM 2653 C CA . CYS A 1 349 ? -11.891 4.089 -12.033 1.00 84.69 349 CYS A CA 1
ATOM 2654 C C . CYS A 1 349 ? -10.802 3.085 -11.677 1.00 84.69 349 CYS A C 1
ATOM 2656 O O . CYS A 1 349 ? -9.724 3.430 -11.176 1.00 84.69 349 CYS A O 1
ATOM 2658 N N . ASP A 1 350 ? -11.098 1.831 -11.994 1.00 90.31 350 ASP A N 1
ATOM 2659 C CA . ASP A 1 350 ? -10.071 0.817 -12.104 1.00 90.31 350 ASP A CA 1
ATOM 2660 C C . ASP A 1 350 ? -9.187 1.174 -13.306 1.00 90.31 350 ASP A C 1
ATOM 2662 O O . ASP A 1 350 ? -9.643 1.229 -14.449 1.00 90.31 350 ASP A O 1
ATOM 2666 N N . GLN A 1 351 ? -7.923 1.473 -13.038 1.00 90.81 351 GLN A N 1
ATOM 2667 C CA . GLN A 1 351 ? -6.930 1.890 -14.019 1.00 90.81 351 GLN A CA 1
ATOM 2668 C C . GLN A 1 351 ? -6.655 0.801 -15.058 1.00 90.81 351 GLN A C 1
ATOM 2670 O O . GLN A 1 351 ? -6.183 1.120 -16.145 1.00 90.81 351 GLN A O 1
ATOM 2675 N N . SER A 1 352 ? -6.970 -0.464 -14.762 1.00 89.19 352 SER A N 1
ATOM 2676 C CA . SER A 1 352 ? -6.848 -1.554 -15.733 1.00 89.19 352 SER A CA 1
ATOM 2677 C C . SER A 1 352 ? -7.872 -1.494 -16.867 1.00 89.19 352 SER A C 1
ATOM 2679 O O . SER A 1 352 ? -7.664 -2.104 -17.912 1.00 89.19 352 SER A O 1
ATOM 2681 N N . THR A 1 353 ? -8.951 -0.723 -16.698 1.00 89.75 353 THR A N 1
ATOM 2682 C CA . THR A 1 353 ? -9.954 -0.492 -17.752 1.00 89.75 353 THR A CA 1
ATOM 2683 C C . THR A 1 353 ? -9.480 0.496 -18.821 1.00 89.75 353 THR A C 1
ATOM 2685 O O . THR A 1 353 ? -10.110 0.625 -19.870 1.00 89.75 353 THR A O 1
ATOM 2688 N N . LEU A 1 354 ? -8.360 1.183 -18.578 1.00 88.00 354 LEU A N 1
ATOM 2689 C CA . LEU A 1 354 ? -7.722 2.090 -19.528 1.00 88.00 354 LEU A CA 1
ATOM 2690 C C . LEU A 1 354 ? -6.764 1.309 -20.438 1.00 88.00 354 LEU A C 1
ATOM 2692 O O . LEU A 1 354 ? -6.117 0.361 -19.993 1.00 88.00 354 LEU A O 1
ATOM 2696 N N . SER A 1 355 ? -6.613 1.742 -21.696 1.00 85.38 355 SER A N 1
ATOM 2697 C CA . SER A 1 355 ? -5.758 1.062 -22.689 1.00 85.38 355 SER A CA 1
ATOM 2698 C C . SER A 1 355 ? -4.336 0.819 -22.184 1.00 85.38 355 SER A C 1
ATOM 2700 O O . SER A 1 355 ? -3.795 -0.273 -22.343 1.00 85.38 355 SER A O 1
ATOM 2702 N N . ASP A 1 356 ? -3.762 1.816 -21.512 1.00 87.81 356 ASP A N 1
ATOM 2703 C CA . ASP A 1 356 ? -2.375 1.791 -21.040 1.00 87.81 356 ASP A CA 1
ATOM 2704 C C . ASP A 1 356 ? -2.222 0.996 -19.729 1.00 87.81 356 ASP A C 1
ATOM 2706 O O . ASP A 1 356 ? -1.112 0.674 -19.315 1.00 87.81 356 ASP A O 1
ATOM 2710 N N . GLY A 1 357 ? -3.335 0.658 -19.069 1.00 89.88 357 GLY A N 1
ATOM 2711 C CA . GLY A 1 357 ? -3.367 -0.104 -17.822 1.00 89.88 357 GLY A CA 1
ATOM 2712 C C . GLY A 1 357 ? -3.796 -1.561 -17.977 1.00 89.88 357 GLY A C 1
ATOM 2713 O O . GLY A 1 357 ? -3.714 -2.304 -17.002 1.00 89.88 357 GLY A O 1
ATOM 2714 N N . ALA A 1 358 ? -4.218 -2.004 -19.167 1.00 92.38 358 ALA A N 1
ATOM 2715 C CA . ALA A 1 358 ? -4.781 -3.343 -19.376 1.00 92.38 358 ALA A CA 1
ATOM 2716 C C . ALA A 1 358 ? -3.862 -4.478 -18.880 1.00 92.38 358 ALA A C 1
ATOM 2718 O O . ALA A 1 358 ? -4.330 -5.454 -18.290 1.00 92.38 358 ALA A O 1
ATOM 2719 N N . PHE A 1 359 ? -2.541 -4.319 -19.029 1.00 94.88 359 PHE A N 1
ATOM 2720 C CA . PHE A 1 359 ? -1.554 -5.304 -18.574 1.00 94.88 359 PHE A CA 1
ATOM 2721 C C . PHE A 1 359 ? -1.576 -5.541 -17.054 1.00 94.88 359 PHE A C 1
ATOM 2723 O O . PHE A 1 359 ? -1.095 -6.573 -16.595 1.00 94.88 359 PHE A O 1
ATOM 2730 N N . LEU A 1 360 ? -2.139 -4.625 -16.260 1.00 95.31 360 LEU A N 1
ATOM 2731 C CA . LEU A 1 360 ? -2.257 -4.782 -14.809 1.00 95.31 360 LEU A CA 1
ATOM 2732 C C . LEU A 1 360 ? -3.193 -5.930 -14.417 1.00 95.31 360 LEU A C 1
ATOM 2734 O O . LEU A 1 360 ? -3.102 -6.405 -13.288 1.00 95.31 360 LEU A O 1
ATOM 2738 N N . THR A 1 361 ? -4.054 -6.391 -15.333 1.00 95.00 361 THR A N 1
ATOM 2739 C CA . THR A 1 361 ? -4.937 -7.562 -15.152 1.00 95.00 361 THR A CA 1
ATOM 2740 C C . THR A 1 361 ? -4.380 -8.853 -15.752 1.00 95.00 361 THR A C 1
ATOM 2742 O O . THR A 1 361 ? -4.992 -9.909 -15.602 1.00 95.00 361 THR A O 1
ATOM 2745 N N . ASP A 1 362 ? -3.211 -8.801 -16.395 1.00 96.19 362 ASP A N 1
ATOM 2746 C CA . ASP A 1 362 ? -2.552 -9.976 -16.961 1.00 96.19 362 ASP A CA 1
ATOM 2747 C C . ASP A 1 362 ? -2.099 -10.911 -15.829 1.00 96.19 362 ASP A C 1
ATOM 2749 O O . ASP A 1 362 ? -1.146 -10.634 -15.092 1.00 96.19 362 ASP A O 1
ATOM 2753 N N . THR A 1 363 ? -2.783 -12.048 -15.692 1.00 97.44 363 THR A N 1
ATOM 2754 C CA . THR A 1 363 ? -2.518 -13.018 -14.624 1.00 97.44 363 THR A CA 1
ATOM 2755 C C . THR A 1 363 ? -1.115 -13.603 -14.696 1.00 97.44 363 THR A C 1
ATOM 2757 O O . THR A 1 363 ? -0.526 -13.886 -13.652 1.00 97.44 363 THR A O 1
ATOM 2760 N N . THR A 1 364 ? -0.552 -13.739 -15.899 1.00 97.56 364 THR A N 1
ATOM 2761 C CA . THR A 1 364 ? 0.820 -14.212 -16.087 1.00 97.56 364 THR A CA 1
ATOM 2762 C C . THR A 1 364 ? 1.801 -13.186 -15.532 1.00 97.56 364 THR A C 1
ATOM 2764 O O . THR A 1 364 ? 2.653 -13.547 -14.722 1.00 97.56 364 THR A O 1
ATOM 2767 N N . LYS A 1 365 ? 1.646 -11.898 -15.859 1.00 97.44 365 LYS A N 1
ATOM 2768 C CA . LYS A 1 365 ? 2.502 -10.827 -15.306 1.00 97.44 365 LYS A CA 1
ATOM 2769 C C . LYS A 1 365 ? 2.345 -10.667 -13.800 1.00 97.44 365 LYS A C 1
ATOM 2771 O O . LYS A 1 365 ? 3.331 -10.450 -13.100 1.00 97.44 365 LYS A O 1
ATOM 2776 N N . GLN A 1 366 ? 1.132 -10.824 -13.281 1.00 97.88 366 GLN A N 1
ATOM 2777 C CA . GLN A 1 366 ? 0.877 -10.820 -11.842 1.00 97.88 366 GLN A CA 1
ATOM 2778 C C . GLN A 1 366 ? 1.604 -11.986 -11.143 1.00 97.88 366 GLN A C 1
ATOM 2780 O O . GLN A 1 366 ? 2.264 -11.782 -10.124 1.00 97.88 366 GLN A O 1
ATOM 2785 N N . ASP A 1 367 ? 1.558 -13.201 -11.700 1.00 98.31 367 ASP A N 1
ATOM 2786 C CA . ASP A 1 367 ? 2.288 -14.354 -11.151 1.00 98.31 367 ASP A CA 1
ATOM 2787 C C . ASP A 1 367 ? 3.815 -14.197 -11.262 1.00 98.31 367 ASP A C 1
ATOM 2789 O O . ASP A 1 367 ? 4.546 -14.608 -10.355 1.00 98.31 367 ASP A O 1
ATOM 2793 N N . LEU A 1 368 ? 4.309 -13.577 -12.337 1.00 98.19 368 LEU A N 1
ATOM 2794 C CA . LEU A 1 368 ? 5.725 -13.239 -12.496 1.00 98.19 368 LEU A CA 1
ATOM 2795 C C . LEU A 1 368 ? 6.177 -12.220 -11.450 1.00 98.19 368 LEU A C 1
ATOM 2797 O O . LEU A 1 368 ? 7.183 -12.464 -10.788 1.00 98.19 368 LEU A O 1
ATOM 2801 N N . ALA A 1 369 ? 5.417 -11.141 -11.241 1.00 97.25 369 ALA A N 1
ATOM 2802 C CA . ALA A 1 369 ? 5.688 -10.155 -10.196 1.00 97.25 369 ALA A CA 1
ATOM 2803 C C . ALA A 1 369 ? 5.717 -10.807 -8.808 1.00 97.25 369 ALA A C 1
ATOM 2805 O O . ALA A 1 369 ? 6.659 -10.599 -8.044 1.00 97.25 369 ALA A O 1
ATOM 2806 N N . TYR A 1 370 ? 4.734 -11.664 -8.511 1.00 97.50 370 TYR A N 1
ATOM 2807 C CA . TYR A 1 370 ? 4.680 -12.428 -7.267 1.00 97.50 370 TYR A CA 1
ATOM 2808 C C . TYR A 1 370 ? 5.936 -13.274 -7.047 1.00 97.50 370 TYR 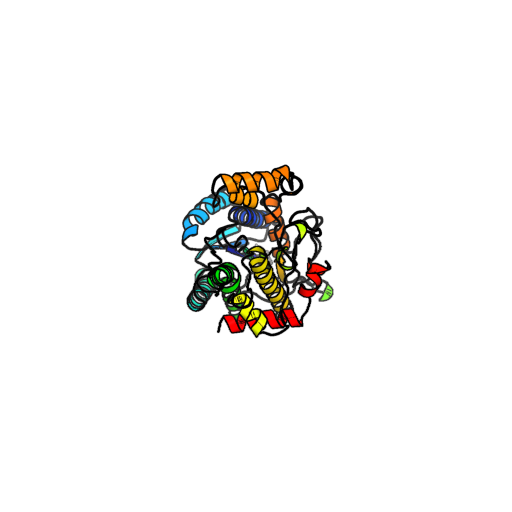A C 1
ATOM 2810 O O . TYR A 1 370 ? 6.580 -13.161 -6.003 1.00 97.50 370 TYR A O 1
ATOM 2818 N N . ARG A 1 371 ? 6.320 -14.087 -8.037 1.00 97.69 371 ARG A N 1
ATOM 2819 C CA . ARG A 1 371 ? 7.505 -14.954 -7.953 1.00 97.69 371 ARG A CA 1
ATOM 2820 C C . ARG A 1 371 ? 8.804 -14.159 -7.885 1.00 97.69 371 ARG A C 1
ATOM 2822 O O . ARG A 1 371 ? 9.689 -14.531 -7.122 1.00 97.69 371 ARG A O 1
ATOM 2829 N N . ALA A 1 372 ? 8.920 -13.094 -8.673 1.00 96.31 372 ALA A N 1
ATOM 2830 C CA . ALA A 1 372 ? 10.096 -12.234 -8.707 1.00 96.31 372 ALA A CA 1
ATOM 2831 C C . ALA A 1 372 ? 10.345 -11.586 -7.355 1.00 96.31 372 ALA A C 1
ATOM 2833 O O . ALA A 1 372 ? 11.473 -11.594 -6.878 1.00 96.31 372 ALA A O 1
ATOM 2834 N N . LEU A 1 373 ? 9.292 -11.086 -6.717 1.00 94.44 373 LEU A N 1
ATOM 2835 C CA . LEU A 1 373 ? 9.419 -10.461 -5.417 1.00 94.44 373 LEU A CA 1
ATOM 2836 C C . LEU A 1 373 ? 9.741 -11.459 -4.302 1.00 94.44 373 LEU A C 1
ATOM 2838 O O . LEU A 1 373 ? 10.608 -11.163 -3.491 1.00 94.44 373 LEU A O 1
ATOM 2842 N N . HIS A 1 374 ? 9.132 -12.650 -4.288 1.00 94.06 374 HIS A N 1
ATOM 2843 C CA . HIS A 1 374 ? 9.510 -13.690 -3.319 1.00 94.06 374 HIS A CA 1
ATOM 2844 C C . HIS A 1 374 ? 10.975 -14.106 -3.504 1.00 94.06 374 HIS A C 1
ATOM 2846 O O . HIS A 1 374 ? 11.740 -14.096 -2.548 1.00 94.06 374 HIS A O 1
ATOM 2852 N N . LYS A 1 375 ? 11.404 -14.346 -4.750 1.00 94.00 375 LYS A N 1
ATOM 2853 C CA . LYS A 1 375 ? 12.803 -14.664 -5.078 1.00 94.00 375 LYS A CA 1
ATOM 2854 C C . LYS A 1 375 ? 13.767 -13.504 -4.793 1.00 94.00 375 LYS A C 1
ATOM 2856 O O . LYS A 1 375 ? 14.956 -13.734 -4.648 1.00 94.00 375 LYS A O 1
ATOM 2861 N N . PHE A 1 376 ? 13.283 -12.263 -4.743 1.00 87.75 376 PHE A N 1
ATOM 2862 C CA . PHE A 1 376 ? 14.077 -11.092 -4.361 1.00 87.75 376 PHE A CA 1
ATOM 2863 C C . PHE A 1 376 ? 14.245 -10.961 -2.835 1.00 87.75 376 PHE A C 1
ATOM 2865 O O . PHE A 1 376 ? 15.144 -10.254 -2.380 1.00 87.75 376 PHE A O 1
ATOM 2872 N N . LEU A 1 377 ? 13.380 -11.613 -2.046 1.00 82.94 377 LEU A N 1
ATOM 2873 C CA . LEU A 1 377 ? 13.474 -11.690 -0.583 1.00 82.94 377 LEU A CA 1
ATOM 2874 C C . LEU A 1 377 ? 14.323 -12.874 -0.090 1.00 82.94 377 LEU A C 1
ATOM 2876 O O . LEU A 1 377 ? 14.730 -12.878 1.080 1.00 82.94 377 LEU A O 1
ATOM 2880 N N . ASP A 1 378 ? 14.520 -13.884 -0.932 1.00 82.69 378 ASP A N 1
ATOM 2881 C CA . ASP A 1 378 ? 15.410 -15.026 -0.689 1.00 82.69 378 ASP A CA 1
ATOM 2882 C C . ASP A 1 378 ? 16.878 -14.623 -0.880 1.00 82.69 378 ASP A C 1
ATOM 2884 O O . ASP A 1 378 ? 17.689 -14.966 0.014 1.00 82.69 378 ASP A O 1
#

pLDDT: mean 77.31, std 17.88, range [31.67, 98.31]

Radius of gyration: 21.66 Å; chains: 1; bounding box: 76×45×72 Å